Protein AF-A0A9W4X5X5-F1 (afdb_monomer)

pLDDT: mean 72.54, std 15.14, range [30.66, 92.81]

InterPro domains:
  IPR000352 Peptide chain release factor class I [PF00472] (345-429)
  IPR000352 Peptide chain release factor class I [PS00745] (361-377)
  IPR005139 Peptide chain release factor [PF03462] (219-301)
  IPR005139 Peptide chain release factor [PF03462] (302-337)
  IPR005139 Peptide chain release factor [SM00937] (237-312)
  IPR045853 Peptide chain release factor class I superfamily [SSF75620] (219-439)
  IPR050057 Prokaryotic/Mitochondrial Release Factor [PTHR43804] (302-440)

Structure (mmCIF, N/CA/C/O backbone):
data_AF-A0A9W4X5X5-F1
#
_entry.id   AF-A0A9W4X5X5-F1
#
loop_
_atom_site.group_PDB
_atom_site.id
_atom_site.type_symbol
_atom_site.label_atom_id
_atom_site.label_alt_id
_atom_site.label_comp_id
_atom_site.label_asym_id
_atom_site.label_entity_id
_atom_site.label_seq_id
_atom_site.pdbx_PDB_ins_code
_atom_site.Cartn_x
_atom_site.Cartn_y
_atom_site.Cartn_z
_atom_site.occupancy
_atom_site.B_iso_or_equiv
_atom_site.auth_seq_id
_atom_site.auth_comp_id
_atom_site.auth_asym_id
_atom_site.auth_atom_id
_atom_site.pdbx_PDB_model_num
ATOM 1 N N . PRO A 1 1 ? -45.245 -17.087 47.990 1.00 30.66 1 PRO A N 1
ATOM 2 C CA . PRO A 1 1 ? -46.618 -17.632 48.106 1.00 30.66 1 PRO A CA 1
ATOM 3 C C . PRO A 1 1 ? -47.437 -17.291 46.854 1.00 30.66 1 PRO A C 1
ATOM 5 O O . PRO A 1 1 ? -47.550 -16.113 46.524 1.00 30.66 1 PRO A O 1
ATOM 8 N N . GLN A 1 2 ? -47.945 -18.300 46.137 1.00 32.31 2 GLN A N 1
ATOM 9 C CA . GLN A 1 2 ? -48.950 -18.072 45.094 1.00 32.31 2 GLN A CA 1
ATOM 10 C C . GLN A 1 2 ? -50.157 -17.387 45.744 1.00 32.31 2 GLN A C 1
ATOM 12 O O . GLN A 1 2 ? -50.691 -17.875 46.739 1.00 32.31 2 GLN A O 1
ATOM 17 N N . LEU A 1 3 ? -50.511 -16.211 45.235 1.00 40.28 3 LEU A N 1
ATOM 18 C CA . LEU A 1 3 ? -51.686 -15.460 45.663 1.00 40.28 3 LEU A CA 1
ATOM 19 C C . LEU A 1 3 ? -52.895 -16.282 45.207 1.00 40.28 3 LEU A C 1
ATOM 21 O O . LEU A 1 3 ? -53.039 -16.544 44.015 1.00 40.28 3 LEU A O 1
ATOM 25 N N . THR A 1 4 ? -53.696 -16.797 46.136 1.00 45.28 4 THR A N 1
ATOM 26 C CA . THR A 1 4 ? -54.798 -17.696 45.786 1.00 45.28 4 THR A CA 1
ATOM 27 C C . THR A 1 4 ? -55.892 -16.905 45.061 1.00 45.28 4 THR A C 1
ATOM 29 O O . THR A 1 4 ? -56.367 -15.883 45.548 1.00 45.28 4 THR A O 1
ATOM 32 N N . ASN A 1 5 ? -56.300 -17.392 43.883 1.00 48.81 5 ASN A N 1
ATOM 33 C CA . ASN A 1 5 ? -57.240 -16.782 42.921 1.00 48.81 5 ASN A CA 1
ATOM 34 C C . ASN A 1 5 ? -58.641 -16.408 43.459 1.00 48.81 5 ASN A C 1
ATOM 36 O O . ASN A 1 5 ? -59.485 -15.931 42.703 1.00 48.81 5 ASN A O 1
ATOM 40 N N . ASN A 1 6 ? -58.905 -16.610 44.747 1.00 51.00 6 ASN A N 1
ATOM 41 C CA . ASN A 1 6 ? -60.222 -16.446 45.354 1.00 51.00 6 ASN A CA 1
ATOM 42 C C . ASN A 1 6 ? -60.525 -14.997 45.781 1.00 51.00 6 ASN A C 1
ATOM 44 O O . ASN A 1 6 ? -61.651 -14.709 46.178 1.00 51.00 6 ASN A O 1
ATOM 48 N N . GLU A 1 7 ? -59.549 -14.084 45.713 1.00 52.50 7 GLU A N 1
ATOM 49 C CA . GLU A 1 7 ? -59.712 -12.685 46.152 1.00 52.50 7 GLU A CA 1
ATOM 50 C C . GLU A 1 7 ? -59.969 -11.692 44.998 1.00 52.50 7 GLU A C 1
ATOM 52 O O . GLU A 1 7 ? -60.533 -10.616 45.219 1.00 52.50 7 GLU A O 1
ATOM 57 N N . LEU A 1 8 ? -59.629 -12.069 43.761 1.00 54.41 8 LEU A N 1
ATOM 58 C CA . LEU A 1 8 ? -59.825 -11.274 42.540 1.00 54.41 8 LEU A CA 1
ATOM 59 C C . LEU A 1 8 ? -61.142 -11.641 41.836 1.00 54.41 8 LEU A C 1
ATOM 61 O O . LEU A 1 8 ? -61.710 -12.709 42.075 1.00 54.41 8 LEU A O 1
ATOM 65 N N . SER A 1 9 ? -61.668 -10.753 40.987 1.00 57.81 9 SER A N 1
ATOM 66 C CA . SER A 1 9 ? -62.826 -11.094 40.151 1.00 57.81 9 SER A CA 1
ATOM 67 C C . SER A 1 9 ? -62.469 -12.187 39.127 1.00 57.81 9 SER A C 1
ATOM 69 O O . SER A 1 9 ? -61.295 -12.308 38.763 1.00 57.81 9 SER A O 1
ATOM 71 N N . PRO A 1 10 ? -63.447 -12.978 38.637 1.00 58.88 10 PRO A N 1
ATOM 72 C CA . PRO A 1 10 ? -63.212 -13.977 37.591 1.00 58.88 10 PRO A CA 1
ATOM 73 C C . PRO A 1 10 ? -62.501 -13.411 36.352 1.00 58.88 10 PRO A C 1
ATOM 75 O O . PRO A 1 10 ? -61.681 -14.098 35.749 1.00 58.88 10 PRO A O 1
ATOM 78 N N . GLU A 1 11 ? -62.734 -12.136 36.022 1.00 56.06 11 GLU A N 1
ATOM 79 C CA . GLU A 1 11 ? -62.076 -11.440 34.905 1.00 56.06 11 GLU A CA 1
ATOM 80 C C . GLU A 1 11 ? -60.558 -11.278 35.098 1.00 56.06 11 GLU A C 1
ATOM 82 O O . GLU A 1 11 ? -59.813 -11.205 34.119 1.00 56.06 11 GLU A O 1
ATOM 87 N N . TYR A 1 12 ? -60.083 -11.273 36.349 1.00 60.00 12 TYR A N 1
ATOM 88 C CA . TYR A 1 12 ? -58.674 -11.099 36.707 1.00 60.00 12 TYR A CA 1
ATOM 89 C C . TYR A 1 12 ? -58.008 -12.381 37.213 1.00 60.00 12 TYR A C 1
ATOM 91 O O . TYR A 1 12 ? -56.830 -12.344 37.547 1.00 60.00 12 TYR A O 1
ATOM 99 N N . GLN A 1 13 ? -58.681 -13.538 37.211 1.00 59.16 13 GLN A N 1
ATOM 100 C CA . GLN A 1 13 ? -58.078 -14.819 37.630 1.00 59.16 13 GLN A CA 1
ATOM 101 C C . GLN A 1 13 ? -56.908 -15.279 36.735 1.00 59.16 13 GLN A C 1
ATOM 103 O O . GLN A 1 13 ? -56.142 -16.156 37.126 1.00 59.16 13 GLN A O 1
ATOM 108 N N . ASN A 1 14 ? -56.726 -14.654 35.563 1.00 63.78 14 ASN A N 1
ATOM 109 C CA . ASN A 1 14 ? -55.629 -14.915 34.624 1.00 63.78 14 ASN A CA 1
ATOM 110 C C . ASN A 1 14 ? -54.711 -13.691 34.405 1.00 63.78 14 ASN A C 1
ATOM 112 O O . ASN A 1 14 ? -54.120 -13.511 33.334 1.00 63.78 14 ASN A O 1
ATOM 116 N N . TRP A 1 15 ? -54.609 -12.820 35.413 1.00 66.19 15 TRP A N 1
ATOM 117 C CA . TRP A 1 15 ? -53.833 -11.578 35.351 1.00 66.19 15 TRP A CA 1
ATOM 118 C C . TRP A 1 15 ? -52.358 -11.810 34.975 1.00 66.19 15 TRP A C 1
ATOM 120 O O . TRP A 1 15 ? -51.780 -10.994 34.259 1.00 66.19 15 TRP A O 1
ATOM 130 N N . GLU A 1 16 ? -51.748 -12.935 35.374 1.00 56.84 16 GLU A N 1
ATOM 131 C CA . GLU A 1 16 ? -50.369 -13.273 34.990 1.00 56.84 16 GLU A CA 1
ATOM 132 C C . GLU A 1 16 ? -50.208 -13.430 33.472 1.00 56.84 16 GLU A C 1
ATOM 134 O O . GLU A 1 16 ? -49.231 -12.937 32.904 1.00 56.84 16 GLU A O 1
ATOM 139 N N . SER A 1 17 ? -51.172 -14.067 32.801 1.00 64.25 17 SER A N 1
ATOM 140 C CA . SER A 1 17 ? -51.172 -14.222 31.343 1.00 64.25 17 SER A CA 1
ATOM 141 C C . SER A 1 17 ? -51.442 -12.896 30.631 1.00 64.25 17 SER A C 1
ATOM 143 O O . SER A 1 17 ? -50.766 -12.568 29.658 1.00 64.25 17 SER A O 1
ATOM 145 N N . GLN A 1 18 ? -52.355 -12.077 31.161 1.00 66.94 18 GLN A N 1
ATOM 146 C CA . GLN A 1 18 ? -52.641 -10.745 30.615 1.00 66.94 18 GLN A CA 1
ATOM 147 C C . GLN A 1 18 ? -51.428 -9.812 30.734 1.00 66.94 18 GLN A C 1
ATOM 149 O O . GLN A 1 18 ? -51.046 -9.180 29.751 1.00 66.94 18 GLN A O 1
ATOM 154 N N . ILE A 1 19 ? -50.731 -9.804 31.879 1.00 62.88 19 ILE A N 1
ATOM 155 C CA . ILE A 1 19 ? -49.434 -9.117 32.022 1.00 62.88 19 ILE A CA 1
ATOM 156 C C . ILE A 1 19 ? -48.451 -9.634 30.985 1.00 62.88 19 ILE A C 1
ATOM 158 O O . ILE A 1 19 ? -47.706 -8.848 30.399 1.00 62.88 19 ILE A O 1
ATOM 162 N N . ASN A 1 20 ? -48.439 -10.944 30.728 1.00 60.47 20 ASN A N 1
ATOM 163 C CA . ASN A 1 20 ? -47.507 -11.515 29.773 1.00 60.47 20 ASN A CA 1
ATOM 164 C C . ASN A 1 20 ? -47.730 -11.015 28.329 1.00 60.47 20 ASN A C 1
ATOM 166 O O . ASN A 1 20 ? -46.794 -11.112 27.539 1.00 60.47 20 ASN A O 1
ATOM 170 N N . GLN A 1 21 ? -48.871 -10.398 28.012 1.00 65.88 21 GLN A N 1
ATOM 171 C CA . GLN A 1 21 ? -49.195 -9.861 26.683 1.00 65.88 21 GLN A CA 1
ATOM 172 C C . GLN A 1 21 ? -49.002 -8.336 26.550 1.00 65.88 21 GLN A C 1
ATOM 174 O O . GLN A 1 21 ? -48.995 -7.823 25.435 1.00 65.88 21 GLN A O 1
ATOM 179 N N . ILE A 1 22 ? -48.809 -7.602 27.653 1.00 68.12 22 ILE A N 1
ATOM 180 C CA . ILE A 1 22 ? -48.681 -6.133 27.634 1.00 68.12 22 ILE A CA 1
ATOM 181 C C . ILE A 1 22 ? -47.260 -5.690 27.245 1.00 68.12 22 ILE A C 1
ATOM 183 O O . ILE A 1 22 ? -46.274 -6.118 27.858 1.00 68.12 22 ILE A O 1
ATOM 187 N N . THR A 1 23 ? -47.146 -4.793 26.264 1.00 52.12 23 THR A N 1
ATOM 188 C CA . THR A 1 23 ? -45.857 -4.343 25.703 1.00 52.12 23 THR A CA 1
ATOM 189 C C . THR A 1 23 ? -45.458 -2.923 26.108 1.00 52.12 23 THR A C 1
ATOM 191 O O . THR A 1 23 ? -44.264 -2.634 26.158 1.00 52.12 23 THR A O 1
ATOM 194 N N . ASP A 1 24 ? -46.413 -2.058 26.459 1.00 64.81 24 ASP A N 1
ATOM 195 C CA . ASP A 1 24 ? -46.174 -0.633 26.735 1.00 64.81 24 ASP A CA 1
ATOM 196 C C . ASP A 1 24 ? -46.407 -0.239 28.212 1.00 64.81 24 ASP A C 1
ATOM 198 O O . ASP A 1 24 ? -47.275 -0.779 28.897 1.00 64.81 24 ASP A O 1
ATOM 202 N N . ILE A 1 25 ? -45.654 0.754 28.704 1.00 57.09 25 ILE A N 1
ATOM 203 C CA . ILE A 1 25 ? -45.788 1.317 30.056 1.00 57.09 25 ILE A CA 1
ATOM 204 C C . ILE A 1 25 ? -47.172 1.914 30.267 1.00 57.09 25 ILE A C 1
ATOM 206 O O . ILE A 1 25 ? -47.743 1.706 31.333 1.00 57.09 25 ILE A O 1
ATOM 210 N N . GLN A 1 26 ? -47.731 2.619 29.281 1.00 62.28 26 GLN A N 1
ATOM 211 C CA . GLN A 1 26 ? -49.051 3.223 29.453 1.00 62.28 26 GLN A CA 1
ATOM 212 C C . GLN A 1 26 ? -50.119 2.143 29.653 1.00 62.28 26 GLN A C 1
ATOM 214 O O . GLN A 1 26 ? -51.007 2.279 30.493 1.00 62.28 26 GLN A O 1
ATOM 219 N N . GLN A 1 27 ? -49.993 1.022 28.941 1.00 65.00 27 GLN A N 1
ATOM 220 C CA . GLN A 1 27 ? -50.860 -0.140 29.116 1.00 65.00 27 GLN A CA 1
ATOM 221 C C . GLN A 1 27 ? -50.668 -0.800 30.488 1.00 65.00 27 GLN A C 1
ATOM 223 O O . GLN A 1 27 ? -51.651 -1.195 31.109 1.00 65.00 27 GLN A O 1
ATOM 228 N N . ILE A 1 28 ? -49.433 -0.861 30.996 1.00 62.06 28 ILE A N 1
ATOM 229 C CA . ILE A 1 28 ? -49.134 -1.335 32.354 1.00 62.06 28 ILE A CA 1
ATOM 230 C C . ILE A 1 28 ? -49.780 -0.429 33.410 1.00 62.06 28 ILE A C 1
ATOM 232 O O . ILE A 1 28 ? -50.425 -0.926 34.333 1.00 62.06 28 ILE A O 1
ATOM 236 N N . THR A 1 29 ? -49.646 0.890 33.270 1.00 61.22 29 THR A N 1
ATOM 237 C CA . THR A 1 29 ? -50.238 1.876 34.183 1.00 61.22 29 THR A CA 1
ATOM 238 C C . THR A 1 29 ? -51.764 1.809 34.154 1.00 61.22 29 THR A C 1
ATOM 240 O O . THR A 1 29 ? -52.398 1.801 35.208 1.00 61.22 29 THR A O 1
ATOM 243 N N . ASN A 1 30 ? -52.362 1.667 32.970 1.00 68.44 30 ASN A N 1
ATOM 244 C CA . ASN A 1 30 ? -53.806 1.496 32.818 1.00 68.44 30 ASN A CA 1
ATOM 245 C C . ASN A 1 30 ? -54.295 0.175 33.430 1.00 68.44 30 ASN A C 1
ATOM 247 O O . ASN A 1 30 ? -55.335 0.144 34.084 1.00 68.44 30 ASN A O 1
ATOM 251 N N . PHE A 1 31 ? -53.545 -0.915 33.253 1.00 67.69 31 PHE A N 1
ATOM 252 C CA . PHE A 1 31 ? -53.865 -2.214 33.844 1.00 67.69 31 PHE A CA 1
ATOM 253 C C . PHE A 1 31 ? -53.790 -2.169 35.375 1.00 67.69 31 PHE A C 1
ATOM 255 O O . PHE A 1 31 ? -54.707 -2.629 36.053 1.00 67.69 31 PHE A O 1
ATOM 262 N N . GLN A 1 32 ? -52.759 -1.520 35.923 1.00 62.28 32 GLN A N 1
ATOM 263 C CA . GLN A 1 32 ? -52.645 -1.266 37.356 1.00 62.28 32 GLN A CA 1
ATOM 264 C C . GLN A 1 32 ? -53.831 -0.440 37.874 1.00 62.28 32 GLN A C 1
ATOM 266 O O . GLN A 1 32 ? -54.433 -0.814 38.875 1.00 62.28 32 GLN A O 1
ATOM 271 N N . ALA A 1 33 ? -54.196 0.652 37.195 1.00 66.44 33 ALA A N 1
ATOM 272 C CA . ALA A 1 33 ? -55.311 1.504 37.602 1.00 66.44 33 ALA A CA 1
ATOM 273 C C . ALA A 1 33 ? -56.647 0.743 37.622 1.00 66.44 33 ALA A C 1
ATOM 275 O O . ALA A 1 33 ? -57.432 0.915 38.552 1.00 66.44 33 ALA A O 1
ATOM 276 N N . ARG A 1 34 ? -56.883 -0.145 36.647 1.00 67.31 34 ARG A N 1
ATOM 277 C CA . ARG A 1 34 ? -58.089 -0.990 36.590 1.00 67.31 34 ARG A CA 1
ATOM 278 C C . ARG A 1 34 ? -58.148 -2.002 37.733 1.00 67.31 34 ARG A C 1
ATOM 280 O O . ARG A 1 34 ? -59.199 -2.148 38.347 1.00 67.31 34 ARG A O 1
ATOM 287 N N . ILE A 1 35 ? -57.027 -2.646 38.058 1.00 63.94 35 ILE A N 1
ATOM 288 C CA . ILE A 1 35 ? -56.952 -3.583 39.190 1.00 63.94 35 ILE A CA 1
ATOM 289 C C . ILE A 1 35 ? -57.131 -2.849 40.523 1.00 63.94 35 ILE A C 1
ATOM 291 O O . ILE A 1 35 ? -57.879 -3.308 41.382 1.00 63.94 35 ILE A O 1
ATOM 295 N N . LEU A 1 36 ? -56.483 -1.693 40.696 1.00 61.16 36 LEU A N 1
ATOM 296 C CA . LEU A 1 36 ? -56.643 -0.870 41.897 1.00 61.16 36 LEU A CA 1
ATOM 297 C C . LEU A 1 36 ? -58.090 -0.397 42.061 1.00 61.16 36 LEU A C 1
ATOM 299 O O . LEU A 1 36 ? -58.610 -0.436 43.172 1.00 61.16 36 LEU A O 1
ATOM 303 N N . ALA A 1 37 ? -58.753 -0.007 40.970 1.00 63.41 37 ALA A N 1
ATOM 304 C CA . ALA A 1 37 ? -60.162 0.370 40.985 1.00 63.41 37 ALA A CA 1
ATOM 305 C C . ALA A 1 37 ? -61.075 -0.804 41.381 1.00 63.41 37 ALA A C 1
ATOM 307 O O . ALA A 1 37 ? -61.955 -0.609 42.214 1.00 63.41 37 ALA A O 1
ATOM 308 N N . ASP A 1 38 ? -60.841 -2.020 40.871 1.00 62.66 38 ASP A N 1
ATOM 309 C CA . ASP A 1 38 ? -61.609 -3.225 41.246 1.00 62.66 38 ASP A CA 1
ATOM 310 C C . ASP A 1 38 ? -61.408 -3.595 42.729 1.00 62.66 38 ASP A C 1
ATOM 312 O O . ASP A 1 38 ? -62.363 -3.846 43.467 1.00 62.66 38 ASP A O 1
ATOM 316 N N . ILE A 1 39 ? -60.166 -3.533 43.222 1.00 60.84 39 ILE A N 1
ATOM 317 C CA . ILE A 1 39 ? -59.846 -3.755 44.641 1.00 60.84 39 ILE A CA 1
ATOM 318 C C . ILE A 1 39 ? -60.508 -2.691 45.528 1.00 60.84 39 ILE A C 1
ATOM 320 O O . ILE A 1 39 ? -61.053 -3.012 46.589 1.00 60.84 39 ILE A O 1
ATOM 324 N N . GLN A 1 40 ? -60.469 -1.421 45.119 1.00 62.22 40 GLN A N 1
ATOM 325 C CA . GLN A 1 40 ? -61.093 -0.318 45.849 1.00 62.22 40 GLN A CA 1
ATOM 326 C C . GLN A 1 40 ? -62.620 -0.414 45.839 1.00 62.22 40 GLN A C 1
ATOM 328 O O . GLN A 1 40 ? -63.224 -0.206 46.891 1.00 62.22 40 GLN A O 1
ATOM 333 N N . ALA A 1 41 ? -63.230 -0.798 44.715 1.00 61.28 41 ALA A N 1
ATOM 334 C CA . ALA A 1 41 ? -64.659 -1.076 44.609 1.00 61.28 41 ALA A CA 1
ATOM 335 C C . ALA A 1 41 ? -65.063 -2.205 45.567 1.00 61.28 41 ALA A C 1
ATOM 337 O O . ALA A 1 41 ? -65.932 -2.008 46.407 1.00 61.28 41 ALA A O 1
ATOM 338 N N . ARG A 1 42 ? -64.325 -3.322 45.599 1.00 63.22 42 ARG A N 1
ATOM 339 C CA . ARG A 1 42 ? -64.569 -4.415 46.561 1.00 63.22 42 ARG A CA 1
ATOM 340 C C . ARG A 1 42 ? -64.379 -3.994 48.019 1.00 63.22 42 ARG A C 1
ATOM 342 O O . ARG A 1 42 ? -65.134 -4.425 48.890 1.00 63.22 42 ARG A O 1
ATOM 349 N N . ARG A 1 43 ? -63.386 -3.147 48.322 1.00 61.47 43 ARG A N 1
ATOM 350 C CA . ARG A 1 43 ? -63.220 -2.550 49.664 1.00 61.47 43 ARG A CA 1
ATOM 351 C C . ARG A 1 43 ? -64.398 -1.642 50.019 1.00 61.47 43 ARG A C 1
ATOM 353 O O . ARG A 1 43 ? -64.798 -1.621 51.181 1.00 61.47 43 ARG A O 1
ATOM 360 N N . HIS A 1 44 ? -64.931 -0.907 49.047 1.00 54.34 44 HIS A N 1
ATOM 361 C CA . HIS A 1 44 ? -66.070 -0.012 49.204 1.00 54.34 44 HIS A CA 1
ATOM 362 C C . HIS A 1 44 ? -67.383 -0.785 49.402 1.00 54.34 44 HIS A C 1
ATOM 364 O O . HIS A 1 44 ? -68.086 -0.505 50.372 1.00 54.34 44 HIS A O 1
ATOM 370 N N . ASP A 1 45 ? -67.653 -1.809 48.589 1.00 55.34 45 ASP A N 1
ATOM 371 C CA . ASP A 1 45 ? -68.814 -2.710 48.690 1.00 55.34 45 ASP A CA 1
ATOM 372 C C . ASP A 1 45 ? -68.820 -3.464 50.030 1.00 55.34 45 ASP A C 1
ATOM 374 O O . ASP A 1 45 ? -69.838 -3.590 50.714 1.00 55.34 45 ASP A O 1
ATOM 378 N N . LYS A 1 46 ? -67.634 -3.885 50.490 1.00 54.16 46 LYS A N 1
ATOM 379 C CA . LYS A 1 46 ? -67.450 -4.505 51.809 1.00 54.16 46 LYS A CA 1
ATOM 380 C C . LYS A 1 46 ? -67.617 -3.500 52.959 1.00 54.16 46 LYS A C 1
ATOM 382 O O . LYS A 1 46 ? -68.098 -3.895 54.017 1.00 54.16 46 LYS A O 1
ATOM 387 N N . LYS A 1 47 ? -67.267 -2.217 52.764 1.00 49.62 47 LYS A N 1
ATOM 388 C CA . LYS A 1 47 ? -67.480 -1.111 53.726 1.00 49.62 47 LYS A CA 1
ATOM 389 C C . LYS A 1 47 ? -68.946 -0.676 53.823 1.00 49.62 47 LYS A C 1
ATOM 391 O O . LYS A 1 47 ? -69.394 -0.332 54.914 1.00 49.62 47 LYS A O 1
ATOM 396 N N . THR A 1 48 ? -69.701 -0.707 52.726 1.00 48.72 48 THR A N 1
ATOM 397 C CA . THR A 1 48 ? -71.144 -0.400 52.719 1.00 48.72 48 THR A CA 1
ATOM 398 C C . THR A 1 48 ? -71.939 -1.484 53.450 1.00 48.72 48 THR A C 1
ATOM 400 O O . THR A 1 48 ? -72.805 -1.150 54.256 1.00 48.72 48 THR A O 1
ATOM 403 N N . ALA A 1 49 ? -71.543 -2.756 53.326 1.00 44.59 49 ALA A N 1
ATOM 404 C CA . ALA A 1 49 ? -72.033 -3.840 54.190 1.00 44.59 49 ALA A CA 1
ATOM 405 C C . ALA A 1 49 ? -71.622 -3.677 55.675 1.00 44.59 49 ALA A C 1
ATOM 407 O O . ALA A 1 49 ? -72.292 -4.167 56.582 1.00 44.59 49 ALA A O 1
ATOM 408 N N . GLN A 1 50 ? -70.530 -2.957 55.945 1.00 46.94 50 GLN A N 1
ATOM 409 C CA . GLN A 1 50 ? -69.970 -2.735 57.283 1.00 46.94 50 GLN A CA 1
ATOM 410 C C . GLN A 1 50 ? -70.696 -1.640 58.083 1.00 46.94 50 GLN A C 1
ATOM 412 O O . GLN A 1 50 ? -70.657 -1.667 59.310 1.00 46.94 50 GLN A O 1
ATOM 417 N N . LYS A 1 51 ? -71.377 -0.699 57.414 1.00 45.09 51 LYS A N 1
ATOM 418 C CA . LYS A 1 51 ? -72.162 0.363 58.070 1.00 45.09 51 LYS A CA 1
ATOM 419 C C . LYS A 1 51 ? -73.473 -0.182 58.659 1.00 45.09 51 LYS A C 1
ATOM 421 O O . LYS A 1 51 ? -73.759 0.081 59.818 1.00 45.09 51 LYS A O 1
ATOM 426 N N . SER A 1 52 ? -74.153 -1.069 57.925 1.00 44.22 52 SER A N 1
ATOM 427 C CA . SER A 1 52 ? -75.274 -1.890 58.427 1.00 44.22 52 SER A CA 1
ATOM 428 C C . SER A 1 52 ? -74.858 -2.812 59.588 1.00 44.22 52 SER A C 1
ATOM 430 O O . SER A 1 52 ? -75.640 -3.102 60.487 1.00 44.22 52 SER A O 1
ATOM 432 N N . TYR A 1 53 ? -73.596 -3.246 59.603 1.00 43.94 53 TYR A N 1
ATOM 433 C CA . TYR A 1 53 ? -73.040 -4.085 60.662 1.00 43.94 53 TYR A CA 1
ATOM 434 C C . TYR A 1 53 ? -72.722 -3.306 61.950 1.00 43.94 53 TYR A C 1
ATOM 436 O O . TYR A 1 53 ? -72.882 -3.868 63.025 1.00 43.94 53 TYR A O 1
ATOM 444 N N . GLN A 1 54 ? -72.303 -2.034 61.875 1.00 48.47 54 GLN A N 1
ATOM 445 C CA . GLN A 1 54 ? -72.034 -1.203 63.063 1.00 48.47 54 GLN A CA 1
ATOM 446 C C . GLN A 1 54 ? -73.310 -0.834 63.835 1.00 48.47 54 GLN A C 1
ATOM 448 O O . GLN A 1 54 ? -73.274 -0.782 65.062 1.00 48.47 54 GLN A O 1
ATOM 453 N N . GLU A 1 55 ? -74.434 -0.656 63.137 1.00 48.00 55 GLU A N 1
ATOM 454 C CA . GLU A 1 55 ? -75.755 -0.450 63.751 1.00 48.00 55 GLU A CA 1
ATOM 455 C C . GLU A 1 55 ? -76.204 -1.703 64.528 1.00 48.00 55 GLU A C 1
ATOM 457 O O . GLU A 1 55 ? -76.558 -1.605 65.701 1.00 48.00 55 GLU A O 1
ATOM 462 N N . ASN A 1 56 ? -76.012 -2.899 63.958 1.00 44.75 56 ASN A N 1
ATOM 463 C CA . ASN A 1 56 ? -76.253 -4.178 64.646 1.00 44.75 56 ASN A CA 1
ATOM 464 C C . ASN A 1 56 ? -75.227 -4.471 65.769 1.00 44.75 56 ASN A C 1
ATOM 466 O O . ASN A 1 56 ? -75.487 -5.240 66.694 1.00 44.75 56 ASN A O 1
ATOM 470 N N . GLN A 1 57 ? -74.033 -3.870 65.701 1.00 43.66 57 GLN A N 1
ATOM 471 C CA . GLN A 1 57 ? -72.959 -4.043 66.683 1.00 43.66 57 GLN A CA 1
ATOM 472 C C . GLN A 1 57 ? -73.227 -3.262 67.980 1.00 43.66 57 GLN A C 1
ATOM 474 O O . GLN A 1 57 ? -72.864 -3.744 69.051 1.00 43.66 57 GLN A O 1
ATOM 479 N N . ALA A 1 58 ? -73.893 -2.105 67.900 1.00 53.50 58 ALA A N 1
ATOM 480 C CA . ALA A 1 58 ? -74.316 -1.332 69.071 1.00 53.50 58 ALA A CA 1
ATOM 481 C C . ALA A 1 58 ? -75.432 -2.044 69.862 1.00 53.50 58 ALA A C 1
ATOM 483 O O . ALA A 1 58 ? -75.405 -2.074 71.092 1.00 53.50 58 ALA A O 1
ATOM 484 N N . GLU A 1 59 ? -76.365 -2.693 69.161 1.00 45.78 59 GLU A N 1
ATOM 485 C CA . GLU A 1 59 ? -77.434 -3.506 69.755 1.00 45.78 59 GLU A CA 1
ATOM 486 C C . GLU A 1 59 ? -76.876 -4.771 70.440 1.00 45.78 59 GLU A C 1
ATOM 488 O O . GLU A 1 59 ? -77.243 -5.105 71.568 1.00 45.78 59 GLU A O 1
ATOM 493 N N . ALA A 1 60 ? -75.879 -5.413 69.821 1.00 42.53 60 ALA A N 1
ATOM 494 C CA . ALA A 1 60 ? -75.173 -6.558 70.395 1.00 42.53 60 ALA A CA 1
ATOM 495 C C . ALA A 1 60 ? -74.249 -6.194 71.578 1.00 42.53 60 ALA A C 1
ATOM 497 O O . ALA A 1 60 ? -74.040 -7.023 72.465 1.00 42.53 60 ALA A O 1
ATOM 498 N N . GLU A 1 61 ? -73.684 -4.982 71.627 1.00 48.72 61 GLU A N 1
ATOM 499 C CA . GLU A 1 61 ? -72.898 -4.515 72.780 1.00 48.72 61 GLU A CA 1
ATOM 500 C C . GLU A 1 61 ? -73.762 -4.237 74.017 1.00 48.72 61 GLU A C 1
ATOM 502 O O . GLU A 1 61 ? -73.314 -4.513 75.132 1.00 48.72 61 GLU A O 1
ATOM 507 N N . ASN A 1 62 ? -75.006 -3.780 73.843 1.00 53.66 62 ASN A N 1
ATOM 508 C CA . ASN A 1 62 ? -75.957 -3.655 74.952 1.00 53.66 62 ASN A CA 1
ATOM 509 C C . ASN A 1 62 ? -76.324 -5.030 75.542 1.00 53.66 62 ASN A C 1
ATOM 511 O O . ASN A 1 62 ? -76.281 -5.197 76.759 1.00 53.66 62 ASN A O 1
ATOM 515 N N . LEU A 1 63 ? -76.533 -6.045 74.696 1.00 46.28 63 LEU A N 1
ATOM 516 C CA . LEU A 1 63 ? -76.757 -7.440 75.117 1.00 46.28 63 LEU A CA 1
ATOM 517 C C . LEU A 1 63 ? -75.519 -8.092 75.765 1.00 46.28 63 LEU A C 1
ATOM 519 O O . LEU A 1 63 ? -75.642 -8.941 76.649 1.00 46.28 63 LEU A O 1
ATOM 523 N N . LYS A 1 64 ? -74.306 -7.700 75.348 1.00 43.16 64 LYS A N 1
ATOM 524 C CA . LYS A 1 64 ? -73.047 -8.176 75.950 1.00 43.16 64 LYS A CA 1
ATOM 525 C C . LYS A 1 64 ? -72.767 -7.548 77.313 1.00 43.16 64 LYS A C 1
ATOM 527 O O . LYS A 1 64 ? -72.219 -8.236 78.168 1.00 43.16 64 LYS A O 1
ATOM 532 N N . LYS A 1 65 ? -73.161 -6.293 77.549 1.00 52.19 65 LYS A N 1
ATOM 533 C CA . LYS A 1 65 ? -73.051 -5.659 78.876 1.00 52.19 65 LYS A CA 1
ATOM 534 C C . LYS A 1 65 ? -73.979 -6.301 79.910 1.00 52.19 65 LYS A C 1
ATOM 536 O O . LYS A 1 65 ? -73.584 -6.404 81.064 1.00 52.19 65 LYS A O 1
ATOM 541 N N . GLU A 1 66 ? -75.145 -6.795 79.492 1.00 48.12 66 GLU A N 1
ATOM 542 C CA . GLU A 1 66 ? -76.073 -7.538 80.361 1.00 48.12 66 GLU A CA 1
ATOM 543 C C . GLU A 1 66 ? -75.545 -8.919 80.787 1.00 48.12 66 GLU A C 1
ATOM 545 O O . GLU A 1 66 ? -75.855 -9.377 81.882 1.00 48.12 66 GLU A O 1
ATOM 550 N N . LYS A 1 67 ? -74.725 -9.582 79.955 1.00 47.47 67 LYS A N 1
ATOM 551 C CA . LYS A 1 67 ? -74.241 -10.958 80.205 1.00 47.47 67 LYS A CA 1
ATOM 552 C C . LYS A 1 67 ? -72.765 -11.080 80.606 1.00 47.47 67 LYS A C 1
ATOM 554 O O . LYS A 1 67 ? -72.335 -12.158 80.994 1.00 47.47 67 LYS A O 1
ATOM 559 N N . ALA A 1 68 ? -71.986 -9.997 80.562 1.00 44.62 68 ALA A N 1
ATOM 560 C CA . ALA A 1 68 ? -70.576 -9.983 80.979 1.00 44.62 68 ALA A CA 1
ATOM 561 C C . ALA A 1 68 ? -70.358 -9.955 82.510 1.00 44.62 68 ALA A C 1
ATOM 563 O O . ALA A 1 68 ? -69.216 -9.881 82.958 1.00 44.62 68 ALA A O 1
ATOM 564 N N . ALA A 1 69 ? -71.421 -10.018 83.318 1.00 47.69 69 ALA A N 1
ATOM 565 C CA . ALA A 1 69 ? -71.314 -10.148 84.772 1.00 47.69 69 ALA A CA 1
ATOM 566 C C . ALA A 1 69 ? -70.913 -11.568 85.232 1.00 47.69 69 ALA A C 1
ATOM 568 O O . ALA A 1 69 ? -70.506 -11.739 86.379 1.00 47.69 69 ALA A O 1
ATOM 569 N N . GLU A 1 70 ? -70.972 -12.580 84.357 1.00 44.09 70 GLU A N 1
ATOM 570 C CA . GLU A 1 70 ? -70.763 -13.984 84.730 1.00 44.09 70 GLU A CA 1
ATOM 571 C C . GLU A 1 70 ? -69.598 -14.628 83.944 1.00 44.09 70 GLU A C 1
ATOM 573 O O . GLU A 1 70 ? -69.762 -15.179 82.863 1.00 44.09 70 GLU A O 1
ATOM 578 N N . ASN A 1 71 ? -68.413 -14.584 84.567 1.00 43.50 71 ASN A N 1
ATOM 579 C CA . ASN A 1 71 ? -67.182 -15.367 84.343 1.00 43.50 71 ASN A CA 1
ATOM 580 C C . ASN A 1 71 ? -66.221 -15.082 83.146 1.00 43.50 71 ASN A C 1
ATOM 582 O O . ASN A 1 71 ? -66.641 -15.063 81.993 1.00 43.50 71 ASN A O 1
ATOM 586 N N . PRO A 1 72 ? -64.881 -14.974 83.378 1.00 47.56 72 PRO A N 1
ATOM 587 C CA . PRO A 1 72 ? -63.896 -14.521 82.379 1.00 47.56 72 PRO A CA 1
ATOM 588 C C . PRO A 1 72 ? -63.015 -15.624 81.744 1.00 47.56 72 PRO A C 1
ATOM 590 O O . PRO A 1 72 ? -62.023 -15.293 81.094 1.00 47.56 72 PRO A O 1
ATOM 593 N N . SER A 1 73 ? -63.301 -16.923 81.925 1.00 44.44 73 SER A N 1
ATOM 594 C CA . SER A 1 73 ? -62.407 -18.001 81.441 1.00 44.44 73 SER A CA 1
ATOM 595 C C . SER A 1 73 ? -62.737 -18.578 80.061 1.00 44.44 73 SER A C 1
ATOM 597 O O . SER A 1 73 ? -62.008 -19.445 79.585 1.00 44.44 73 SER A O 1
ATOM 599 N N . GLU A 1 74 ? -63.772 -18.101 79.376 1.00 44.31 74 GLU A N 1
ATOM 600 C CA . GLU A 1 74 ? -64.030 -18.472 77.983 1.00 44.31 74 GLU A CA 1
ATOM 601 C C . GLU A 1 74 ? -63.714 -17.294 77.068 1.00 44.31 74 GLU A C 1
ATOM 603 O O . GLU A 1 74 ? -64.537 -16.417 76.805 1.00 44.31 74 GLU A O 1
ATOM 608 N N . TYR A 1 75 ? -62.496 -17.280 76.528 1.00 47.69 75 TYR A N 1
ATOM 609 C CA . TYR A 1 75 ? -62.238 -16.517 75.312 1.00 47.69 75 TYR A CA 1
ATOM 610 C C . TYR A 1 75 ? -63.050 -17.185 74.193 1.00 47.69 75 TYR A C 1
ATOM 612 O O . TYR A 1 75 ? -62.599 -18.172 73.608 1.00 47.69 75 TYR A O 1
ATOM 620 N N . SER A 1 76 ? -64.284 -16.717 73.974 1.00 54.62 76 SER A N 1
ATOM 621 C CA . SER A 1 76 ? -65.234 -17.401 73.094 1.00 54.62 76 SER A CA 1
ATOM 622 C C . SER A 1 76 ? -64.669 -17.544 71.678 1.00 54.62 76 SER A C 1
ATOM 624 O O . SER A 1 76 ? -63.934 -16.680 71.186 1.00 54.62 76 SER A O 1
ATOM 626 N N . GLU A 1 77 ? -65.023 -18.640 71.005 1.00 49.94 77 GLU A N 1
ATOM 627 C CA . GLU A 1 77 ? -64.714 -18.909 69.591 1.00 49.94 77 GLU A CA 1
ATOM 628 C C . GLU A 1 77 ? -64.967 -17.685 68.677 1.00 49.94 77 GLU A C 1
ATOM 630 O O . GLU A 1 77 ? -64.241 -17.462 67.706 1.00 49.94 77 GLU A O 1
ATOM 635 N N . GLU A 1 78 ? -65.902 -16.794 69.037 1.00 47.97 78 GLU A N 1
ATOM 636 C CA . GLU A 1 78 ? -66.152 -15.530 68.328 1.00 47.97 78 GLU A CA 1
ATOM 637 C C . GLU A 1 78 ? -64.957 -14.561 68.331 1.00 47.97 78 GLU A C 1
ATOM 639 O O . GLU A 1 78 ? -64.741 -13.832 67.357 1.00 47.97 78 GLU A O 1
ATOM 644 N N . ALA A 1 79 ? -64.184 -14.498 69.418 1.00 44.31 79 ALA A N 1
ATOM 645 C CA . ALA A 1 79 ? -63.028 -13.612 69.530 1.00 44.31 79 ALA A CA 1
ATOM 646 C C . ALA A 1 79 ? -61.851 -14.116 68.677 1.00 44.31 79 ALA A C 1
ATOM 648 O O . ALA A 1 79 ? -61.182 -13.316 68.015 1.00 44.31 79 ALA A O 1
ATOM 649 N N . LYS A 1 80 ? -61.664 -15.441 68.599 1.00 49.06 80 LYS A N 1
ATOM 650 C CA . LYS A 1 80 ? -60.688 -16.082 67.701 1.00 49.06 80 LYS A CA 1
ATOM 651 C C . LYS A 1 80 ? -61.064 -15.886 66.229 1.00 49.06 80 LYS A C 1
ATOM 653 O O . LYS A 1 80 ? -60.235 -15.411 65.451 1.00 49.06 80 LYS A O 1
ATOM 658 N N . GLN A 1 81 ? -62.331 -16.094 65.863 1.00 52.50 81 GLN A N 1
ATOM 659 C CA . GLN A 1 81 ? -62.822 -15.850 64.497 1.00 52.50 81 GLN A CA 1
ATOM 660 C C . GLN A 1 81 ? -62.716 -14.372 64.074 1.00 52.50 81 GLN A C 1
ATOM 662 O O . GLN A 1 81 ? -62.464 -14.067 62.905 1.00 52.50 81 GLN A O 1
ATOM 667 N N . LYS A 1 82 ? -62.854 -13.420 65.009 1.00 47.47 82 LYS A N 1
ATOM 668 C CA . LYS A 1 82 ? -62.658 -11.979 64.745 1.00 47.47 82 LYS A CA 1
ATOM 669 C C . LYS A 1 82 ? -61.201 -11.606 64.452 1.00 47.47 82 LYS A C 1
ATOM 671 O O . LYS A 1 82 ? -60.968 -10.727 63.618 1.00 47.47 82 LYS A O 1
ATOM 676 N N . ILE A 1 83 ? -60.229 -12.258 65.094 1.00 44.97 83 ILE A N 1
ATOM 677 C CA . ILE A 1 83 ? -58.793 -12.067 64.821 1.00 44.97 83 ILE A CA 1
ATOM 678 C C . ILE A 1 83 ? -58.426 -12.668 63.455 1.00 44.97 83 ILE A C 1
ATOM 680 O O . ILE A 1 83 ? -57.758 -12.018 62.650 1.00 44.97 83 ILE A O 1
ATOM 684 N N . GLU A 1 84 ? -58.961 -13.845 63.132 1.00 47.56 84 GLU A N 1
ATOM 685 C CA . GLU A 1 84 ? -58.767 -14.513 61.839 1.00 47.56 84 GLU A CA 1
ATOM 686 C C . GLU A 1 84 ? -59.373 -13.709 60.664 1.00 47.56 84 GLU A C 1
ATOM 688 O O . GLU A 1 84 ? -58.769 -13.570 59.596 1.00 47.56 84 GLU A O 1
ATOM 693 N N . LYS A 1 85 ? -60.527 -13.056 60.881 1.00 50.12 85 LYS A N 1
ATOM 694 C CA . LYS A 1 85 ? -61.129 -12.100 59.927 1.00 50.12 85 LYS A CA 1
ATOM 695 C C . LYS A 1 85 ? -60.287 -10.832 59.727 1.00 50.12 85 LYS A C 1
ATOM 697 O O . LYS A 1 85 ? -60.270 -10.297 58.617 1.00 50.12 85 LYS A O 1
ATOM 702 N N . LYS A 1 86 ? -59.594 -10.341 60.764 1.00 44.19 86 LYS A N 1
ATOM 703 C CA . LYS A 1 86 ? -58.668 -9.195 60.657 1.00 44.19 86 LYS A CA 1
ATOM 704 C C . LYS A 1 86 ? -57.397 -9.559 59.876 1.00 44.19 86 LYS A C 1
ATOM 706 O O . LYS A 1 86 ? -56.962 -8.754 59.057 1.00 44.19 86 LYS A O 1
ATOM 711 N N . LEU A 1 87 ? -56.866 -10.774 60.044 1.00 44.22 87 LEU A N 1
ATOM 712 C CA . LEU A 1 87 ? -55.733 -11.298 59.264 1.00 44.22 87 LEU A CA 1
ATOM 713 C C . LEU A 1 87 ? -56.053 -11.416 57.761 1.00 44.22 87 LEU A C 1
ATOM 715 O O . LEU A 1 87 ? -55.237 -11.013 56.933 1.00 44.22 87 LEU A O 1
ATOM 719 N N . LYS A 1 88 ? -57.273 -11.838 57.394 1.00 47.94 88 LYS A N 1
ATOM 720 C CA . LYS A 1 88 ? -57.740 -11.864 55.989 1.00 47.94 88 LYS A CA 1
ATOM 721 C C . LYS A 1 88 ? -57.770 -10.483 55.308 1.00 47.94 88 LYS A C 1
ATOM 723 O O . LYS A 1 88 ? -57.617 -10.404 54.096 1.00 47.94 88 LYS A O 1
ATOM 728 N N . ASN A 1 89 ? -57.934 -9.384 56.051 1.00 48.53 89 ASN A N 1
ATOM 729 C CA . ASN A 1 89 ? -57.893 -8.029 55.474 1.00 48.53 89 ASN A CA 1
ATOM 730 C C . ASN A 1 89 ? -56.458 -7.525 55.209 1.00 48.53 89 ASN A C 1
ATOM 732 O O . ASN A 1 89 ? -56.271 -6.726 54.292 1.00 48.53 89 ASN A O 1
ATOM 736 N N . ASN A 1 90 ? -55.456 -7.998 55.963 1.00 49.81 90 ASN A N 1
ATOM 737 C CA . ASN A 1 90 ? -54.040 -7.694 55.702 1.00 49.81 90 ASN A CA 1
ATOM 738 C C . ASN A 1 90 ? -53.491 -8.465 54.495 1.00 49.81 90 ASN A C 1
ATOM 740 O O . ASN A 1 90 ? -52.644 -7.932 53.781 1.00 49.81 90 ASN A O 1
ATOM 744 N N . GLY A 1 91 ? -54.020 -9.666 54.226 1.00 55.19 91 GLY A N 1
ATOM 745 C CA . GLY A 1 91 ? -53.673 -10.449 53.039 1.00 55.19 91 GLY A CA 1
ATOM 746 C C . GLY A 1 91 ? -53.847 -9.641 51.754 1.00 55.19 91 GLY A C 1
ATOM 747 O O . GLY A 1 91 ? -52.895 -9.494 51.000 1.00 55.19 91 GLY A O 1
ATOM 748 N N . LEU A 1 92 ? -55.007 -9.001 51.570 1.00 52.31 92 LEU A N 1
ATOM 749 C CA . LEU A 1 92 ? -55.349 -8.257 50.349 1.00 52.31 92 LEU A CA 1
ATOM 750 C C . LEU A 1 92 ? -54.410 -7.067 50.059 1.00 52.31 92 LEU A C 1
ATOM 752 O O . LEU A 1 92 ? -54.101 -6.785 48.905 1.00 52.31 92 LEU A O 1
ATOM 756 N N . VAL A 1 93 ? -53.941 -6.365 51.098 1.00 52.44 93 VAL A N 1
ATOM 757 C CA . VAL A 1 93 ? -52.957 -5.266 50.971 1.00 52.44 93 VAL A CA 1
ATOM 758 C C . VAL A 1 93 ? -51.581 -5.819 50.586 1.00 52.44 93 VAL A C 1
ATOM 760 O O . VAL A 1 93 ? -50.866 -5.237 49.767 1.00 52.44 93 VAL A O 1
ATOM 763 N N . GLU A 1 94 ? -51.211 -6.969 51.147 1.00 55.75 94 GLU A N 1
ATOM 764 C CA . GLU A 1 94 ? -49.961 -7.654 50.827 1.00 55.75 94 GLU A CA 1
ATOM 765 C C . GLU A 1 94 ? -49.975 -8.207 49.390 1.00 55.75 94 GLU A C 1
ATOM 767 O O . GLU A 1 94 ? -48.976 -8.091 48.675 1.00 55.75 94 GLU A O 1
ATOM 772 N N . ILE A 1 95 ? -51.122 -8.732 48.941 1.00 58.78 95 ILE A N 1
ATOM 773 C CA . ILE A 1 95 ? -51.385 -9.149 47.556 1.00 58.78 95 ILE A CA 1
ATOM 774 C C . ILE A 1 95 ? -51.207 -7.951 46.618 1.00 58.78 95 ILE A C 1
ATOM 776 O O . ILE A 1 95 ? -50.410 -8.026 45.687 1.00 58.78 95 ILE A O 1
ATOM 780 N N . GLU A 1 96 ? -51.884 -6.832 46.887 1.00 56.19 96 GLU A N 1
ATOM 781 C CA . GLU A 1 96 ? -51.843 -5.599 46.084 1.00 56.19 96 GLU A CA 1
ATOM 782 C C . GLU A 1 96 ? -50.415 -5.047 45.942 1.00 56.19 96 GLU A C 1
ATOM 784 O O . GLU A 1 96 ? -49.970 -4.693 44.844 1.00 56.19 96 GLU A O 1
ATOM 789 N N . THR A 1 97 ? -49.659 -5.048 47.040 1.00 58.34 97 THR A N 1
ATOM 790 C CA . THR A 1 97 ? -48.271 -4.572 47.065 1.00 58.34 97 THR A CA 1
ATOM 791 C C . THR A 1 97 ? -47.354 -5.484 46.244 1.00 58.34 97 THR A C 1
ATOM 793 O O . THR A 1 97 ? -46.579 -4.997 45.415 1.00 58.34 97 THR A O 1
ATOM 796 N N . LYS A 1 98 ? -47.470 -6.810 46.410 1.00 63.91 98 LYS A N 1
ATOM 797 C CA . LYS A 1 98 ? -46.687 -7.799 45.647 1.00 63.91 98 LYS A CA 1
ATOM 798 C C . LYS A 1 98 ? -47.037 -7.796 44.161 1.00 63.91 98 LYS A C 1
ATOM 800 O O . LYS A 1 98 ? -46.140 -7.887 43.319 1.00 63.91 98 LYS A O 1
ATOM 805 N N . LEU A 1 99 ? -48.319 -7.662 43.829 1.00 62.81 99 LEU A N 1
ATOM 806 C CA . LEU A 1 99 ? -48.808 -7.583 42.455 1.00 62.81 99 LEU A CA 1
ATOM 807 C C . LEU A 1 99 ? -48.236 -6.352 41.752 1.00 62.81 99 LEU A C 1
ATOM 809 O O . LEU A 1 99 ? -47.638 -6.464 40.683 1.00 62.81 99 LEU A O 1
ATOM 813 N N . THR A 1 100 ? -48.337 -5.192 42.405 1.00 61.09 100 THR A N 1
ATOM 814 C CA . THR A 1 100 ? -47.810 -3.923 41.898 1.00 61.09 100 THR A CA 1
ATOM 815 C C . THR A 1 100 ? -46.300 -4.014 41.678 1.00 61.09 100 THR A C 1
ATOM 817 O O . THR A 1 100 ? -45.821 -3.722 40.584 1.00 61.09 100 THR A O 1
ATOM 820 N N . GLN A 1 101 ? -45.540 -4.510 42.659 1.00 65.81 101 GLN A N 1
ATOM 821 C CA . GLN A 1 101 ? -44.094 -4.722 42.513 1.00 65.81 101 GLN A CA 1
ATOM 822 C C . GLN A 1 101 ? -43.754 -5.638 41.329 1.00 65.81 101 GLN A C 1
ATOM 824 O O . GLN A 1 101 ? -42.861 -5.322 40.542 1.00 65.81 101 GLN A O 1
ATOM 829 N N . THR A 1 102 ? -44.486 -6.742 41.163 1.00 66.25 102 THR A N 1
ATOM 830 C CA . THR A 1 102 ? -44.257 -7.717 40.084 1.00 66.25 102 THR A CA 1
ATOM 831 C C . THR A 1 102 ? -44.549 -7.119 38.708 1.00 66.25 102 THR A C 1
ATOM 833 O O . THR A 1 102 ? -43.767 -7.311 37.774 1.00 66.25 102 THR A O 1
ATOM 836 N N . ILE A 1 103 ? -45.643 -6.363 38.585 1.00 64.81 103 ILE A N 1
ATOM 837 C CA . ILE A 1 103 ? -46.036 -5.655 37.361 1.00 64.81 103 ILE A CA 1
ATOM 838 C C . ILE A 1 103 ? -44.937 -4.675 36.942 1.00 64.81 103 ILE A C 1
ATOM 840 O O . ILE A 1 103 ? -44.460 -4.731 35.805 1.00 64.81 103 ILE A O 1
ATOM 844 N N . TYR A 1 104 ? -44.477 -3.829 37.868 1.00 65.06 104 TYR A N 1
ATOM 845 C CA . TYR A 1 104 ? -43.420 -2.866 37.574 1.00 65.06 104 TYR A CA 1
ATOM 846 C C . TYR A 1 104 ? -42.111 -3.565 37.206 1.00 65.06 104 TYR A C 1
ATOM 848 O O . TYR A 1 104 ? -41.544 -3.260 36.160 1.00 65.06 104 TYR A O 1
ATOM 856 N N . GLN A 1 105 ? -41.654 -4.545 37.991 1.00 69.62 105 GLN A N 1
ATOM 857 C CA . GLN A 1 105 ? -40.402 -5.262 37.721 1.00 69.62 105 GLN A CA 1
ATOM 858 C C . GLN A 1 105 ? -40.408 -5.984 36.365 1.00 69.62 105 GLN A C 1
ATOM 860 O O . GLN A 1 105 ? -39.424 -5.906 35.625 1.00 69.62 105 GLN A O 1
ATOM 865 N N . LYS A 1 106 ? -41.507 -6.664 36.005 1.00 69.62 106 LYS A N 1
ATOM 866 C CA . LYS A 1 106 ? -41.646 -7.306 34.686 1.00 69.62 106 LYS A CA 1
ATOM 867 C C . LYS A 1 106 ? -41.685 -6.271 33.556 1.00 69.62 106 LYS A C 1
ATOM 869 O O . LYS A 1 106 ? -41.031 -6.475 32.533 1.00 69.62 106 LYS A O 1
ATOM 874 N N . GLY A 1 107 ? -42.383 -5.152 33.756 1.00 66.50 107 GLY A N 1
ATOM 875 C CA . GLY A 1 107 ? -42.438 -4.043 32.802 1.00 66.50 107 GLY A CA 1
ATOM 876 C C . GLY A 1 107 ? -41.072 -3.417 32.524 1.00 66.50 107 GLY A C 1
ATOM 877 O O . GLY A 1 107 ? -40.701 -3.229 31.366 1.00 66.50 107 GLY A O 1
ATOM 878 N N . VAL A 1 108 ? -40.280 -3.162 33.574 1.00 72.69 108 VAL A N 1
ATOM 879 C CA . VAL A 1 108 ? -38.916 -2.625 33.431 1.00 72.69 108 VAL A CA 1
ATOM 880 C C . VAL A 1 108 ? -38.042 -3.573 32.614 1.00 72.69 108 VAL A C 1
ATOM 882 O O . VAL A 1 108 ? -37.409 -3.133 31.656 1.00 72.69 108 VAL A O 1
ATOM 885 N N . LYS A 1 109 ? -38.049 -4.875 32.931 1.00 75.25 109 LYS A N 1
ATOM 886 C CA . LYS A 1 109 ? -37.253 -5.877 32.201 1.00 75.25 109 LYS A CA 1
ATOM 887 C C . LYS A 1 109 ? -37.576 -5.906 30.707 1.00 75.25 109 LYS A C 1
ATOM 889 O O . LYS A 1 109 ? -36.664 -5.975 29.889 1.00 75.25 109 LYS A O 1
ATOM 894 N N . ARG A 1 110 ? -38.856 -5.811 30.337 1.00 73.19 110 ARG A N 1
ATOM 895 C CA . ARG A 1 110 ? -39.277 -5.770 28.927 1.00 73.19 110 ARG A CA 1
ATOM 896 C C . ARG A 1 110 ? -38.807 -4.520 28.210 1.00 73.19 110 ARG A C 1
ATOM 898 O O . ARG A 1 110 ? -38.273 -4.631 27.114 1.00 73.19 110 ARG A O 1
ATOM 905 N N . LYS A 1 111 ? -38.950 -3.352 28.836 1.00 76.88 111 LYS A N 1
ATOM 906 C CA . LYS A 1 111 ? -38.474 -2.097 28.248 1.00 76.88 111 LYS A CA 1
ATOM 907 C C . LYS A 1 111 ? -36.962 -2.114 28.021 1.00 76.88 111 LYS A C 1
ATOM 909 O O . LYS A 1 111 ? -36.494 -1.639 26.996 1.00 76.88 111 LYS A O 1
ATOM 914 N N . VAL A 1 112 ? -36.198 -2.692 28.947 1.00 81.44 112 VAL A N 1
ATOM 915 C CA . VAL A 1 112 ? -34.746 -2.857 28.780 1.00 81.44 112 VAL A CA 1
ATOM 916 C C . VAL A 1 112 ? -34.424 -3.823 27.636 1.00 81.44 112 VAL A C 1
ATOM 918 O O . VAL A 1 112 ? -33.532 -3.537 26.838 1.00 81.44 112 VAL A O 1
ATOM 921 N N . ALA A 1 113 ? -35.171 -4.921 27.497 1.00 80.38 113 ALA A N 1
ATOM 922 C CA . ALA A 1 113 ? -35.014 -5.855 26.382 1.00 80.38 113 ALA A CA 1
ATOM 923 C C . ALA A 1 113 ? -35.353 -5.214 25.020 1.00 80.38 113 ALA A C 1
ATOM 925 O O . ALA A 1 113 ? -34.599 -5.393 24.064 1.00 80.38 113 ALA A O 1
ATOM 926 N N . ASP A 1 114 ? -36.426 -4.419 24.940 1.00 82.56 114 ASP A N 1
ATOM 927 C CA . ASP A 1 114 ? -36.794 -3.650 23.740 1.00 82.56 114 ASP A CA 1
ATOM 928 C C . ASP A 1 114 ? -35.697 -2.648 23.358 1.00 82.56 114 ASP A C 1
ATOM 930 O O . ASP A 1 114 ? -35.190 -2.673 22.235 1.00 82.56 114 ASP A O 1
ATOM 934 N N . LEU A 1 115 ? -35.250 -1.834 24.322 1.00 84.81 115 LEU A N 1
ATOM 935 C CA . LEU A 1 115 ? -34.151 -0.887 24.125 1.00 84.81 115 LEU A CA 1
ATOM 936 C C . LEU A 1 115 ? -32.881 -1.603 23.651 1.00 84.81 115 LEU A C 1
ATOM 938 O O . LEU A 1 115 ? -32.224 -1.139 22.725 1.00 84.81 115 LEU A O 1
ATOM 942 N N . THR A 1 116 ? -32.559 -2.759 24.232 1.00 87.25 116 THR A N 1
ATOM 943 C CA . THR A 1 116 ? -31.408 -3.576 23.820 1.00 87.25 116 THR A CA 1
ATOM 944 C C . THR A 1 116 ? -31.541 -4.056 22.376 1.00 87.25 116 THR A C 1
ATOM 946 O O . THR A 1 116 ? -30.591 -3.946 21.601 1.00 87.25 116 THR A O 1
ATOM 949 N N . SER A 1 117 ? -32.714 -4.563 21.994 1.00 86.75 117 SER A N 1
ATOM 950 C CA . SER A 1 117 ? -32.973 -5.063 20.642 1.00 86.75 117 SER A CA 1
ATOM 951 C C . SER A 1 117 ? -32.877 -3.943 19.605 1.00 86.75 117 SER A C 1
ATOM 953 O O . SER A 1 117 ? -32.148 -4.072 18.622 1.00 86.75 117 SER A O 1
ATOM 955 N N . ARG A 1 118 ? -33.504 -2.791 19.877 1.00 86.38 118 ARG A N 1
ATOM 956 C CA . ARG A 1 118 ? -33.458 -1.602 19.012 1.00 86.38 118 ARG A CA 1
ATOM 957 C C . ARG A 1 118 ? -32.044 -1.034 18.882 1.00 86.38 118 ARG A C 1
ATOM 959 O O . ARG A 1 118 ? -31.629 -0.694 17.778 1.00 86.38 118 ARG A O 1
ATOM 966 N N . VAL A 1 119 ? -31.274 -0.987 19.973 1.00 84.75 119 VAL A N 1
ATOM 967 C CA . VAL A 1 119 ? -29.850 -0.604 19.938 1.00 84.75 119 VAL A CA 1
ATOM 968 C C . VAL A 1 119 ? -29.064 -1.560 19.042 1.00 84.75 119 VAL A C 1
ATOM 970 O O . VAL A 1 119 ? -28.375 -1.110 18.132 1.00 84.75 119 VAL A O 1
ATOM 973 N N . ASN A 1 120 ? -29.193 -2.874 19.234 1.00 84.06 120 ASN A N 1
ATOM 974 C CA . ASN A 1 120 ? -28.467 -3.862 18.431 1.00 84.06 120 ASN A CA 1
ATOM 975 C C . ASN A 1 120 ? -28.874 -3.832 16.949 1.00 84.06 120 ASN A C 1
ATOM 977 O O . ASN A 1 120 ? -28.024 -3.984 16.073 1.00 84.06 120 ASN A O 1
ATOM 981 N N . GLN A 1 121 ? -30.152 -3.592 16.652 1.00 84.12 121 GLN A N 1
ATOM 982 C CA . GLN A 1 121 ? -30.640 -3.422 15.285 1.00 84.12 121 GLN A CA 1
ATOM 983 C C . GLN A 1 121 ? -29.991 -2.208 14.611 1.00 84.12 121 GLN A C 1
ATOM 985 O O . GLN A 1 121 ? -29.542 -2.313 13.468 1.00 84.12 121 GLN A O 1
ATOM 990 N N . VAL A 1 122 ? -29.878 -1.088 15.332 1.00 81.38 122 VAL A N 1
ATOM 991 C CA . VAL A 1 122 ? -29.208 0.122 14.838 1.00 81.38 122 VAL A CA 1
ATOM 992 C C . VAL A 1 122 ? -27.712 -0.094 14.625 1.00 81.38 122 VAL A C 1
ATOM 994 O O . VAL A 1 122 ? -27.166 0.384 13.637 1.00 81.38 122 VAL A O 1
ATOM 997 N N . LEU A 1 123 ? -27.050 -0.853 15.500 1.00 75.81 123 LEU A N 1
ATOM 998 C CA . LEU A 1 123 ? -25.631 -1.187 15.344 1.00 75.81 123 LEU A CA 1
ATOM 999 C C . LEU A 1 123 ? -25.364 -2.069 14.110 1.00 75.81 123 LEU A C 1
ATOM 1001 O O . LEU A 1 123 ? -24.330 -1.917 13.460 1.00 75.81 123 LEU A O 1
ATOM 1005 N N . ASN A 1 124 ? -26.294 -2.969 13.774 1.00 74.12 124 ASN A N 1
ATOM 1006 C CA . ASN A 1 124 ? -26.132 -3.956 12.699 1.00 74.12 124 ASN A CA 1
ATOM 1007 C C . ASN A 1 124 ? -26.612 -3.483 11.318 1.00 74.12 124 ASN A C 1
ATOM 1009 O O . ASN A 1 124 ? -26.282 -4.102 10.308 1.00 74.12 124 ASN A O 1
ATOM 1013 N N . SER A 1 125 ? -27.393 -2.407 11.244 1.00 65.81 125 SER A N 1
ATOM 1014 C CA . SER A 1 125 ? -27.911 -1.854 9.988 1.00 65.81 125 SER A CA 1
ATOM 1015 C C . SER A 1 125 ? -27.327 -0.462 9.730 1.00 65.81 125 SER A C 1
ATOM 1017 O O . SER A 1 125 ? -26.963 0.239 10.668 1.00 65.81 125 SER A O 1
ATOM 1019 N N . LYS A 1 126 ? -27.211 -0.034 8.462 1.00 59.41 126 LYS A N 1
ATOM 1020 C CA . LYS A 1 126 ? -26.832 1.351 8.100 1.00 59.41 126 LYS A CA 1
ATOM 1021 C C . LYS A 1 126 ? -27.971 2.314 8.475 1.00 59.41 126 LYS A C 1
ATOM 1023 O O . LYS A 1 126 ? -28.698 2.783 7.607 1.00 59.41 126 LYS A O 1
ATOM 1028 N N . SER A 1 127 ? -28.171 2.517 9.770 1.00 59.66 127 SER A N 1
ATOM 1029 C CA . SER A 1 127 ? -29.323 3.226 10.323 1.00 59.66 127 SER A CA 1
ATOM 1030 C C . SER A 1 127 ? -29.206 4.738 10.199 1.00 59.66 127 SER A C 1
ATOM 1032 O O . SER A 1 127 ? -28.112 5.304 10.172 1.00 59.66 127 SER A O 1
ATOM 1034 N N . ASP A 1 128 ? -30.369 5.380 10.157 1.00 65.81 128 ASP A N 1
ATOM 1035 C CA . ASP A 1 128 ? -30.539 6.807 9.914 1.00 65.81 128 ASP A CA 1
ATOM 1036 C C . ASP A 1 128 ? -30.155 7.653 11.147 1.00 65.81 128 ASP A C 1
ATOM 1038 O O . ASP A 1 128 ? -30.438 7.272 12.290 1.00 65.81 128 ASP A O 1
ATOM 1042 N N . LYS A 1 129 ? -29.539 8.830 10.948 1.00 68.94 129 LYS A N 1
ATOM 1043 C CA . LYS A 1 129 ? -29.048 9.700 12.050 1.00 68.94 129 LYS A CA 1
ATOM 1044 C C . LYS A 1 129 ? -30.153 10.059 13.049 1.00 68.94 129 LYS A C 1
ATOM 1046 O O . LYS A 1 129 ? -29.901 10.155 14.251 1.00 68.94 129 LYS A O 1
ATOM 1051 N N . ASN A 1 130 ? -31.377 10.216 12.552 1.00 72.75 130 ASN A N 1
ATOM 1052 C CA . ASN A 1 130 ? -32.539 10.555 13.366 1.00 72.75 130 ASN A CA 1
ATOM 1053 C C . ASN A 1 130 ? -32.904 9.432 14.344 1.00 72.75 130 ASN A C 1
ATOM 1055 O O . ASN A 1 130 ? -33.163 9.713 15.510 1.00 72.75 130 ASN A O 1
ATOM 1059 N N . GLN A 1 131 ? -32.832 8.166 13.919 1.00 77.69 131 GLN A N 1
ATOM 1060 C CA . GLN A 1 131 ? -33.152 7.015 14.772 1.00 77.69 131 GLN A CA 1
ATOM 1061 C C . GLN A 1 131 ? -32.167 6.888 15.941 1.00 77.69 131 GLN A C 1
ATOM 1063 O O . GLN A 1 131 ? -32.582 6.652 17.077 1.00 77.69 131 GLN A O 1
ATOM 1068 N N . ILE A 1 132 ? -30.873 7.118 15.685 1.00 80.00 132 ILE A N 1
ATOM 1069 C CA . ILE A 1 132 ? -29.822 7.134 16.716 1.00 80.00 132 ILE A CA 1
ATOM 1070 C C . ILE A 1 132 ? -30.112 8.228 17.754 1.00 80.00 132 ILE A C 1
ATOM 1072 O O . ILE A 1 132 ? -30.022 7.974 18.956 1.00 80.00 132 ILE A O 1
ATOM 1076 N N . ALA A 1 133 ? -30.491 9.431 17.314 1.00 77.12 133 ALA A N 1
ATOM 1077 C CA . ALA A 1 133 ? -30.800 10.545 18.209 1.00 77.12 133 ALA A CA 1
ATOM 1078 C C . ALA A 1 133 ? -32.032 10.269 19.090 1.00 77.12 133 ALA A C 1
ATOM 1080 O O . ALA A 1 133 ? -31.997 10.528 20.296 1.00 77.12 133 ALA A O 1
ATOM 1081 N N . THR A 1 134 ? -33.098 9.692 18.522 1.00 82.69 134 THR A N 1
ATOM 1082 C CA . THR A 1 134 ? -34.302 9.315 19.280 1.00 82.69 134 THR A CA 1
ATOM 1083 C C . THR A 1 134 ? -33.980 8.266 20.347 1.00 82.69 134 THR A C 1
ATOM 1085 O O . THR A 1 134 ? -34.340 8.439 21.511 1.00 82.69 134 THR A O 1
ATOM 1088 N N . LEU A 1 135 ? -33.215 7.230 19.984 1.00 86.12 135 LEU A N 1
ATOM 1089 C CA . LEU A 1 135 ? -32.778 6.178 20.908 1.00 86.12 135 LEU A CA 1
ATOM 1090 C C . LEU A 1 135 ? -31.891 6.714 22.039 1.00 86.12 135 LEU A C 1
ATOM 1092 O O . LEU A 1 135 ? -32.098 6.344 23.194 1.00 86.12 135 LEU A O 1
ATOM 1096 N N . LYS A 1 136 ? -30.953 7.631 21.756 1.00 84.31 136 LYS A N 1
ATOM 1097 C CA . LYS A 1 136 ? -30.155 8.291 22.810 1.00 84.31 136 LYS A CA 1
ATOM 1098 C C . LYS A 1 136 ? -31.041 9.020 23.816 1.00 84.31 136 LYS A C 1
ATOM 1100 O O . LYS A 1 136 ? -30.835 8.885 25.021 1.00 84.31 136 LYS A O 1
ATOM 1105 N N . LYS A 1 137 ? -32.041 9.764 23.333 1.00 83.44 137 LYS A N 1
ATOM 1106 C CA . LYS A 1 137 ? -32.971 10.509 24.190 1.00 83.44 137 LYS A CA 1
ATOM 1107 C C . LYS A 1 137 ? -33.764 9.572 25.106 1.00 83.44 137 LYS A C 1
ATOM 1109 O O . LYS A 1 137 ? -33.862 9.838 26.302 1.00 83.44 137 LYS A O 1
ATOM 1114 N N . GLU A 1 138 ? -34.264 8.457 24.574 1.00 83.75 138 GLU A N 1
ATOM 1115 C CA . GLU A 1 138 ? -34.982 7.445 25.361 1.00 83.75 138 GLU A CA 1
ATOM 1116 C C . GLU A 1 138 ? -34.091 6.776 26.425 1.00 83.75 138 GLU A C 1
ATOM 1118 O O . GLU A 1 138 ? -34.512 6.621 27.575 1.00 83.75 138 GLU A O 1
ATOM 1123 N N . LEU A 1 139 ? -32.846 6.422 26.079 1.00 86.81 139 LEU A N 1
ATOM 1124 C CA . LEU A 1 139 ? -31.878 5.837 27.017 1.00 86.81 139 LEU A CA 1
ATOM 1125 C C . LEU A 1 139 ? -31.526 6.818 28.148 1.00 86.81 139 LEU A C 1
ATOM 1127 O O . LEU A 1 139 ? -31.509 6.436 29.320 1.00 86.81 139 LEU A O 1
ATOM 1131 N N . LEU A 1 140 ? -31.301 8.095 27.822 1.00 83.31 140 LEU A N 1
ATOM 1132 C CA . LEU A 1 140 ? -31.030 9.145 28.809 1.00 83.31 140 LEU A CA 1
ATOM 1133 C C . LEU A 1 140 ? -32.222 9.376 29.741 1.00 83.31 140 LEU A C 1
ATOM 1135 O O . LEU A 1 140 ? -32.033 9.463 30.954 1.00 83.31 140 LEU A O 1
ATOM 1139 N N . GLN A 1 141 ? -33.443 9.402 29.200 1.00 81.31 141 GLN A N 1
ATOM 1140 C CA . GLN A 1 141 ? -34.670 9.533 29.988 1.00 81.31 141 GLN A CA 1
ATOM 1141 C C . GLN A 1 141 ? -34.873 8.345 30.941 1.00 81.31 141 GLN A C 1
ATOM 1143 O O . GLN A 1 141 ? -35.317 8.514 32.078 1.00 81.31 141 GLN A O 1
ATOM 1148 N N . PHE A 1 142 ? -34.510 7.131 30.516 1.00 83.69 142 PHE A N 1
ATOM 1149 C CA . PHE A 1 142 ? -34.524 5.960 31.392 1.00 83.69 142 PHE A CA 1
ATOM 1150 C C . PHE A 1 142 ? -33.528 6.123 32.552 1.00 83.69 142 PHE A C 1
ATOM 1152 O O . PHE A 1 142 ? -33.875 5.894 33.715 1.00 83.69 142 PHE A O 1
ATOM 1159 N N . ILE A 1 143 ? -32.298 6.555 32.258 1.00 81.44 143 ILE A N 1
ATOM 1160 C CA . ILE A 1 143 ? -31.229 6.724 33.253 1.00 81.44 143 ILE A CA 1
ATOM 1161 C C . ILE A 1 143 ? -31.571 7.825 34.271 1.00 81.44 143 ILE A C 1
ATOM 1163 O O . ILE A 1 143 ? -31.309 7.649 35.468 1.00 81.44 143 ILE A O 1
ATOM 1167 N N . SER A 1 144 ? -32.169 8.931 33.819 1.00 76.00 144 SER A N 1
ATOM 1168 C CA . SER A 1 144 ? -32.527 10.079 34.662 1.00 76.00 144 SER A CA 1
ATOM 1169 C C . SER A 1 144 ? -33.790 9.868 35.500 1.00 76.00 144 SER A C 1
ATOM 1171 O O . SER A 1 144 ? -34.005 10.603 36.460 1.00 76.00 144 SER A O 1
ATOM 1173 N N . SER A 1 145 ? -34.603 8.851 35.198 1.00 77.94 145 SER A N 1
ATOM 1174 C CA . SER A 1 145 ? -35.838 8.589 35.942 1.00 77.94 145 SER A CA 1
ATOM 1175 C C . SER A 1 145 ? -35.597 8.354 37.444 1.00 77.94 145 SER A C 1
ATOM 1177 O O . SER A 1 145 ? -34.663 7.655 37.855 1.00 77.94 145 SER A O 1
ATOM 1179 N N . SER A 1 146 ? -36.482 8.900 38.279 1.00 68.62 146 SER A N 1
ATOM 1180 C CA . SER A 1 146 ? -36.529 8.680 39.734 1.00 68.62 146 SER A CA 1
ATOM 1181 C C . SER A 1 146 ? -37.243 7.377 40.127 1.00 68.62 146 SER A C 1
ATOM 1183 O O . SER A 1 146 ? -37.431 7.098 41.308 1.00 68.62 146 SER A O 1
ATOM 1185 N N . ASN A 1 147 ? -37.636 6.555 39.148 1.00 70.31 147 ASN A N 1
ATOM 1186 C CA . ASN A 1 147 ? -38.352 5.309 39.389 1.00 70.31 147 ASN A CA 1
ATOM 1187 C C . ASN A 1 147 ? -37.441 4.281 40.088 1.00 70.31 147 ASN A C 1
ATOM 1189 O O . ASN A 1 147 ? -36.411 3.866 39.549 1.00 70.31 147 ASN A O 1
ATOM 1193 N N . ILE A 1 148 ? -37.855 3.833 41.276 1.00 65.44 148 ILE A N 1
ATOM 1194 C CA . ILE A 1 148 ? -37.098 2.902 42.126 1.00 65.44 148 ILE A CA 1
ATOM 1195 C C . ILE A 1 148 ? -36.811 1.586 41.390 1.00 65.44 148 ILE A C 1
ATOM 1197 O O . ILE A 1 148 ? -35.708 1.058 41.501 1.00 65.44 148 ILE A O 1
ATOM 1201 N N . TYR A 1 149 ? -37.732 1.094 40.558 1.00 71.12 149 TYR A N 1
ATOM 1202 C CA . TYR A 1 149 ? -37.565 -0.171 39.832 1.00 71.12 149 TYR A CA 1
ATOM 1203 C C . TYR A 1 149 ? -36.557 -0.094 38.677 1.00 71.12 149 TYR A C 1
ATOM 1205 O O . TYR A 1 149 ? -36.137 -1.126 38.162 1.00 71.12 149 TYR A O 1
ATOM 1213 N N . TYR A 1 150 ? -36.150 1.109 38.259 1.00 73.44 150 TYR A N 1
ATOM 1214 C CA . TYR A 1 150 ? -35.173 1.286 37.180 1.00 73.44 150 TYR A CA 1
ATOM 1215 C C . TYR A 1 150 ? -33.738 1.175 37.703 1.00 73.44 150 TYR A C 1
ATOM 1217 O O . TYR A 1 150 ? -32.829 0.883 36.928 1.00 73.44 150 TYR A O 1
ATOM 1225 N N . THR A 1 151 ? -33.523 1.386 39.008 1.00 74.50 151 THR A N 1
ATOM 1226 C CA . THR A 1 151 ? -32.191 1.457 39.636 1.00 74.50 151 THR A CA 1
ATOM 1227 C C . THR A 1 151 ? -31.309 0.246 39.330 1.00 74.50 151 THR A C 1
ATOM 1229 O O . THR A 1 151 ? -30.156 0.436 38.941 1.00 74.50 151 THR A O 1
ATOM 1232 N N . SER A 1 152 ? -31.853 -0.973 39.398 1.00 77.62 152 SER A N 1
ATOM 1233 C CA . SER A 1 152 ? -31.123 -2.215 39.100 1.00 77.62 152 SER A CA 1
ATOM 1234 C C . SER A 1 152 ? -30.674 -2.334 37.637 1.00 77.62 152 SER A C 1
ATOM 1236 O O . SER A 1 152 ? -29.656 -2.965 37.364 1.00 77.62 152 SER A O 1
ATOM 1238 N N . HIS A 1 153 ? -31.377 -1.687 36.702 1.00 81.31 153 HIS A N 1
ATOM 1239 C CA . HIS A 1 153 ? -31.103 -1.752 35.262 1.00 81.31 153 HIS A CA 1
ATOM 1240 C C . HIS A 1 153 ? -30.382 -0.513 34.711 1.00 81.31 153 HIS A C 1
ATOM 1242 O O . HIS A 1 153 ? -29.932 -0.517 33.565 1.00 81.31 153 HIS A O 1
ATOM 1248 N N . LYS A 1 154 ? -30.185 0.548 35.510 1.00 83.06 154 LYS A N 1
ATOM 1249 C CA . LYS A 1 154 ? -29.478 1.764 35.058 1.00 83.06 154 LYS A CA 1
ATOM 1250 C C . LYS A 1 154 ? -28.064 1.472 34.552 1.00 83.06 154 LYS A C 1
ATOM 1252 O O . LYS A 1 154 ? -27.616 2.129 33.618 1.00 83.06 154 LYS A O 1
ATOM 1257 N N . LYS A 1 155 ? -27.353 0.505 35.144 1.00 83.62 155 LYS A N 1
ATOM 1258 C CA . LYS A 1 155 ? -25.996 0.119 34.711 1.00 83.62 155 LYS A CA 1
ATOM 1259 C C . LYS A 1 155 ? -26.003 -0.531 33.322 1.00 83.62 155 LYS A C 1
ATOM 1261 O O . LYS A 1 155 ? -25.174 -0.191 32.484 1.00 83.62 155 LYS A O 1
ATOM 1266 N N . GLU A 1 156 ? -26.963 -1.415 33.076 1.00 85.19 156 GLU A N 1
ATOM 1267 C CA . GLU A 1 156 ? -27.164 -2.089 31.790 1.00 85.19 156 GLU A CA 1
ATOM 1268 C C . GLU A 1 156 ? -27.508 -1.077 30.690 1.00 85.19 156 GLU A C 1
ATOM 1270 O O . GLU A 1 156 ? -26.830 -1.020 29.664 1.00 85.19 156 GLU A O 1
ATOM 1275 N N . VAL A 1 157 ? -28.468 -0.188 30.956 1.00 85.00 157 VAL A N 1
ATOM 1276 C CA . VAL A 1 157 ? -28.893 0.862 30.017 1.00 85.00 157 VAL A CA 1
ATOM 1277 C C . VAL A 1 157 ? -27.780 1.881 29.747 1.00 85.00 157 VAL A C 1
ATOM 1279 O O . VAL A 1 157 ? -27.591 2.286 28.602 1.00 85.00 157 VAL A O 1
ATOM 1282 N N . LYS A 1 158 ? -26.973 2.240 30.757 1.00 85.25 158 LYS A N 1
ATOM 1283 C CA . LYS A 1 158 ? -25.755 3.045 30.553 1.00 85.25 158 LYS A CA 1
ATOM 1284 C C . LYS A 1 158 ? -24.780 2.363 29.594 1.00 85.25 158 LYS A C 1
ATOM 1286 O O . LYS A 1 158 ? -24.255 3.027 28.713 1.00 85.25 158 LYS A O 1
ATOM 1291 N N . SER A 1 159 ? -24.582 1.048 29.715 1.00 83.38 159 SER A N 1
ATOM 1292 C CA . SER A 1 159 ? -23.696 0.315 28.801 1.00 83.38 159 SER A CA 1
ATOM 1293 C C . SER A 1 159 ? -24.191 0.343 27.349 1.00 83.38 159 SER A C 1
ATOM 1295 O O . SER A 1 159 ? -23.384 0.452 26.428 1.00 83.38 159 SER A O 1
ATOM 1297 N N . LEU A 1 160 ? -25.512 0.294 27.136 1.00 85.75 160 LEU A N 1
ATOM 1298 C CA . LEU A 1 160 ? -26.120 0.414 25.808 1.00 85.75 160 LEU A CA 1
ATOM 1299 C C . LEU A 1 160 ? -25.922 1.814 25.228 1.00 85.75 160 LEU A C 1
ATOM 1301 O O . LEU A 1 160 ? -25.580 1.937 24.053 1.00 85.75 160 LEU A O 1
ATOM 1305 N N . LEU A 1 161 ? -26.076 2.852 26.056 1.00 83.94 161 LEU A N 1
ATOM 1306 C CA . LEU A 1 161 ? -25.808 4.232 25.658 1.00 83.94 161 LEU A CA 1
ATOM 1307 C C . LEU A 1 161 ? -24.347 4.403 25.227 1.00 83.94 161 LEU A C 1
ATOM 1309 O O . LEU A 1 161 ? -24.104 4.887 24.127 1.00 83.94 161 LEU A O 1
ATOM 1313 N N . THR A 1 162 ? -23.392 3.899 26.013 1.00 78.12 162 THR A N 1
ATOM 1314 C CA . THR A 1 162 ? -21.963 3.941 25.665 1.00 78.12 162 THR A CA 1
ATOM 1315 C C . THR A 1 162 ? -21.665 3.192 24.362 1.00 78.12 162 THR A C 1
ATOM 1317 O O . THR A 1 162 ? -20.916 3.685 23.523 1.00 78.12 162 THR A O 1
ATOM 1320 N N . LYS A 1 163 ? -22.272 2.016 24.136 1.00 82.06 163 LYS A N 1
ATOM 1321 C CA . LYS A 1 163 ? -22.134 1.276 22.865 1.00 82.06 163 LYS A CA 1
ATOM 1322 C C . LYS A 1 163 ? -22.646 2.085 21.671 1.00 82.06 163 LYS A C 1
ATOM 1324 O O . LYS A 1 163 ? -22.002 2.107 20.625 1.00 82.06 163 LYS A O 1
ATOM 1329 N N . LEU A 1 164 ? -23.783 2.757 21.830 1.00 80.31 164 LEU A N 1
ATOM 1330 C CA . LEU A 1 164 ? -24.414 3.554 20.780 1.00 80.31 164 LEU A CA 1
ATOM 1331 C C . LEU A 1 164 ? -23.673 4.886 20.529 1.00 80.31 164 LEU A C 1
ATOM 1333 O O . LEU A 1 164 ? -23.581 5.346 19.391 1.00 80.31 164 LEU A O 1
ATOM 1337 N N . GLU A 1 165 ? -23.088 5.488 21.565 1.00 74.81 165 GLU A N 1
ATOM 1338 C CA . GLU A 1 165 ? -22.196 6.650 21.459 1.00 74.81 165 GLU A CA 1
ATOM 1339 C C . GLU A 1 165 ? -20.896 6.300 20.735 1.00 74.81 165 GLU A C 1
ATOM 1341 O O . GLU A 1 165 ? -20.552 6.985 19.772 1.00 74.81 165 GLU A O 1
ATOM 1346 N N . ASN A 1 166 ? -20.258 5.185 21.107 1.00 69.25 166 ASN A N 1
ATOM 1347 C CA . ASN A 1 166 ? -19.059 4.665 20.445 1.00 69.25 166 ASN A CA 1
ATOM 1348 C C . ASN A 1 166 ? -19.303 4.319 18.970 1.00 69.25 166 ASN A C 1
ATOM 1350 O O . ASN A 1 166 ? -18.413 4.472 18.138 1.00 69.25 166 ASN A O 1
ATOM 1354 N N . TYR A 1 167 ? -20.507 3.860 18.620 1.00 67.56 167 TYR A N 1
ATOM 1355 C CA . TYR A 1 167 ? -20.885 3.641 17.226 1.00 67.56 167 TYR A CA 1
ATOM 1356 C C . TYR A 1 167 ? -20.978 4.956 16.446 1.00 67.56 167 TYR A C 1
ATOM 1358 O O . TYR A 1 167 ? -20.455 5.041 15.341 1.00 67.56 167 TYR A O 1
ATOM 1366 N N . SER A 1 168 ? -21.583 6.000 17.024 1.00 57.56 168 SER A N 1
ATOM 1367 C CA . SER A 1 168 ? -21.686 7.326 16.396 1.00 57.56 168 SER A CA 1
ATOM 1368 C C . SER A 1 168 ? -20.311 7.964 16.166 1.00 57.56 168 SER A C 1
ATOM 1370 O O . SER A 1 168 ? -20.050 8.462 15.071 1.00 57.56 168 SER A O 1
ATOM 1372 N N . THR A 1 169 ? -19.417 7.905 17.158 1.00 53.38 169 THR A N 1
ATOM 1373 C CA . THR A 1 169 ? -18.053 8.449 17.060 1.00 53.38 169 THR A CA 1
ATOM 1374 C C . THR A 1 169 ? -17.183 7.641 16.102 1.00 53.38 169 THR A C 1
ATOM 1376 O O . THR A 1 169 ? -16.514 8.236 15.259 1.00 53.38 169 THR A O 1
ATOM 1379 N N . ASN A 1 170 ? -17.262 6.303 16.120 1.00 50.09 170 ASN A N 1
ATOM 1380 C CA . ASN A 1 170 ? -16.564 5.464 15.141 1.00 50.09 170 ASN A CA 1
ATOM 1381 C C . ASN A 1 170 ? -17.095 5.659 13.715 1.00 50.09 170 ASN A C 1
ATOM 1383 O O . ASN A 1 170 ? -16.304 5.616 12.780 1.00 50.09 170 ASN A O 1
ATOM 1387 N N . ASN A 1 171 ? -18.394 5.909 13.503 1.00 51.25 171 ASN A N 1
ATOM 1388 C CA . ASN A 1 171 ? -18.922 6.173 12.159 1.00 51.25 171 ASN A CA 1
ATOM 1389 C C . ASN A 1 171 ? -18.555 7.576 11.650 1.00 51.25 171 ASN A C 1
ATOM 1391 O O . ASN A 1 171 ? -18.295 7.725 10.460 1.00 51.25 171 ASN A O 1
ATOM 1395 N N . GLN A 1 172 ? -18.484 8.596 12.515 1.00 45.53 172 GLN A N 1
ATOM 1396 C CA . GLN A 1 172 ? -18.012 9.934 12.126 1.00 45.53 172 GLN A CA 1
ATOM 1397 C C . GLN A 1 172 ? -16.496 9.969 11.887 1.00 45.53 172 GLN A C 1
ATOM 1399 O O . GLN A 1 172 ? -16.067 10.499 10.861 1.00 45.53 172 GLN A O 1
ATOM 1404 N N . GLN A 1 173 ? -15.697 9.311 12.738 1.00 40.44 173 GLN A N 1
ATOM 1405 C CA . GLN A 1 173 ? -14.273 9.086 12.467 1.00 40.44 173 GLN A CA 1
ATOM 1406 C C . GLN A 1 173 ? -14.075 8.245 11.204 1.00 40.44 173 GLN A C 1
ATOM 1408 O O . GLN A 1 173 ? -13.277 8.627 10.355 1.00 40.44 173 GLN A O 1
ATOM 1413 N N . SER A 1 174 ? -14.817 7.148 11.012 1.00 46.88 174 SER A N 1
ATOM 1414 C CA . SER A 1 174 ? -14.642 6.315 9.818 1.00 46.88 174 SER A CA 1
ATOM 1415 C C . SER A 1 174 ? -15.089 7.024 8.547 1.00 46.88 174 SER A C 1
ATOM 1417 O O . SER A 1 174 ? -14.420 6.868 7.539 1.00 46.88 174 SER A O 1
ATOM 1419 N N . ASN A 1 175 ? -16.142 7.849 8.569 1.00 46.06 175 ASN A N 1
ATOM 1420 C CA . ASN A 1 175 ? -16.592 8.554 7.370 1.00 46.06 175 ASN A CA 1
ATOM 1421 C C . ASN A 1 175 ? -15.611 9.645 6.936 1.00 46.06 175 ASN A C 1
ATOM 1423 O O . ASN A 1 175 ? -15.338 9.728 5.748 1.00 46.06 175 ASN A O 1
ATOM 1427 N N . LEU A 1 176 ? -15.022 10.431 7.843 1.00 43.28 176 LEU A N 1
ATOM 1428 C CA . LEU A 1 176 ? -14.057 11.467 7.451 1.00 43.28 176 LEU A CA 1
ATOM 1429 C C . LEU A 1 176 ? -12.740 10.862 6.931 1.00 43.28 176 LEU A C 1
ATOM 1431 O O . LEU A 1 176 ? -12.269 11.239 5.860 1.00 43.28 176 LEU A O 1
ATOM 1435 N N . TYR A 1 177 ? -12.201 9.859 7.633 1.00 48.06 177 TYR A N 1
ATOM 1436 C CA . TYR A 1 177 ? -11.003 9.112 7.225 1.00 48.06 177 TYR A CA 1
ATOM 1437 C C . TYR A 1 177 ? -11.241 8.337 5.907 1.00 48.06 177 TYR A C 1
ATOM 1439 O O . TYR A 1 177 ? -10.395 8.320 5.013 1.00 48.06 177 TYR A O 1
ATOM 1447 N N . ARG A 1 178 ? -12.440 7.775 5.709 1.00 45.72 178 ARG A N 1
ATOM 1448 C CA . ARG A 1 178 ? -12.828 7.071 4.474 1.00 45.72 178 ARG A CA 1
ATOM 1449 C C . ARG A 1 178 ? -13.115 8.007 3.295 1.00 45.72 178 ARG A C 1
ATOM 1451 O O . ARG A 1 178 ? -12.751 7.648 2.182 1.00 45.72 178 ARG A O 1
ATOM 1458 N N . ILE A 1 179 ? -13.731 9.173 3.512 1.00 49.00 179 ILE A N 1
ATOM 1459 C CA . ILE A 1 179 ? -13.984 10.191 2.470 1.00 49.00 179 ILE A CA 1
ATOM 1460 C C . ILE A 1 179 ? -12.668 10.820 2.001 1.00 49.00 179 ILE A C 1
ATOM 1462 O O . ILE A 1 179 ? -12.491 11.051 0.810 1.00 49.00 179 ILE A O 1
ATOM 1466 N N . LEU A 1 180 ? -11.728 11.046 2.921 1.00 46.47 180 LEU A N 1
ATOM 1467 C CA . LEU A 1 180 ? -10.401 11.577 2.611 1.00 46.47 180 LEU A CA 1
ATOM 1468 C C . LEU A 1 180 ? -9.415 10.489 2.143 1.00 46.47 180 LEU A C 1
ATOM 1470 O O . LEU A 1 180 ? -8.351 10.815 1.639 1.00 46.47 180 LEU A O 1
ATOM 1474 N N . GLY A 1 181 ? -9.730 9.197 2.266 1.00 52.28 181 GLY A N 1
ATOM 1475 C CA . GLY A 1 181 ? -8.821 8.114 1.864 1.00 52.28 181 GLY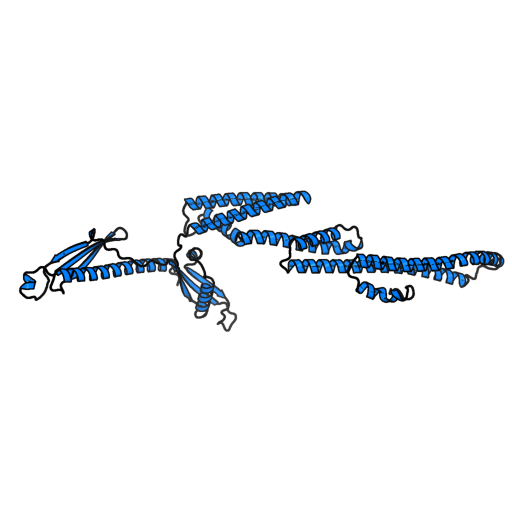 A CA 1
ATOM 1476 C C . GLY A 1 181 ? -7.570 7.975 2.749 1.00 52.28 181 GLY A C 1
ATOM 1477 O O . GLY A 1 181 ? -6.599 7.331 2.341 1.00 52.28 181 GLY A O 1
ATOM 1478 N N . VAL A 1 182 ? -7.593 8.555 3.952 1.00 55.28 182 VAL A N 1
ATOM 1479 C CA . VAL A 1 182 ? -6.577 8.383 4.997 1.00 55.28 182 VAL A CA 1
ATOM 1480 C C . VAL A 1 182 ? -7.147 7.403 6.002 1.00 55.28 182 VAL A C 1
ATOM 1482 O O . VAL A 1 182 ? -8.148 7.704 6.626 1.00 55.28 182 VAL A O 1
ATOM 1485 N N . ASN A 1 183 ? -6.541 6.234 6.186 1.00 65.88 183 ASN A N 1
ATOM 1486 C CA . ASN A 1 183 ? -6.845 5.384 7.341 1.00 65.88 183 ASN A CA 1
ATOM 1487 C C . ASN A 1 183 ? -5.770 5.603 8.415 1.00 65.88 183 ASN A C 1
ATOM 1489 O O . ASN A 1 183 ? -4.647 5.987 8.091 1.00 65.88 183 ASN A O 1
ATOM 1493 N N . LYS A 1 184 ? -6.078 5.306 9.679 1.00 68.62 184 LYS A N 1
ATOM 1494 C CA . LYS A 1 184 ? -5.139 5.394 10.809 1.00 68.62 184 LYS A CA 1
ATOM 1495 C C . LYS A 1 184 ? -3.832 4.637 10.543 1.00 68.62 184 LYS A C 1
ATOM 1497 O O . LYS A 1 184 ? -2.762 5.059 10.957 1.00 68.62 184 LYS A O 1
ATOM 1502 N N . GLU A 1 185 ? -3.907 3.539 9.795 1.00 71.00 185 GLU A N 1
ATOM 1503 C CA . GLU A 1 185 ? -2.732 2.782 9.356 1.00 71.00 185 GLU A CA 1
ATOM 1504 C C . GLU A 1 185 ? -1.845 3.565 8.369 1.00 71.00 185 GLU A C 1
ATOM 1506 O O . GLU A 1 185 ? -0.621 3.518 8.463 1.00 71.00 185 GLU A O 1
ATOM 1511 N N . LEU A 1 186 ? -2.449 4.313 7.440 1.00 73.12 186 LEU A N 1
ATOM 1512 C CA . LEU A 1 186 ? -1.721 5.153 6.487 1.00 73.12 186 LEU A CA 1
ATOM 1513 C C . LEU A 1 186 ? -1.046 6.330 7.198 1.00 73.12 186 LEU A C 1
ATOM 1515 O O . LEU A 1 186 ? 0.109 6.631 6.916 1.00 73.12 186 LEU A O 1
ATOM 1519 N N . GLU A 1 187 ? -1.751 6.954 8.142 1.00 79.56 187 GLU A N 1
ATOM 1520 C CA . GLU A 1 187 ? -1.217 8.013 9.004 1.00 79.56 187 GLU A CA 1
ATOM 1521 C C . GLU A 1 187 ? 0.034 7.528 9.757 1.00 79.56 187 GLU A C 1
ATOM 1523 O O . GLU A 1 187 ? 1.081 8.167 9.679 1.00 79.56 187 GLU A O 1
ATOM 1528 N N . ILE A 1 188 ? -0.022 6.343 10.380 1.00 79.94 188 ILE A N 1
ATOM 1529 C CA . ILE A 1 188 ? 1.136 5.726 11.052 1.00 79.94 188 ILE A CA 1
ATOM 1530 C C . ILE A 1 188 ? 2.307 5.523 10.080 1.00 79.94 188 ILE A C 1
ATOM 1532 O O . ILE A 1 188 ? 3.437 5.887 10.407 1.00 79.94 188 ILE A O 1
ATOM 1536 N N . LYS A 1 189 ? 2.050 4.978 8.883 1.00 80.81 189 LYS A N 1
ATOM 1537 C CA . LYS A 1 189 ? 3.092 4.726 7.870 1.00 80.81 189 LYS A CA 1
ATOM 1538 C C . LYS A 1 189 ? 3.747 6.017 7.375 1.00 80.81 189 LYS A C 1
ATOM 1540 O O . LYS A 1 189 ? 4.964 6.061 7.226 1.00 80.81 189 LYS A O 1
ATOM 1545 N N . ILE A 1 190 ? 2.964 7.072 7.148 1.00 84.81 190 ILE A N 1
ATOM 1546 C CA . ILE A 1 190 ? 3.482 8.378 6.718 1.00 84.81 190 ILE A CA 1
ATOM 1547 C C . ILE A 1 190 ? 4.337 9.007 7.820 1.00 84.81 190 ILE A C 1
ATOM 1549 O O . ILE A 1 190 ? 5.416 9.523 7.541 1.00 84.81 190 ILE A O 1
ATO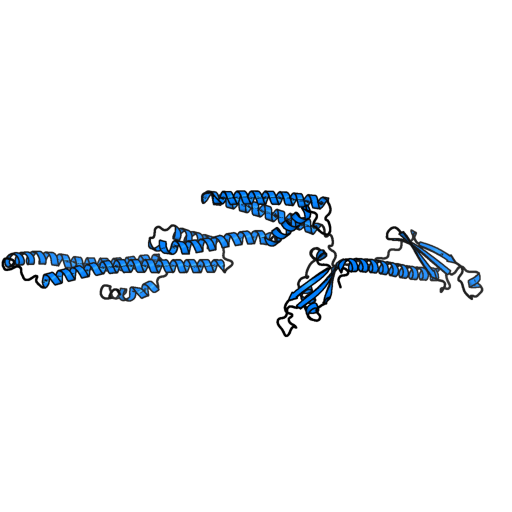M 1553 N N . ILE A 1 191 ? 3.907 8.929 9.079 1.00 85.31 191 ILE A N 1
ATOM 1554 C CA . ILE A 1 191 ? 4.685 9.458 10.208 1.00 85.31 191 ILE A CA 1
ATOM 1555 C C . ILE A 1 191 ? 6.002 8.693 10.376 1.00 85.31 191 ILE A C 1
ATOM 1557 O O . ILE A 1 191 ? 7.043 9.314 10.586 1.00 85.31 191 ILE A O 1
ATOM 1561 N N . ASP A 1 192 ? 5.977 7.362 10.275 1.00 84.38 192 ASP A N 1
ATOM 1562 C CA . ASP A 1 192 ? 7.190 6.537 10.322 1.00 84.38 192 ASP A CA 1
ATOM 1563 C C . ASP A 1 192 ? 8.168 6.914 9.201 1.00 84.38 192 ASP A C 1
ATOM 1565 O O . ASP A 1 192 ? 9.349 7.170 9.449 1.00 84.38 192 ASP A O 1
ATOM 1569 N N . TYR A 1 193 ? 7.651 7.072 7.982 1.00 84.50 193 TYR A N 1
ATOM 1570 C CA . TYR A 1 193 ? 8.424 7.555 6.845 1.00 84.50 193 TYR A CA 1
ATOM 1571 C C . TYR A 1 193 ? 9.070 8.919 7.124 1.00 84.50 193 TYR A C 1
ATOM 1573 O O . TYR A 1 193 ? 10.274 9.078 6.939 1.00 84.50 193 TYR A O 1
ATOM 1581 N N . LEU A 1 194 ? 8.317 9.897 7.636 1.00 86.75 194 LEU A N 1
ATOM 1582 C CA . LEU A 1 194 ? 8.848 11.228 7.952 1.00 86.75 194 LEU A CA 1
ATOM 1583 C C . LEU A 1 194 ? 9.933 11.194 9.043 1.00 86.75 194 LEU A C 1
ATOM 1585 O O . LEU A 1 194 ? 10.899 11.954 8.968 1.00 86.75 194 LEU A O 1
ATOM 1589 N N . LYS A 1 195 ? 9.823 10.295 10.030 1.00 86.81 195 LYS A N 1
ATOM 1590 C CA . LYS A 1 195 ? 10.863 10.089 11.056 1.00 86.81 195 LYS A CA 1
ATOM 1591 C C . LYS A 1 195 ? 12.145 9.514 10.459 1.00 86.81 195 LYS A C 1
ATOM 1593 O O . LYS A 1 195 ? 13.237 9.983 10.770 1.00 86.81 195 LYS A O 1
ATOM 1598 N N . ARG A 1 196 ? 12.024 8.524 9.575 1.00 83.31 196 ARG A N 1
ATOM 1599 C CA . ARG A 1 196 ? 13.172 7.952 8.855 1.00 83.31 196 ARG A CA 1
ATOM 1600 C C . ARG A 1 196 ? 13.811 8.975 7.915 1.00 83.31 196 ARG A C 1
ATOM 1602 O O . ARG A 1 196 ? 15.033 9.018 7.802 1.00 83.31 196 ARG A O 1
ATOM 1609 N N . LEU A 1 197 ? 13.006 9.841 7.292 1.00 84.12 197 LEU A N 1
ATOM 1610 C CA . LEU A 1 197 ? 13.480 10.924 6.424 1.00 84.12 197 LEU A CA 1
ATOM 1611 C C . LEU A 1 197 ? 14.366 11.918 7.180 1.00 84.12 197 LEU A C 1
ATOM 1613 O O . LEU A 1 197 ? 15.414 12.328 6.681 1.00 84.12 197 LEU A O 1
ATOM 1617 N N . GLU A 1 198 ? 13.948 12.303 8.383 1.00 85.44 198 GLU A N 1
ATOM 1618 C CA . GLU A 1 198 ? 14.708 13.186 9.268 1.00 85.44 198 GLU A CA 1
ATOM 1619 C C . GLU A 1 198 ? 16.063 12.576 9.648 1.00 85.44 198 GLU A C 1
ATOM 1621 O O . GLU A 1 198 ? 17.086 13.258 9.576 1.00 85.44 198 GLU A O 1
ATOM 1626 N N . LYS A 1 199 ? 16.081 11.270 9.942 1.00 85.25 199 LYS A N 1
ATOM 1627 C CA . LYS A 1 199 ? 17.289 10.501 10.276 1.00 85.25 199 LYS A CA 1
ATOM 1628 C C . LYS A 1 199 ? 18.177 10.130 9.081 1.00 85.25 199 LYS A C 1
ATOM 1630 O O . LYS A 1 199 ? 19.234 9.548 9.286 1.00 85.25 199 LYS A O 1
ATOM 1635 N N . ASN A 1 200 ? 17.788 10.475 7.850 1.00 80.56 200 ASN A N 1
ATOM 1636 C CA . ASN A 1 200 ? 18.454 10.047 6.607 1.00 80.56 200 ASN A CA 1
ATOM 1637 C C . ASN A 1 200 ? 18.456 8.522 6.369 1.00 80.56 200 ASN A C 1
ATOM 1639 O O . ASN A 1 200 ? 19.332 8.002 5.686 1.00 80.56 200 ASN A O 1
ATOM 1643 N N . GLU A 1 201 ? 17.462 7.799 6.883 1.00 78.38 201 GLU A N 1
ATOM 1644 C CA . GLU A 1 201 ? 17.341 6.332 6.791 1.00 78.38 201 GLU A CA 1
ATOM 1645 C C . GLU A 1 201 ? 16.439 5.874 5.620 1.00 78.38 201 GLU A C 1
ATOM 1647 O O . GLU A 1 201 ? 15.826 4.798 5.656 1.00 78.38 201 GLU A O 1
ATOM 1652 N N . ILE A 1 202 ? 16.292 6.713 4.588 1.00 72.06 202 ILE A N 1
ATOM 1653 C CA . ILE A 1 202 ? 15.461 6.427 3.410 1.00 72.06 202 ILE A CA 1
ATOM 1654 C C . ILE A 1 202 ? 16.349 6.123 2.211 1.00 72.06 202 ILE A C 1
ATOM 1656 O O . ILE A 1 202 ? 17.246 6.895 1.876 1.00 72.06 202 ILE A O 1
ATOM 1660 N N . SER A 1 203 ? 16.047 5.004 1.555 1.00 57.56 203 SER A N 1
ATOM 1661 C CA . SER A 1 203 ? 16.658 4.588 0.299 1.00 57.56 203 SER A CA 1
ATOM 1662 C C . SER A 1 203 ? 15.562 4.375 -0.752 1.00 57.56 203 SER A C 1
ATOM 1664 O O . SER A 1 203 ? 14.599 3.665 -0.448 1.00 57.56 203 SER A O 1
ATOM 1666 N N . PRO A 1 204 ? 15.680 4.962 -1.957 1.00 57.56 204 PRO A N 1
ATOM 1667 C CA . PRO A 1 204 ? 16.715 5.916 -2.375 1.00 57.56 204 PRO A CA 1
ATOM 1668 C C . PRO A 1 204 ? 16.564 7.298 -1.693 1.00 57.56 204 PRO A C 1
ATOM 1670 O O . PRO A 1 204 ? 15.465 7.655 -1.263 1.00 57.56 204 PRO A O 1
ATOM 1673 N N . PRO A 1 205 ? 17.647 8.092 -1.573 1.00 64.31 205 PRO A N 1
ATOM 1674 C CA . PRO A 1 205 ? 17.593 9.417 -0.957 1.00 64.31 205 PRO A CA 1
ATOM 1675 C C . PRO A 1 205 ? 16.716 10.391 -1.764 1.00 64.31 205 PRO A C 1
ATOM 1677 O O . PRO A 1 205 ? 16.784 10.441 -2.990 1.00 64.31 205 PRO A O 1
ATOM 1680 N N . ILE A 1 206 ? 15.911 11.192 -1.058 1.00 68.81 206 ILE A N 1
ATOM 1681 C CA . ILE A 1 206 ? 15.004 12.194 -1.647 1.00 68.81 206 ILE A CA 1
ATOM 1682 C C . ILE A 1 206 ? 15.756 13.496 -1.945 1.00 68.81 206 ILE A C 1
ATOM 1684 O O . ILE A 1 206 ? 16.683 13.872 -1.222 1.00 68.81 206 ILE A O 1
ATOM 1688 N N . ASN A 1 207 ? 15.307 14.236 -2.962 1.00 77.25 207 ASN A N 1
ATOM 1689 C CA . ASN A 1 207 ? 15.775 15.589 -3.259 1.00 77.25 207 ASN A CA 1
ATOM 1690 C C . ASN A 1 207 ? 15.696 16.517 -2.022 1.00 77.25 207 ASN A C 1
ATOM 1692 O O . ASN A 1 207 ? 14.682 16.575 -1.321 1.00 77.25 207 ASN A O 1
ATOM 1696 N N . SER A 1 208 ? 16.752 17.305 -1.789 1.00 76.19 208 SER A N 1
ATOM 1697 C CA . SER A 1 208 ? 16.883 18.235 -0.658 1.00 76.19 208 SER A CA 1
ATOM 1698 C C . SER A 1 208 ? 15.728 19.239 -0.536 1.00 76.19 208 SER A C 1
ATOM 1700 O O . SER A 1 208 ? 15.272 19.509 0.577 1.00 76.19 208 SER A O 1
ATOM 1702 N N . LYS A 1 209 ? 15.196 19.749 -1.656 1.00 77.38 209 LYS A N 1
ATOM 1703 C CA . LYS A 1 209 ? 14.074 20.705 -1.661 1.00 77.38 209 LYS A CA 1
ATOM 1704 C C . LYS A 1 209 ? 12.785 20.069 -1.134 1.00 77.38 209 LYS A C 1
ATOM 1706 O O . LYS A 1 209 ? 12.087 20.668 -0.317 1.00 77.38 209 LYS A O 1
ATOM 1711 N N . LYS A 1 210 ? 12.483 18.842 -1.565 1.00 75.62 210 LYS A N 1
ATOM 1712 C CA . LYS A 1 210 ? 11.297 18.102 -1.118 1.00 75.62 210 LYS A CA 1
ATOM 1713 C C . LYS A 1 210 ? 11.457 17.584 0.302 1.00 75.62 210 LYS A C 1
ATOM 1715 O O . LYS A 1 210 ? 10.508 17.655 1.076 1.00 75.62 210 LYS A O 1
ATOM 1720 N N . LYS A 1 211 ? 12.661 17.140 0.672 1.00 83.06 211 LYS A N 1
ATOM 1721 C CA . LYS A 1 211 ? 12.977 16.801 2.060 1.00 83.06 211 LYS A CA 1
ATOM 1722 C C . LYS A 1 211 ? 12.625 17.962 2.994 1.00 83.06 211 LYS A C 1
ATOM 1724 O O . LYS A 1 211 ? 11.946 17.741 3.989 1.00 83.06 211 LYS A O 1
ATOM 1729 N N . GLY A 1 212 ? 13.010 19.192 2.644 1.00 83.56 212 GLY A N 1
ATOM 1730 C CA . GLY A 1 212 ? 12.625 20.387 3.401 1.00 83.56 212 GLY A CA 1
ATOM 1731 C C . GLY A 1 212 ? 11.107 20.560 3.517 1.00 83.56 212 GLY A C 1
ATOM 1732 O O . GLY A 1 212 ? 10.596 20.743 4.617 1.00 83.56 212 GLY A O 1
ATOM 1733 N N . LEU A 1 213 ? 10.378 20.433 2.405 1.00 86.12 213 LEU A N 1
ATOM 1734 C CA . LEU A 1 213 ? 8.915 20.549 2.370 1.00 86.12 213 LEU A CA 1
ATOM 1735 C C . LEU A 1 213 ? 8.217 19.511 3.270 1.00 86.12 213 LEU A C 1
ATOM 1737 O O . LEU A 1 213 ? 7.353 19.863 4.069 1.00 86.12 213 LEU A O 1
ATOM 1741 N N . LEU A 1 214 ? 8.633 18.245 3.176 1.00 86.75 214 LEU A N 1
ATOM 1742 C CA . LEU A 1 214 ? 8.086 17.146 3.972 1.00 86.75 214 LEU A CA 1
ATOM 1743 C C . LEU A 1 214 ? 8.386 17.318 5.465 1.00 86.75 214 LEU A C 1
ATOM 1745 O O . LEU A 1 214 ? 7.525 17.037 6.295 1.00 86.75 214 LEU A O 1
ATOM 1749 N N . LEU A 1 215 ? 9.573 17.818 5.820 1.00 88.31 215 LEU A N 1
ATOM 1750 C CA . LEU A 1 215 ? 9.924 18.116 7.212 1.00 88.31 215 LEU A CA 1
ATOM 1751 C C . LEU A 1 215 ? 9.131 19.306 7.776 1.00 88.31 215 LEU A C 1
ATOM 1753 O O . LEU A 1 215 ? 8.766 19.287 8.949 1.00 88.31 215 LEU A O 1
ATOM 1757 N N . ILE A 1 216 ? 8.799 20.306 6.952 1.00 89.69 216 ILE A N 1
ATOM 1758 C CA . ILE A 1 216 ? 7.896 21.395 7.357 1.00 89.69 216 ILE A CA 1
ATOM 1759 C C . ILE A 1 216 ? 6.504 20.832 7.661 1.00 89.69 216 ILE A C 1
ATOM 1761 O O . ILE A 1 216 ? 5.958 21.092 8.732 1.00 89.69 216 ILE A O 1
ATOM 1765 N N . SER A 1 217 ? 5.954 20.008 6.765 1.00 89.19 217 SER A N 1
ATOM 1766 C CA . SER A 1 217 ? 4.654 19.364 6.988 1.00 89.19 217 SER A CA 1
ATOM 1767 C C . SER A 1 217 ? 4.669 18.386 8.168 1.00 89.19 217 SER A C 1
ATOM 1769 O O . SER A 1 217 ? 3.671 18.281 8.877 1.00 89.19 217 SER A O 1
ATOM 1771 N N . LYS A 1 218 ? 5.802 17.723 8.444 1.00 90.12 218 LYS A N 1
ATOM 1772 C CA . 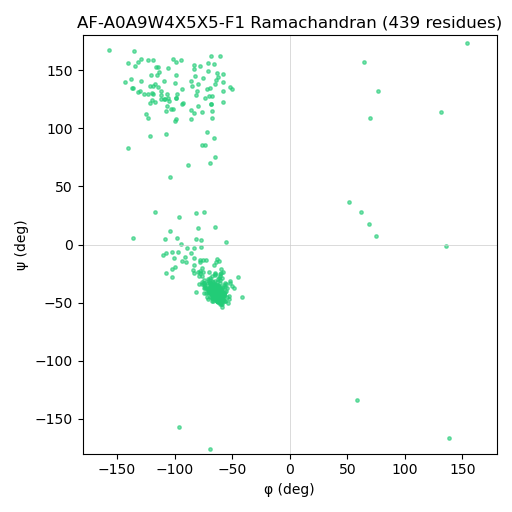LYS A 1 218 ? 6.010 16.931 9.667 1.00 90.12 218 LYS A CA 1
ATOM 1773 C C . LYS A 1 218 ? 5.873 17.805 10.917 1.00 90.12 218 LYS A C 1
ATOM 1775 O O . LYS A 1 218 ? 5.107 17.459 11.809 1.00 90.12 218 LYS A O 1
ATOM 1780 N N . SER A 1 219 ? 6.578 18.936 10.967 1.00 89.50 219 SER A N 1
ATOM 1781 C CA . SER A 1 219 ? 6.523 19.858 12.111 1.00 89.50 219 SER A CA 1
ATOM 1782 C C . SER A 1 219 ? 5.116 20.423 12.325 1.00 89.50 219 SER A C 1
ATOM 1784 O O . SER A 1 219 ? 4.654 20.531 13.458 1.00 89.50 219 SER A O 1
ATOM 1786 N N . GLU A 1 220 ? 4.406 20.752 11.245 1.00 91.44 220 GLU A N 1
ATOM 1787 C CA . GLU A 1 220 ? 3.010 21.196 11.304 1.00 91.44 220 GLU A CA 1
ATOM 1788 C C . GLU A 1 220 ? 2.088 20.104 11.869 1.00 91.44 220 GLU A C 1
ATOM 1790 O O . GLU A 1 220 ? 1.258 20.381 12.735 1.00 91.44 220 GLU A O 1
ATOM 1795 N N . TYR A 1 221 ? 2.279 18.850 11.450 1.00 91.12 221 TYR A N 1
ATOM 1796 C CA . TYR A 1 221 ? 1.534 17.713 11.987 1.00 91.12 221 TYR A CA 1
ATOM 1797 C C . TYR A 1 221 ? 1.822 17.488 13.479 1.00 91.12 221 TYR A C 1
ATOM 1799 O O . TYR A 1 221 ? 0.890 17.260 14.247 1.00 91.12 221 TYR A O 1
ATOM 1807 N N . GLU A 1 222 ? 3.087 17.567 13.906 1.00 90.50 222 GLU A N 1
ATOM 1808 C CA . GLU A 1 222 ? 3.478 17.398 15.314 1.00 90.50 222 GLU A CA 1
ATOM 1809 C C . GLU A 1 222 ? 2.844 18.463 16.217 1.00 90.50 222 GLU A C 1
ATOM 1811 O O . GLU A 1 222 ? 2.360 18.125 17.295 1.00 90.50 222 GLU A O 1
ATOM 1816 N N . LYS A 1 223 ? 2.754 19.717 15.751 1.00 92.25 223 LYS A N 1
ATOM 1817 C CA . LYS A 1 223 ? 2.048 20.789 16.471 1.00 92.25 223 LYS A CA 1
ATOM 1818 C C . LYS A 1 223 ? 0.565 20.474 16.648 1.00 92.25 223 LYS A C 1
ATOM 1820 O O . LYS A 1 223 ? 0.060 20.550 17.761 1.00 92.25 223 LYS A O 1
ATOM 1825 N N . LEU A 1 224 ? -0.115 20.071 15.572 1.00 90.50 224 LEU A N 1
ATOM 1826 C CA . LEU A 1 224 ? -1.534 19.703 15.627 1.00 90.50 224 LEU A CA 1
ATOM 1827 C C . LEU A 1 224 ? -1.780 18.463 16.501 1.00 90.50 224 LEU A C 1
ATOM 1829 O O . LEU A 1 224 ? -2.813 18.364 17.157 1.00 90.50 224 LEU A O 1
ATOM 1833 N N . ASP A 1 225 ? -0.857 17.496 16.503 1.00 88.38 225 ASP A N 1
ATOM 1834 C CA . ASP A 1 225 ? -0.945 16.301 17.348 1.00 88.38 225 ASP A CA 1
ATOM 1835 C C . ASP A 1 225 ? -0.765 16.630 18.832 1.00 88.38 225 ASP A C 1
ATOM 1837 O O . ASP A 1 225 ? -1.466 16.069 19.673 1.00 88.38 225 ASP A O 1
ATOM 1841 N N . GLN A 1 226 ? 0.152 17.544 19.147 1.00 90.12 226 GLN A N 1
ATOM 1842 C CA . GLN A 1 226 ? 0.369 18.016 20.506 1.00 90.12 226 GLN A CA 1
ATOM 1843 C C . GLN A 1 226 ? -0.833 18.818 21.016 1.00 90.12 226 GLN A C 1
ATOM 1845 O O . GLN A 1 226 ? -1.368 18.488 22.069 1.00 90.12 226 GLN A O 1
ATOM 1850 N N . GLU A 1 227 ? -1.326 19.771 20.227 1.00 89.00 227 GLU A N 1
ATOM 1851 C CA . GLU A 1 227 ? -2.525 20.550 20.550 1.00 89.00 227 GLU A CA 1
ATOM 1852 C C . GLU A 1 227 ? -3.738 19.630 20.786 1.00 89.00 227 GLU A C 1
ATOM 1854 O O . GLU A 1 227 ? -4.471 19.767 21.764 1.00 89.00 227 GLU A O 1
ATOM 1859 N N . GLN A 1 228 ? -3.910 18.600 19.948 1.00 85.56 228 GLN A N 1
ATOM 1860 C CA . GLN A 1 228 ? -4.967 17.607 20.136 1.00 85.56 228 GLN A CA 1
ATOM 1861 C C . GLN A 1 228 ? -4.823 16.837 21.463 1.00 85.56 228 GLN A C 1
ATOM 1863 O O . GLN A 1 228 ? -5.839 16.550 22.100 1.00 85.56 228 GLN A O 1
ATOM 1868 N N . LYS A 1 229 ? -3.601 16.467 21.870 1.00 86.25 229 LYS A N 1
ATOM 1869 C CA . LYS A 1 229 ? -3.354 15.777 23.149 1.00 86.25 229 LYS A CA 1
ATOM 1870 C C . LYS A 1 229 ? -3.662 16.676 24.337 1.00 86.25 229 LYS A C 1
ATOM 1872 O O . LYS A 1 229 ? -4.364 16.231 25.235 1.00 86.25 229 LYS A O 1
ATOM 1877 N N . GLU A 1 230 ? -3.230 17.932 24.293 1.00 86.69 230 GLU A N 1
ATOM 1878 C CA . GLU A 1 230 ? -3.495 18.921 25.343 1.00 86.69 230 GLU A CA 1
ATOM 1879 C C . GLU A 1 230 ? -5.007 19.113 25.549 1.00 86.69 230 GLU A C 1
ATOM 1881 O O . GLU A 1 230 ? -5.503 18.997 26.669 1.00 86.69 230 GLU A O 1
ATOM 1886 N N . TYR A 1 231 ? -5.780 19.278 24.468 1.00 82.75 231 TYR A N 1
ATOM 1887 C CA . TYR A 1 231 ? -7.244 19.343 24.560 1.00 82.75 231 TYR A CA 1
ATOM 1888 C C . TYR A 1 231 ? -7.875 18.045 25.085 1.00 82.75 231 TYR A C 1
ATOM 1890 O O . TYR A 1 231 ? -8.858 18.082 25.827 1.00 82.75 231 TYR A O 1
ATOM 1898 N N . GLN A 1 232 ? -7.331 16.880 24.724 1.00 79.19 232 GLN A N 1
ATOM 1899 C CA . GLN A 1 232 ? -7.819 15.596 25.234 1.00 79.19 232 GLN A CA 1
ATOM 1900 C C . GLN A 1 232 ? -7.534 15.412 26.726 1.00 79.19 232 GLN A C 1
ATOM 1902 O O . GLN A 1 232 ? -8.392 14.879 27.428 1.00 79.19 232 GLN A O 1
ATOM 1907 N N . GLU A 1 233 ? -6.379 15.853 27.213 1.00 82.56 233 GLU A N 1
ATOM 1908 C CA . GLU A 1 233 ? -6.022 15.838 28.634 1.00 82.56 233 GLU A CA 1
ATOM 1909 C C . GLU A 1 233 ? -6.917 16.798 29.425 1.00 82.56 233 GLU A C 1
ATOM 1911 O O . GLU A 1 233 ? -7.575 16.368 30.371 1.00 82.56 233 GLU A O 1
ATOM 1916 N N . LEU A 1 234 ? -7.077 18.040 28.952 1.00 79.69 234 LEU A N 1
ATOM 1917 C CA . LEU A 1 234 ? -7.988 19.030 29.543 1.00 79.69 234 LEU A CA 1
ATOM 1918 C C . LEU A 1 234 ? -9.426 18.504 29.646 1.00 79.69 234 LEU A C 1
ATOM 1920 O O . LEU A 1 234 ? -10.094 18.700 30.660 1.00 79.69 234 LEU A O 1
ATOM 1924 N N . SER A 1 235 ? -9.907 17.774 28.633 1.00 76.31 235 SER A N 1
ATOM 1925 C CA . SER A 1 235 ? -11.267 17.213 28.640 1.00 76.31 235 SER A CA 1
ATOM 1926 C C . SER A 1 235 ? -11.542 16.243 29.800 1.00 76.31 235 SER A C 1
ATOM 1928 O O . SER A 1 235 ? -12.701 16.076 30.192 1.00 76.31 235 SER A O 1
ATOM 1930 N N . GLN A 1 236 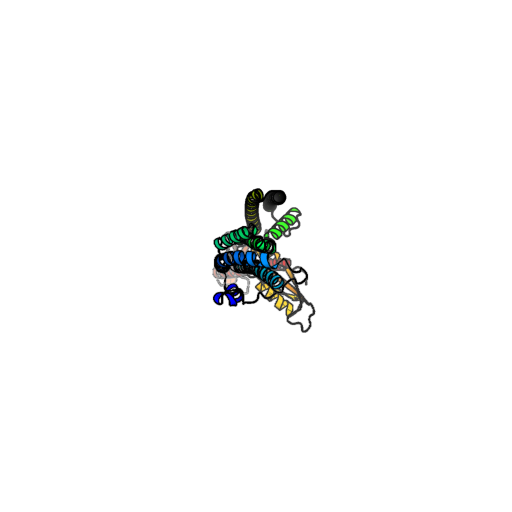? -10.503 15.606 30.356 1.00 73.88 236 GLN A N 1
ATOM 1931 C CA . GLN A 1 236 ? -10.639 14.642 31.454 1.00 73.88 236 GLN A CA 1
ATOM 1932 C C . GLN A 1 236 ? -10.915 15.320 32.800 1.00 73.88 236 GLN A C 1
ATOM 1934 O O . GLN A 1 236 ? -11.509 14.694 33.679 1.00 73.88 236 GLN A O 1
ATOM 1939 N N . GLU A 1 237 ? -10.535 16.589 32.949 1.00 73.25 237 GLU A N 1
ATOM 1940 C CA . GLU A 1 237 ? -10.663 17.358 34.193 1.00 73.25 237 GLU A CA 1
ATOM 1941 C C . GLU A 1 237 ? -11.924 18.240 34.232 1.00 73.25 237 GLU A C 1
ATOM 1943 O O . GLU A 1 237 ? -12.251 18.821 35.267 1.00 73.25 237 GLU A O 1
ATOM 1948 N N . LEU A 1 238 ? -12.662 18.319 33.120 1.00 70.75 238 LEU A N 1
ATOM 1949 C CA . LEU A 1 238 ? -13.752 19.276 32.918 1.00 70.75 238 LEU A CA 1
ATOM 1950 C C . LEU A 1 238 ? -15.153 18.679 33.096 1.00 70.75 238 LEU A C 1
ATOM 1952 O O . LEU A 1 238 ? -15.377 17.467 33.009 1.00 70.75 238 LEU A O 1
ATOM 1956 N N . SER A 1 239 ? -16.130 19.558 33.332 1.00 72.44 239 SER A N 1
ATOM 1957 C CA . SER A 1 239 ? -17.538 19.181 33.459 1.00 72.44 239 SER A CA 1
ATOM 1958 C C . SER A 1 239 ? -18.131 18.704 32.121 1.00 72.44 239 SER A C 1
ATOM 1960 O O . SER A 1 239 ? -17.613 18.979 31.040 1.00 72.44 239 SER A O 1
ATOM 1962 N N . LYS A 1 240 ? -19.270 17.996 32.161 1.00 67.06 240 LYS A N 1
ATOM 1963 C CA . LYS A 1 240 ? -19.912 17.421 30.957 1.00 67.06 240 LYS A CA 1
ATOM 1964 C C . LYS A 1 240 ? -20.314 18.449 29.892 1.00 67.06 240 LYS A C 1
ATOM 1966 O O . LYS A 1 240 ? -20.477 18.082 28.733 1.00 67.06 240 LYS A O 1
ATOM 1971 N N . GLU A 1 241 ? -20.530 19.702 30.278 1.00 64.31 241 GLU A N 1
ATOM 1972 C CA . GLU A 1 241 ? -20.907 20.780 29.357 1.00 64.31 241 GLU A CA 1
ATOM 1973 C C . GLU A 1 241 ? -19.673 21.345 28.638 1.00 64.31 241 GLU A C 1
ATOM 1975 O O . GLU A 1 241 ? -19.697 21.519 27.421 1.00 64.31 241 GLU A O 1
ATOM 1980 N N . GLU A 1 242 ? -18.562 21.507 29.357 1.00 67.19 242 GLU A N 1
ATOM 1981 C CA . GLU A 1 242 ? -17.259 21.932 28.821 1.00 67.19 242 GLU A CA 1
ATOM 1982 C C . GLU A 1 242 ? -16.623 20.857 27.925 1.00 67.19 242 GLU A C 1
ATOM 1984 O O . GLU A 1 242 ? -16.014 21.170 26.900 1.00 67.19 242 GLU A O 1
ATOM 1989 N N . GLN A 1 243 ? -16.853 19.577 28.239 1.00 69.69 243 GLN A N 1
ATOM 1990 C CA . GLN A 1 243 ? -16.438 18.451 27.399 1.00 69.69 243 GLN A CA 1
ATOM 1991 C C . GLN A 1 243 ? -16.999 18.544 25.974 1.00 69.69 243 GLN A C 1
ATOM 1993 O O . GLN A 1 243 ? -16.297 18.206 25.026 1.00 69.69 243 GLN A O 1
ATOM 1998 N N . ASN A 1 244 ? -18.228 19.036 25.784 1.00 68.75 244 ASN A N 1
ATOM 1999 C CA . ASN A 1 244 ? -18.831 19.127 24.448 1.00 68.75 244 ASN A CA 1
ATOM 2000 C C . ASN A 1 244 ? -18.154 20.180 23.558 1.00 68.75 244 ASN A C 1
ATOM 2002 O O . ASN A 1 244 ? -18.013 19.956 22.356 1.00 68.75 244 ASN A O 1
ATOM 2006 N N . LEU A 1 245 ? -17.718 21.304 24.135 1.00 71.81 245 LEU A N 1
ATOM 2007 C CA . LEU A 1 245 ? -16.982 22.349 23.411 1.00 71.81 245 LEU A CA 1
ATOM 2008 C C . LEU A 1 245 ? -15.602 21.844 22.981 1.00 71.81 245 LEU A C 1
ATOM 2010 O O . LEU A 1 245 ? -15.206 22.009 21.830 1.00 71.81 245 LEU A O 1
ATOM 2014 N N . ILE A 1 246 ? -14.908 21.146 23.879 1.00 74.62 246 ILE A N 1
ATOM 2015 C CA . ILE A 1 246 ? -13.590 20.573 23.594 1.00 74.62 246 ILE A CA 1
ATOM 2016 C C . ILE A 1 246 ? -13.675 19.439 22.576 1.00 74.62 246 ILE A C 1
ATOM 2018 O O . ILE A 1 246 ? -12.809 19.318 21.713 1.00 74.62 246 ILE A O 1
ATOM 2022 N N . LEU A 1 247 ? -14.730 18.623 22.625 1.00 72.31 247 LEU A N 1
ATOM 2023 C CA . LEU A 1 247 ? -14.950 17.578 21.628 1.00 72.31 247 LEU A CA 1
ATOM 2024 C C . LEU A 1 247 ? -15.075 18.157 20.212 1.00 72.31 247 LEU A C 1
ATOM 2026 O O . LEU A 1 247 ? -14.508 17.577 19.287 1.00 72.31 247 LEU A O 1
ATOM 2030 N N . ALA A 1 248 ? -15.748 19.301 20.046 1.00 73.62 248 ALA A N 1
ATOM 2031 C CA . ALA A 1 248 ? -15.851 19.978 18.754 1.00 73.62 248 ALA A CA 1
ATOM 2032 C C . ALA A 1 248 ? -14.486 20.490 18.254 1.00 73.62 248 ALA A C 1
ATOM 2034 O O . ALA A 1 248 ? -14.148 20.294 17.085 1.00 73.62 248 ALA A O 1
ATOM 2035 N N . GLU A 1 249 ? -13.668 21.066 19.139 1.00 79.19 249 GLU A N 1
ATOM 2036 C CA . GLU A 1 249 ? -12.321 21.538 18.784 1.00 79.19 249 GLU A CA 1
ATOM 2037 C C . GLU A 1 249 ? -11.394 20.369 18.403 1.00 79.19 249 GLU A C 1
ATOM 2039 O O . GLU A 1 249 ? -10.717 20.392 17.372 1.00 79.19 249 GLU A O 1
ATOM 2044 N N . VAL A 1 250 ? -11.442 19.275 19.172 1.00 77.38 250 VAL A N 1
ATOM 2045 C CA . VAL A 1 250 ? -10.703 18.035 18.887 1.00 77.38 250 VAL A CA 1
ATOM 2046 C C . VAL A 1 250 ? -11.126 17.424 17.548 1.00 77.38 250 VAL A C 1
ATOM 2048 O O . VAL A 1 250 ? -10.284 16.878 16.831 1.00 77.38 250 VAL A O 1
ATOM 2051 N N . GLU A 1 251 ? -12.408 17.490 17.181 1.00 77.06 251 GLU A N 1
ATOM 2052 C CA . GLU A 1 251 ? -12.868 17.065 15.854 1.00 77.06 251 GLU A CA 1
ATOM 2053 C C . GLU A 1 251 ? -12.309 17.955 14.735 1.00 77.06 251 GLU A C 1
ATOM 2055 O O . GLU A 1 251 ? -11.819 17.424 13.734 1.00 77.06 251 GLU A O 1
ATOM 2060 N N . GLY A 1 252 ? -12.280 19.278 14.924 1.00 79.12 252 GLY A N 1
ATOM 2061 C CA . GLY A 1 252 ? -11.668 20.213 13.976 1.00 79.12 252 GLY A CA 1
ATOM 2062 C C . GLY A 1 252 ? -10.168 19.965 13.768 1.00 79.12 252 GLY A C 1
ATOM 2063 O O . GLY A 1 252 ? -9.680 19.965 12.632 1.00 79.12 252 GLY A O 1
ATOM 2064 N N . LEU A 1 253 ? -9.429 19.677 14.843 1.00 82.25 253 LEU A N 1
ATOM 2065 C CA . LEU A 1 253 ? -8.006 19.321 14.775 1.00 82.25 253 LEU A CA 1
ATOM 2066 C C . LEU A 1 253 ? -7.774 18.002 14.032 1.00 82.25 253 LEU A C 1
ATOM 2068 O O . LEU A 1 253 ? -6.875 17.916 13.191 1.00 82.25 253 LEU A O 1
ATOM 2072 N N . LYS A 1 254 ? -8.614 16.988 14.269 1.00 80.38 254 LYS A N 1
ATOM 2073 C CA . LYS A 1 254 ? -8.561 15.723 13.516 1.00 80.38 254 LYS A CA 1
ATOM 2074 C C . LYS A 1 254 ? -8.775 15.946 12.020 1.00 80.38 254 LYS A C 1
ATOM 2076 O O . LYS A 1 254 ? -8.071 15.340 11.213 1.00 80.38 254 LYS A O 1
ATOM 2081 N N . GLU A 1 255 ? -9.700 16.824 11.633 1.00 80.56 255 GLU A N 1
ATOM 2082 C CA . GLU A 1 255 ? -9.930 17.155 10.224 1.00 80.56 255 GLU A CA 1
ATOM 2083 C C . GLU A 1 255 ? -8.715 17.849 9.590 1.00 80.56 255 GLU A C 1
ATOM 2085 O O . GLU A 1 255 ? -8.287 17.467 8.496 1.00 80.56 255 GLU A O 1
ATOM 2090 N N . LYS A 1 256 ? -8.116 18.825 10.285 1.00 84.81 256 LYS A N 1
ATOM 2091 C CA . LYS A 1 256 ? -6.884 19.498 9.836 1.00 84.81 256 LYS A CA 1
ATOM 2092 C C . LYS A 1 256 ? -5.741 18.497 9.642 1.00 84.81 256 LYS A C 1
ATOM 2094 O O . LYS A 1 256 ? -5.102 18.504 8.588 1.00 84.81 256 LYS A O 1
ATOM 2099 N N . LYS A 1 257 ? -5.533 17.587 10.602 1.00 86.31 257 LYS A N 1
ATOM 2100 C CA . LYS A 1 257 ? -4.527 16.516 10.507 1.00 86.31 257 LYS A CA 1
ATOM 2101 C C . LYS A 1 257 ? -4.782 15.598 9.315 1.00 86.31 257 LYS A C 1
ATOM 2103 O O . LYS A 1 257 ? -3.859 15.327 8.553 1.00 86.31 257 LYS A O 1
ATOM 2108 N N . ALA A 1 258 ? -6.025 15.168 9.099 1.00 81.44 258 ALA A N 1
ATOM 2109 C CA . ALA A 1 258 ? -6.373 14.307 7.970 1.00 81.44 258 ALA A CA 1
ATOM 2110 C C . ALA A 1 258 ? -6.106 14.986 6.612 1.00 81.44 258 ALA A C 1
ATOM 2112 O O . ALA A 1 258 ? -5.537 14.364 5.713 1.00 81.44 258 ALA A O 1
ATOM 2113 N N . LYS A 1 259 ? -6.443 16.277 6.470 1.00 84.12 259 LYS A N 1
ATOM 2114 C CA . LYS A 1 259 ? -6.123 17.069 5.267 1.00 84.12 259 LYS A CA 1
ATOM 2115 C C . LYS A 1 259 ? -4.615 17.188 5.045 1.00 84.12 259 LYS A C 1
ATOM 2117 O O . LYS A 1 259 ? -4.147 17.013 3.922 1.00 84.12 259 LYS A O 1
ATOM 2122 N N . LEU A 1 260 ? -3.853 17.441 6.109 1.00 87.25 260 LEU A N 1
ATOM 2123 C CA . LEU A 1 260 ? -2.397 17.539 6.043 1.00 87.25 260 LEU A CA 1
ATOM 2124 C C . LEU A 1 260 ? -1.753 16.204 5.642 1.00 87.25 260 LEU A C 1
ATOM 2126 O O . LEU A 1 260 ? -0.881 16.186 4.780 1.00 87.25 260 LEU A O 1
ATOM 2130 N N . ILE A 1 261 ? -2.225 15.081 6.191 1.00 85.50 261 ILE A N 1
ATOM 2131 C CA . ILE A 1 261 ? -1.751 13.741 5.817 1.00 85.50 261 ILE A CA 1
ATOM 2132 C C . ILE A 1 261 ? -2.023 13.441 4.340 1.00 85.50 261 ILE A C 1
ATOM 2134 O O . ILE A 1 261 ? -1.155 12.893 3.662 1.00 85.50 261 ILE A O 1
ATOM 2138 N N . ASN A 1 262 ? -3.181 13.838 3.811 1.00 81.44 262 ASN A N 1
ATOM 2139 C CA . ASN A 1 262 ? -3.458 13.715 2.380 1.00 81.44 262 ASN A CA 1
ATOM 2140 C C . ASN A 1 262 ? -2.522 14.553 1.518 1.00 81.44 262 ASN A C 1
ATOM 2142 O O . ASN A 1 262 ? -1.981 14.048 0.541 1.00 81.44 262 ASN A O 1
ATOM 2146 N N . LYS A 1 263 ? -2.277 15.802 1.909 1.00 84.56 263 LYS A N 1
ATOM 2147 C CA . LYS A 1 263 ? -1.319 16.663 1.216 1.00 84.56 263 LYS A CA 1
ATOM 2148 C C . LYS A 1 263 ? 0.088 16.056 1.224 1.00 84.56 263 LYS A C 1
ATOM 2150 O O . LYS A 1 263 ? 0.757 16.044 0.198 1.00 84.56 263 LYS A O 1
ATOM 2155 N N . ILE A 1 264 ? 0.528 15.510 2.361 1.00 84.69 264 ILE A N 1
ATOM 2156 C CA . ILE A 1 264 ? 1.821 14.818 2.476 1.00 84.69 264 ILE A CA 1
ATOM 2157 C C . ILE A 1 264 ? 1.850 13.586 1.564 1.00 84.69 264 ILE A C 1
ATOM 2159 O O . ILE A 1 264 ? 2.835 13.358 0.869 1.00 84.69 264 ILE A O 1
ATOM 2163 N N . LYS A 1 265 ? 0.771 12.800 1.535 1.00 81.25 265 LYS A N 1
ATOM 2164 C CA . LYS A 1 265 ? 0.632 11.639 0.650 1.00 81.25 265 LYS A CA 1
ATOM 2165 C C . LYS A 1 265 ? 0.773 12.041 -0.819 1.00 81.25 265 LYS A C 1
ATOM 2167 O O . LYS A 1 265 ? 1.540 11.407 -1.537 1.00 81.25 265 LYS A O 1
ATOM 2172 N N . GLU A 1 266 ? 0.066 13.079 -1.254 1.00 76.62 266 GLU A N 1
ATOM 2173 C CA . GLU A 1 266 ? 0.161 13.609 -2.618 1.00 76.62 266 GLU A CA 1
ATOM 2174 C C . GLU A 1 266 ? 1.586 14.062 -2.929 1.00 76.62 266 GLU A C 1
ATOM 2176 O O . GLU A 1 266 ? 2.159 13.604 -3.909 1.00 76.62 266 GLU A O 1
ATOM 2181 N N . GLN A 1 267 ? 2.217 14.830 -2.039 1.00 78.25 267 GLN A N 1
ATOM 2182 C CA . GLN A 1 267 ? 3.610 15.253 -2.201 1.00 78.25 267 GLN A CA 1
ATOM 2183 C C . GLN A 1 267 ? 4.576 14.071 -2.307 1.00 78.25 267 GLN A C 1
ATOM 2185 O O . GLN A 1 267 ? 5.514 14.118 -3.099 1.00 78.25 267 GLN A O 1
ATOM 2190 N N . ILE A 1 268 ? 4.377 13.005 -1.521 1.00 74.38 268 ILE A N 1
ATOM 2191 C CA . ILE A 1 268 ? 5.179 11.779 -1.617 1.00 74.38 268 ILE A CA 1
ATOM 2192 C C . ILE A 1 268 ? 5.014 11.160 -3.011 1.00 74.38 268 ILE A C 1
ATOM 2194 O O . ILE A 1 268 ? 6.029 10.860 -3.639 1.00 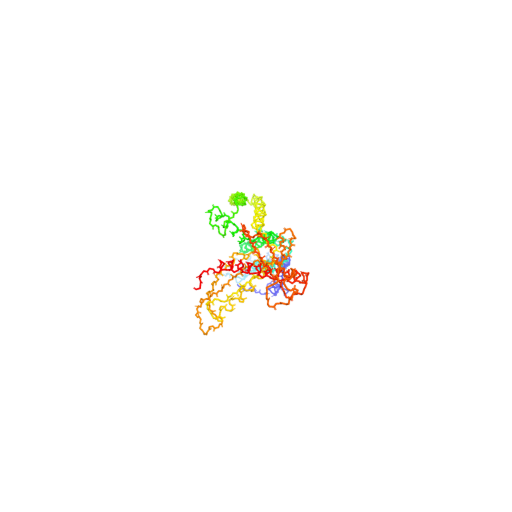74.38 268 ILE A O 1
ATOM 2198 N N . ILE A 1 269 ? 3.777 11.051 -3.507 1.00 69.00 269 ILE A N 1
ATOM 2199 C CA . ILE A 1 269 ? 3.431 10.450 -4.807 1.00 69.00 269 ILE A CA 1
ATOM 2200 C C . ILE A 1 269 ? 3.903 11.306 -5.998 1.00 69.00 269 ILE A C 1
ATOM 2202 O O . ILE A 1 269 ? 4.352 10.751 -6.997 1.00 69.00 269 ILE A O 1
ATOM 2206 N N . GLU A 1 270 ? 3.847 12.637 -5.897 1.00 57.72 270 GLU A N 1
ATOM 2207 C CA . GLU A 1 270 ? 4.134 13.589 -6.984 1.00 57.72 270 GLU A CA 1
ATOM 2208 C C . GLU A 1 270 ? 5.571 13.519 -7.550 1.00 57.72 270 GLU A C 1
ATOM 2210 O O . GLU A 1 270 ? 5.807 14.046 -8.633 1.00 57.72 270 GLU A O 1
ATOM 2215 N N . GLU A 1 271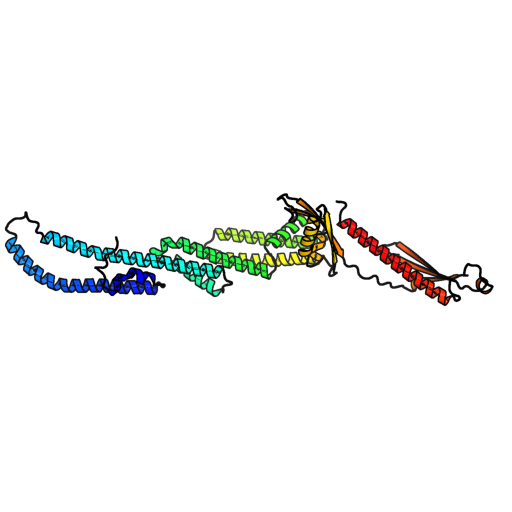 ? 6.540 12.861 -6.892 1.00 53.75 271 GLU A N 1
ATOM 2216 C CA . GLU A 1 271 ? 7.894 12.692 -7.475 1.00 53.75 271 GLU A CA 1
ATOM 2217 C C . GLU A 1 271 ? 8.039 11.527 -8.449 1.00 53.75 271 GLU A C 1
ATOM 2219 O O . GLU A 1 271 ? 8.996 11.513 -9.221 1.00 53.75 271 GLU A O 1
ATOM 2224 N N . GLU A 1 272 ? 7.136 10.553 -8.463 1.00 48.28 272 GLU A N 1
ATOM 2225 C CA . GLU A 1 272 ? 7.257 9.441 -9.405 1.00 48.28 272 GLU A CA 1
ATOM 2226 C C . GLU A 1 272 ? 6.551 9.846 -10.701 1.00 48.28 272 GLU A C 1
ATOM 2228 O O . GLU A 1 272 ? 5.478 9.365 -11.060 1.00 48.28 272 GLU A O 1
ATOM 2233 N N . GLY A 1 273 ? 7.140 10.816 -11.396 1.00 45.25 273 GLY A N 1
ATOM 2234 C CA . GLY A 1 273 ? 6.785 11.155 -12.762 1.00 45.25 273 GLY A CA 1
ATOM 2235 C C . GLY A 1 273 ? 7.109 9.995 -13.691 1.00 45.25 273 GLY A C 1
ATOM 2236 O O . GLY A 1 273 ? 8.075 10.063 -14.436 1.00 45.25 273 GLY A O 1
ATOM 2237 N N . ILE A 1 274 ? 6.291 8.949 -13.660 1.00 47.19 274 ILE A N 1
ATOM 2238 C CA . ILE A 1 274 ? 6.154 7.955 -14.711 1.00 47.19 274 ILE A CA 1
ATOM 2239 C C . ILE A 1 274 ? 4.656 7.637 -14.789 1.00 47.19 274 ILE A C 1
ATOM 2241 O O . ILE A 1 274 ? 4.144 6.646 -14.288 1.00 47.19 274 ILE A O 1
ATOM 2245 N N . SER A 1 275 ? 3.943 8.488 -15.524 1.00 50.22 275 SER A N 1
ATOM 2246 C CA . SER A 1 275 ? 2.701 8.107 -16.213 1.00 50.22 275 SER A CA 1
ATOM 2247 C C . SER A 1 275 ? 2.963 7.056 -17.317 1.00 50.22 275 SER A C 1
ATOM 2249 O O . SER A 1 275 ? 2.144 6.889 -18.219 1.00 50.22 275 SER A O 1
ATOM 2251 N N . GLN A 1 276 ? 4.123 6.398 -17.327 1.00 55.53 276 GLN A N 1
ATOM 2252 C CA . GLN A 1 276 ? 4.432 5.355 -18.294 1.00 55.53 276 GLN A CA 1
ATOM 2253 C C . GLN A 1 276 ? 3.884 4.041 -17.749 1.00 55.53 276 GLN A C 1
ATOM 2255 O O . GLN A 1 276 ? 3.937 3.768 -16.544 1.00 55.53 276 GLN A O 1
ATOM 2260 N N . SER A 1 277 ? 3.327 3.229 -18.640 1.00 63.88 277 SER A N 1
ATOM 2261 C CA . SER A 1 277 ? 3.025 1.844 -18.309 1.00 63.88 277 SER A CA 1
ATOM 2262 C C . SER A 1 277 ? 4.321 1.134 -17.935 1.00 63.88 277 SER A C 1
ATOM 2264 O O . SER A 1 277 ? 5.420 1.607 -18.227 1.00 63.88 277 SER A O 1
ATOM 2266 N N . VAL A 1 278 ? 4.199 -0.006 -17.267 1.00 72.06 278 VAL A N 1
ATOM 2267 C CA . VAL A 1 278 ? 5.365 -0.771 -16.837 1.00 72.06 278 VAL A CA 1
ATOM 2268 C C . VAL A 1 278 ? 5.242 -2.233 -17.107 1.00 72.06 278 VAL A C 1
ATOM 2270 O O . VAL A 1 278 ? 4.154 -2.809 -17.138 1.00 72.06 278 VAL A O 1
ATOM 2273 N N . ILE A 1 279 ? 6.417 -2.821 -17.249 1.00 78.69 279 ILE A N 1
ATOM 2274 C CA . ILE A 1 279 ? 6.591 -4.242 -17.403 1.00 78.69 279 ILE A CA 1
ATOM 2275 C C . ILE A 1 279 ? 6.960 -4.774 -16.024 1.00 78.69 279 ILE A C 1
ATOM 2277 O O . ILE A 1 279 ? 8.052 -4.532 -15.511 1.00 78.69 279 ILE A O 1
ATOM 2281 N N . MET A 1 280 ? 6.009 -5.473 -15.409 1.00 81.19 280 MET A N 1
ATOM 2282 C CA . MET A 1 280 ? 6.246 -6.238 -14.192 1.00 81.19 280 MET A CA 1
ATOM 2283 C C . MET A 1 280 ? 6.602 -7.670 -14.573 1.00 81.19 280 MET A C 1
ATOM 2285 O O . MET A 1 280 ? 5.810 -8.375 -15.200 1.00 81.19 280 MET A O 1
ATOM 2289 N N . GLU A 1 281 ? 7.772 -8.111 -14.140 1.00 86.19 281 GLU A N 1
ATOM 2290 C CA . GLU A 1 281 ? 8.219 -9.487 -14.259 1.00 86.19 281 GLU A CA 1
ATOM 2291 C C . GLU A 1 281 ? 8.286 -10.117 -12.865 1.00 86.19 281 GLU A C 1
ATOM 2293 O O . GLU A 1 281 ? 8.945 -9.598 -11.968 1.00 86.19 281 GLU A O 1
ATOM 2298 N N . ILE A 1 282 ? 7.604 -11.248 -12.678 1.00 88.62 282 ILE A N 1
ATOM 2299 C CA . ILE A 1 282 ? 7.647 -12.016 -11.431 1.00 88.62 282 ILE A CA 1
ATOM 2300 C C . ILE A 1 282 ? 8.150 -13.419 -11.757 1.00 88.62 282 ILE A C 1
ATOM 2302 O O . ILE A 1 282 ? 7.548 -14.125 -12.569 1.00 88.62 282 ILE A O 1
ATOM 2306 N N . ARG A 1 283 ? 9.251 -13.829 -11.126 1.00 89.69 283 ARG A N 1
ATOM 2307 C CA . ARG A 1 283 ? 9.897 -15.129 -11.336 1.00 89.69 283 ARG A CA 1
ATOM 2308 C C . ARG A 1 283 ? 9.875 -15.967 -10.059 1.00 89.69 283 ARG A C 1
ATOM 2310 O O . ARG A 1 283 ? 10.131 -15.424 -8.985 1.00 89.69 283 ARG A O 1
ATOM 2317 N N . PRO A 1 284 ? 9.595 -17.278 -10.143 1.00 91.69 284 PRO A N 1
ATOM 2318 C CA . PRO A 1 284 ? 9.736 -18.158 -8.990 1.00 91.69 284 PRO A CA 1
ATOM 2319 C C . PRO A 1 284 ? 11.221 -18.327 -8.652 1.00 91.69 284 PRO A C 1
ATOM 2321 O O . PRO A 1 284 ? 12.031 -18.544 -9.550 1.00 91.69 284 PRO A O 1
ATOM 2324 N N . GLY A 1 285 ? 11.561 -18.236 -7.367 1.00 89.00 285 GLY A N 1
ATOM 2325 C CA . GLY A 1 285 ? 12.872 -18.619 -6.846 1.00 89.00 285 GLY A CA 1
ATOM 2326 C C . GLY A 1 285 ? 12.863 -20.053 -6.293 1.00 89.00 285 GLY A C 1
ATOM 2327 O O . GLY A 1 285 ? 12.003 -20.864 -6.661 1.00 89.00 285 GLY A O 1
ATOM 2328 N N . PRO A 1 286 ? 13.791 -20.388 -5.378 1.00 88.25 286 PRO A N 1
ATOM 2329 C CA . PRO A 1 286 ? 13.760 -21.638 -4.622 1.00 88.25 286 PRO A CA 1
ATOM 2330 C C . PRO A 1 286 ? 12.399 -21.916 -3.955 1.00 88.25 286 PRO A C 1
ATOM 2332 O O . PRO A 1 286 ? 11.803 -21.045 -3.318 1.00 88.25 286 PRO A O 1
ATOM 2335 N N . GLY A 1 287 ? 11.907 -23.155 -4.081 1.00 83.44 287 GLY A N 1
ATOM 2336 C CA . GLY A 1 287 ? 10.615 -23.586 -3.517 1.00 83.44 287 GLY A CA 1
ATOM 2337 C C . GLY A 1 287 ? 9.734 -24.437 -4.444 1.00 83.44 287 GLY A C 1
ATOM 2338 O O . GLY A 1 287 ? 8.649 -24.860 -4.043 1.00 83.44 287 GLY A O 1
ATOM 2339 N N . GLY A 1 288 ? 10.172 -24.711 -5.678 1.00 86.31 288 GLY A N 1
ATOM 2340 C CA . GLY A 1 288 ? 9.469 -25.599 -6.614 1.00 86.31 288 GLY A CA 1
ATOM 2341 C C . GLY A 1 288 ? 8.040 -25.133 -6.922 1.00 86.31 288 GLY A C 1
ATOM 2342 O O . GLY A 1 288 ? 7.797 -23.951 -7.160 1.00 86.31 288 GLY A O 1
ATOM 2343 N N . ASN A 1 289 ? 7.069 -26.053 -6.884 1.00 88.62 289 ASN A N 1
ATOM 2344 C CA . ASN A 1 289 ? 5.660 -25.736 -7.164 1.00 88.62 289 ASN A CA 1
ATOM 2345 C C . ASN A 1 289 ? 5.077 -24.669 -6.218 1.00 88.62 289 ASN A C 1
ATOM 2347 O O . ASN A 1 289 ? 4.185 -23.921 -6.617 1.00 88.62 289 ASN A O 1
ATOM 2351 N N . GLU A 1 290 ? 5.575 -24.573 -4.980 1.00 89.75 290 GLU A N 1
ATOM 2352 C CA . GLU A 1 290 ? 5.112 -23.569 -4.017 1.00 89.75 290 GLU A CA 1
ATOM 2353 C C . GLU A 1 290 ? 5.594 -22.160 -4.386 1.00 89.75 290 GLU A C 1
ATOM 2355 O O . GLU A 1 290 ? 4.813 -21.213 -4.299 1.00 89.75 290 GLU A O 1
ATOM 2360 N N . ALA A 1 291 ? 6.822 -22.018 -4.898 1.00 89.69 291 ALA A N 1
ATOM 2361 C CA . ALA A 1 291 ? 7.307 -20.746 -5.436 1.00 89.69 291 ALA A CA 1
ATOM 2362 C C . ALA A 1 291 ? 6.432 -20.274 -6.611 1.00 89.69 291 ALA A C 1
ATOM 2364 O O . ALA A 1 291 ? 6.059 -19.106 -6.674 1.00 89.69 291 ALA A O 1
ATOM 2365 N N . GLY A 1 292 ? 5.999 -21.186 -7.490 1.00 90.12 292 GLY A N 1
ATOM 2366 C CA . GLY A 1 292 ? 5.042 -20.869 -8.559 1.00 90.12 292 GLY A CA 1
ATOM 2367 C C . GLY A 1 292 ? 3.670 -20.405 -8.044 1.00 90.12 292 GLY A C 1
ATOM 2368 O O . GLY A 1 292 ? 3.086 -19.457 -8.576 1.00 90.12 292 GLY A O 1
ATOM 2369 N N . LEU A 1 293 ? 3.155 -21.019 -6.971 1.00 89.19 293 LEU A N 1
ATOM 2370 C CA . LEU A 1 293 ? 1.928 -20.556 -6.310 1.00 89.19 293 LEU A CA 1
ATOM 2371 C C . LEU A 1 293 ? 2.115 -19.178 -5.668 1.00 89.19 293 LEU A C 1
ATOM 2373 O O . LEU A 1 293 ? 1.211 -18.346 -5.747 1.00 89.19 293 LEU A O 1
ATOM 2377 N N . PHE A 1 294 ? 3.281 -18.925 -5.076 1.00 90.12 294 PHE A N 1
ATOM 2378 C CA . PHE A 1 294 ? 3.618 -17.637 -4.485 1.00 90.12 294 PHE A CA 1
ATOM 2379 C C . PHE A 1 294 ? 3.717 -16.525 -5.538 1.00 90.12 294 PHE A C 1
ATOM 2381 O O . PHE A 1 294 ? 3.126 -15.466 -5.351 1.00 90.12 294 PHE A O 1
ATOM 2388 N N . VAL A 1 295 ? 4.333 -16.790 -6.696 1.00 89.56 295 VAL A N 1
ATOM 2389 C CA . VAL A 1 295 ? 4.346 -15.876 -7.856 1.00 89.56 295 VAL A CA 1
ATOM 2390 C C . VAL A 1 295 ? 2.931 -15.486 -8.280 1.00 89.56 295 VAL A C 1
ATOM 2392 O O . VAL A 1 295 ? 2.643 -14.309 -8.495 1.00 89.56 295 VAL A O 1
ATOM 2395 N N . ARG A 1 296 ? 2.012 -16.456 -8.366 1.00 88.00 296 ARG A N 1
ATOM 2396 C CA . ARG A 1 296 ? 0.602 -16.184 -8.688 1.00 88.00 296 ARG A CA 1
ATOM 2397 C C . ARG A 1 296 ? -0.059 -15.296 -7.632 1.00 88.00 296 ARG A C 1
ATOM 2399 O O . ARG A 1 296 ? -0.861 -14.428 -7.979 1.00 88.00 296 ARG A O 1
ATOM 2406 N N . ASP A 1 297 ? 0.227 -15.544 -6.358 1.00 86.69 297 ASP A N 1
ATOM 2407 C CA . ASP A 1 297 ? -0.325 -14.760 -5.255 1.00 86.69 297 ASP A CA 1
ATOM 2408 C C . ASP A 1 297 ? 0.198 -13.304 -5.315 1.00 86.69 297 ASP A C 1
ATOM 2410 O O . ASP A 1 297 ? -0.604 -12.372 -5.227 1.00 86.69 297 ASP A O 1
ATOM 2414 N N . LEU A 1 298 ? 1.493 -13.101 -5.601 1.00 84.19 298 LEU A N 1
ATOM 2415 C CA . LEU A 1 298 ? 2.097 -11.780 -5.836 1.00 84.19 298 LEU A CA 1
ATOM 2416 C C . LEU A 1 298 ? 1.494 -11.065 -7.054 1.00 84.19 298 LEU A C 1
ATOM 2418 O O . LEU A 1 298 ? 1.119 -9.899 -6.960 1.00 84.19 298 LEU A O 1
ATOM 2422 N N . TYR A 1 299 ? 1.310 -11.767 -8.176 1.00 83.44 299 TYR A N 1
ATOM 2423 C CA . TYR A 1 299 ? 0.679 -11.202 -9.375 1.00 83.44 299 TYR A CA 1
ATOM 2424 C C . TYR A 1 299 ? -0.747 -10.697 -9.105 1.00 83.44 299 TYR A C 1
ATOM 2426 O O . TYR A 1 299 ? -1.163 -9.657 -9.614 1.00 83.44 299 TYR A O 1
ATOM 2434 N N . ARG A 1 300 ? -1.519 -11.420 -8.282 1.00 80.06 300 ARG A N 1
ATOM 2435 C CA . ARG A 1 300 ? -2.872 -10.994 -7.889 1.00 80.06 300 ARG A CA 1
ATOM 2436 C C . ARG A 1 300 ? -2.858 -9.756 -6.998 1.00 80.06 300 ARG A C 1
ATOM 2438 O O . ARG A 1 300 ? -3.780 -8.951 -7.100 1.00 80.06 300 ARG A O 1
ATOM 2445 N N . MET A 1 301 ? -1.843 -9.618 -6.149 1.00 72.88 301 MET A N 1
ATOM 2446 C CA . MET A 1 301 ? -1.656 -8.462 -5.274 1.00 72.88 301 MET A CA 1
ATOM 2447 C C . MET A 1 301 ? -1.238 -7.210 -6.062 1.00 72.88 301 MET A C 1
ATOM 2449 O O . MET A 1 301 ? -1.736 -6.125 -5.785 1.00 72.88 301 MET A O 1
ATOM 2453 N N . GLY A 1 302 ? -0.385 -7.369 -7.079 1.00 63.41 302 GLY A N 1
ATOM 2454 C CA . GLY A 1 302 ? 0.221 -6.279 -7.855 1.00 63.41 302 GLY A CA 1
ATOM 2455 C C . GLY A 1 302 ? -0.647 -5.645 -8.950 1.00 63.41 302 GLY A C 1
ATOM 2456 O O . GLY A 1 302 ? -0.117 -4.939 -9.809 1.00 63.41 302 GLY A O 1
ATOM 2457 N N . LYS A 1 303 ? -1.967 -5.878 -8.979 1.00 57.91 303 LYS A N 1
ATOM 2458 C CA . LYS A 1 303 ? -2.845 -5.215 -9.958 1.00 57.91 303 LYS A CA 1
ATOM 2459 C C . LYS A 1 303 ? -3.021 -3.733 -9.616 1.00 57.91 303 LYS A C 1
ATOM 2461 O O . LYS A 1 303 ? -3.910 -3.376 -8.850 1.00 57.91 303 LYS A O 1
ATOM 2466 N N . GLY A 1 304 ? -2.226 -2.883 -10.262 1.00 54.91 304 GLY A N 1
ATOM 2467 C CA . GLY A 1 304 ? -2.412 -1.434 -10.277 1.00 54.91 304 GLY A CA 1
ATOM 2468 C C . GLY A 1 304 ? -1.144 -0.642 -9.965 1.00 54.91 304 GLY A C 1
ATOM 2469 O O . GLY A 1 304 ? -0.691 -0.618 -8.831 1.00 54.91 304 GLY A O 1
ATOM 2470 N N . VAL A 1 305 ? -0.687 0.090 -10.986 1.00 51.59 305 VAL A N 1
ATOM 2471 C CA . VAL A 1 305 ? 0.089 1.343 -10.929 1.00 51.59 305 VAL A CA 1
ATOM 2472 C C . VAL A 1 305 ? 1.543 1.250 -10.429 1.00 51.59 305 VAL A C 1
ATOM 2474 O O . VAL A 1 305 ? 1.836 1.136 -9.243 1.00 51.59 305 VAL A O 1
ATOM 2477 N N . PHE A 1 306 ? 2.451 1.436 -11.391 1.00 49.88 306 PHE A N 1
ATOM 2478 C CA . PHE A 1 306 ? 3.908 1.553 -11.271 1.00 49.88 306 PHE A CA 1
ATOM 2479 C C . PHE A 1 306 ? 4.422 2.397 -10.100 1.00 49.88 306 PHE A C 1
ATOM 2481 O O . PHE A 1 306 ? 5.331 1.961 -9.397 1.00 49.88 306 PHE A O 1
ATOM 2488 N N . ASN A 1 307 ? 3.828 3.574 -9.870 1.00 52.91 307 ASN A N 1
ATOM 2489 C CA . ASN A 1 307 ? 4.323 4.540 -8.882 1.00 52.91 307 ASN A CA 1
ATOM 2490 C C . ASN A 1 307 ? 4.369 3.991 -7.450 1.00 52.91 307 ASN A C 1
ATOM 2492 O O . ASN A 1 307 ? 5.105 4.516 -6.621 1.00 52.91 307 ASN A O 1
ATOM 2496 N N . TYR A 1 308 ? 3.603 2.939 -7.147 1.00 58.19 308 TYR A N 1
ATOM 2497 C CA . TYR A 1 308 ? 3.606 2.310 -5.825 1.00 58.19 308 TYR A CA 1
ATOM 2498 C C . TYR A 1 308 ? 4.573 1.132 -5.714 1.00 58.19 308 TYR A C 1
ATOM 2500 O O . TYR A 1 308 ? 4.845 0.677 -4.609 1.00 58.19 308 TYR A O 1
ATOM 2508 N N . LEU A 1 309 ? 5.075 0.627 -6.842 1.00 64.38 309 LEU A N 1
ATOM 2509 C CA . LEU A 1 309 ? 5.735 -0.670 -6.909 1.00 64.38 309 LEU A CA 1
ATOM 2510 C C . LEU A 1 309 ? 7.244 -0.565 -7.156 1.00 64.38 309 LEU A C 1
ATOM 2512 O O . LEU A 1 309 ? 7.937 -1.560 -7.019 1.00 64.38 309 LEU A O 1
ATOM 2516 N N . LYS A 1 310 ? 7.805 0.611 -7.462 1.00 64.69 310 LYS A N 1
ATOM 2517 C CA . LYS A 1 310 ? 9.257 0.771 -7.696 1.00 64.69 310 LYS A CA 1
ATOM 2518 C C . LYS A 1 310 ? 10.132 0.168 -6.587 1.00 64.69 310 LYS A C 1
ATOM 2520 O O . LYS A 1 310 ? 11.172 -0.419 -6.878 1.00 64.69 310 LYS A O 1
ATOM 2525 N N . ASN A 1 311 ? 9.671 0.251 -5.339 1.00 69.81 311 ASN A N 1
ATOM 2526 C CA . ASN A 1 311 ? 10.356 -0.300 -4.166 1.00 69.81 311 ASN A CA 1
ATOM 2527 C C . ASN A 1 311 ? 10.093 -1.800 -3.930 1.00 69.81 311 ASN A C 1
ATOM 2529 O O . ASN A 1 311 ? 10.659 -2.374 -3.009 1.00 69.81 311 ASN A O 1
ATOM 2533 N N . GLU A 1 312 ? 9.251 -2.432 -4.744 1.00 78.06 312 GLU A N 1
ATOM 2534 C CA . GLU A 1 312 ? 8.933 -3.863 -4.678 1.00 78.06 312 GLU A CA 1
ATOM 2535 C C . GLU A 1 312 ? 9.895 -4.709 -5.520 1.00 78.06 312 GLU A C 1
ATOM 2537 O O . GLU A 1 312 ? 9.787 -5.935 -5.526 1.00 78.06 312 GLU A O 1
ATOM 2542 N N . SER A 1 313 ? 10.832 -4.081 -6.240 1.00 81.75 313 SER A N 1
ATOM 2543 C CA . SER A 1 313 ? 11.867 -4.809 -6.975 1.00 81.75 313 SER A CA 1
ATOM 2544 C C . SER A 1 313 ? 12.820 -5.504 -6.001 1.00 81.75 313 SER A C 1
ATOM 2546 O O . SER A 1 313 ? 13.364 -4.867 -5.100 1.00 81.75 313 SER A O 1
ATOM 2548 N N . GLY A 1 314 ? 13.028 -6.805 -6.186 1.00 85.19 314 GLY A N 1
ATOM 2549 C CA . GLY A 1 314 ? 13.892 -7.623 -5.340 1.00 85.19 314 GLY A CA 1
ATOM 2550 C C . GLY A 1 314 ? 13.302 -8.997 -5.026 1.00 85.19 314 GLY A C 1
ATOM 2551 O O . GLY A 1 314 ? 12.350 -9.458 -5.661 1.00 85.19 314 GLY A O 1
ATOM 2552 N N . VAL A 1 315 ? 13.899 -9.668 -4.039 1.00 87.75 315 VAL A N 1
ATOM 2553 C CA . VAL A 1 315 ? 13.510 -11.019 -3.614 1.00 87.75 315 VAL A CA 1
ATOM 2554 C C . VAL A 1 315 ? 12.506 -10.952 -2.466 1.00 87.75 315 VAL A C 1
ATOM 2556 O O . VAL A 1 315 ? 12.797 -10.456 -1.379 1.00 87.75 315 VAL A O 1
ATOM 2559 N N . HIS A 1 316 ? 11.332 -11.531 -2.691 1.00 87.75 316 HIS A N 1
ATOM 2560 C CA . HIS A 1 316 ? 10.266 -11.692 -1.709 1.00 87.75 316 HIS A CA 1
ATOM 2561 C C . HIS A 1 316 ? 10.300 -13.103 -1.138 1.00 87.75 316 HIS A C 1
ATOM 2563 O O . HIS A 1 316 ? 10.481 -14.073 -1.875 1.00 87.75 316 HIS A O 1
ATOM 2569 N N . ARG A 1 317 ? 10.096 -13.241 0.174 1.00 90.81 317 ARG A N 1
ATOM 2570 C CA . ARG A 1 317 ? 10.129 -14.530 0.877 1.00 90.81 317 ARG A CA 1
ATOM 2571 C C . ARG A 1 317 ? 8.782 -14.832 1.519 1.00 90.81 317 ARG A C 1
ATOM 2573 O O . ARG A 1 317 ? 8.214 -13.981 2.195 1.00 90.81 317 ARG A O 1
ATOM 2580 N N . VAL A 1 318 ? 8.323 -16.073 1.387 1.00 90.94 318 VAL A N 1
ATOM 2581 C CA . VAL A 1 318 ? 7.136 -16.595 2.068 1.00 90.94 318 VAL A CA 1
ATOM 2582 C C . VAL A 1 318 ? 7.508 -17.797 2.930 1.00 90.94 318 VAL A C 1
ATOM 2584 O O . VAL A 1 318 ? 8.275 -18.662 2.512 1.00 90.94 318 VAL A O 1
ATOM 2587 N N . GLN A 1 319 ? 6.968 -17.841 4.148 1.00 92.00 319 GLN A N 1
ATOM 2588 C CA . GLN A 1 319 ? 7.080 -18.977 5.060 1.00 92.00 319 GLN A CA 1
ATOM 2589 C C . GLN A 1 319 ? 5.678 -19.437 5.433 1.00 92.00 319 GLN A C 1
ATOM 2591 O O . GLN A 1 319 ? 4.953 -18.723 6.125 1.00 92.00 319 GLN A O 1
ATOM 2596 N N . ARG A 1 320 ? 5.264 -20.597 4.920 1.00 89.44 320 ARG A N 1
ATOM 2597 C CA . ARG A 1 320 ? 3.9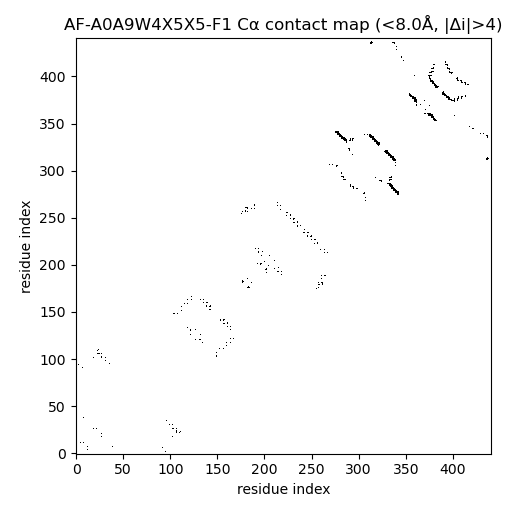35 -21.165 5.186 1.00 89.44 320 ARG A CA 1
ATOM 2598 C C . ARG A 1 320 ? 3.926 -22.671 4.973 1.00 89.44 320 ARG A C 1
ATOM 2600 O O . ARG A 1 320 ? 4.849 -23.217 4.379 1.00 89.44 320 ARG A O 1
ATOM 2607 N N . ILE A 1 321 ? 2.861 -23.322 5.427 1.00 89.19 321 ILE A N 1
ATOM 2608 C CA . ILE A 1 321 ? 2.575 -24.714 5.074 1.00 89.19 321 ILE A CA 1
ATOM 2609 C C . ILE A 1 321 ? 2.033 -24.719 3.632 1.00 89.19 321 ILE A C 1
ATOM 2611 O O . ILE A 1 321 ? 0.970 -24.132 3.393 1.00 89.19 321 ILE A O 1
ATOM 2615 N N . PRO A 1 322 ? 2.750 -25.305 2.654 1.00 85.56 322 PRO A N 1
ATOM 2616 C CA . PRO A 1 322 ? 2.320 -25.328 1.259 1.00 85.56 322 PRO A CA 1
ATOM 2617 C C . PRO A 1 322 ? 1.016 -26.093 1.092 1.00 85.56 322 PRO A C 1
ATOM 2619 O O . PRO A 1 322 ? 0.808 -27.133 1.714 1.00 85.56 322 PRO A O 1
ATOM 2622 N N . LYS A 1 323 ? 0.185 -25.676 0.133 1.00 82.38 323 LYS A N 1
ATOM 2623 C CA . LYS A 1 323 ? -0.985 -26.486 -0.262 1.00 82.38 323 LYS A CA 1
ATOM 2624 C C . LYS A 1 323 ? -0.587 -27.820 -0.903 1.00 82.38 323 LYS A C 1
ATOM 2626 O O . LYS A 1 323 ? -1.412 -28.717 -1.022 1.00 82.38 323 LYS A O 1
ATOM 2631 N N . THR A 1 324 ? 0.659 -27.922 -1.354 1.00 80.19 324 THR A N 1
ATOM 2632 C CA . THR A 1 324 ? 1.247 -29.100 -1.995 1.00 80.19 324 THR A CA 1
ATOM 2633 C C . THR A 1 324 ? 1.920 -30.051 -1.003 1.00 80.19 324 THR A C 1
ATOM 2635 O O . THR A 1 324 ? 2.273 -31.165 -1.390 1.00 80.19 324 THR A O 1
ATOM 2638 N N . ALA A 1 325 ? 2.102 -29.647 0.260 1.00 79.50 325 ALA A N 1
ATOM 2639 C CA . ALA A 1 325 ? 2.742 -30.476 1.270 1.00 79.50 325 ALA A CA 1
ATOM 2640 C C . ALA A 1 325 ? 1.748 -31.501 1.833 1.00 79.50 325 ALA A C 1
ATOM 2642 O O . ALA A 1 325 ? 0.620 -31.171 2.192 1.00 79.50 325 ALA A O 1
ATOM 2643 N N . LYS A 1 326 ? 2.179 -32.766 1.916 1.00 77.81 326 LYS A N 1
ATOM 2644 C CA . LYS A 1 326 ? 1.400 -33.846 2.548 1.00 77.81 326 LYS A CA 1
ATOM 2645 C C . LYS A 1 326 ? 1.466 -33.805 4.084 1.00 77.81 326 LYS A C 1
ATOM 2647 O O . LYS A 1 326 ? 0.676 -34.480 4.733 1.00 77.81 326 LYS A O 1
ATOM 2652 N N . GLY A 1 327 ? 2.394 -33.027 4.648 1.00 70.12 327 GLY A N 1
ATOM 2653 C CA . GLY A 1 327 ? 2.570 -32.798 6.083 1.00 70.12 327 GLY A CA 1
ATOM 2654 C C . GLY A 1 327 ? 2.488 -31.308 6.428 1.00 70.12 327 GLY A C 1
ATOM 2655 O O . GLY A 1 327 ? 2.681 -30.457 5.563 1.00 70.12 327 GLY A O 1
ATOM 2656 N N . GLY A 1 328 ? 2.198 -30.990 7.692 1.00 82.94 328 GLY A N 1
ATOM 2657 C CA . GLY A 1 328 ? 2.046 -29.619 8.205 1.00 82.94 328 GLY A CA 1
ATOM 2658 C C . GLY A 1 328 ? 3.357 -28.844 8.385 1.00 82.94 328 GLY A C 1
ATOM 2659 O O . GLY A 1 328 ? 3.445 -27.997 9.271 1.00 82.94 328 GLY A O 1
ATOM 2660 N N . GLU A 1 329 ? 4.386 -29.159 7.603 1.00 84.94 329 GLU A N 1
ATOM 2661 C CA . GLU A 1 329 ? 5.704 -28.538 7.711 1.00 84.94 329 GLU A CA 1
ATOM 2662 C C . GLU A 1 329 ? 5.721 -27.163 7.038 1.00 84.94 329 GLU A C 1
ATOM 2664 O O . GLU A 1 329 ? 5.165 -26.956 5.956 1.00 84.94 329 GLU A O 1
ATOM 2669 N N . ILE A 1 330 ? 6.370 -26.199 7.691 1.00 89.12 330 ILE A N 1
ATOM 2670 C CA . ILE A 1 330 ? 6.536 -24.848 7.155 1.00 89.12 330 ILE A CA 1
ATOM 2671 C C . ILE A 1 330 ? 7.677 -24.874 6.144 1.00 89.12 330 ILE A C 1
ATOM 2673 O O . ILE A 1 330 ? 8.821 -25.155 6.494 1.00 89.12 330 ILE A O 1
ATOM 2677 N N . HIS A 1 331 ? 7.380 -24.530 4.895 1.00 87.12 331 HIS A N 1
ATOM 2678 C CA . HIS A 1 331 ? 8.391 -24.359 3.861 1.00 87.12 331 HIS A CA 1
ATOM 2679 C C . HIS A 1 331 ? 8.719 -22.878 3.702 1.00 87.12 331 HIS A C 1
ATOM 2681 O O . HIS A 1 331 ? 7.849 -22.011 3.820 1.00 87.12 331 HIS A O 1
ATOM 2687 N N . THR A 1 332 ? 9.982 -22.598 3.394 1.00 90.81 332 THR A N 1
ATOM 2688 C CA . THR A 1 332 ? 10.418 -21.275 2.945 1.00 90.81 332 THR A CA 1
ATOM 2689 C C . THR A 1 332 ? 10.523 -21.299 1.425 1.00 90.81 332 THR A C 1
ATOM 2691 O O . THR A 1 332 ? 11.183 -22.171 0.864 1.00 90.81 332 THR A O 1
ATOM 2694 N N . SER A 1 333 ? 9.859 -20.369 0.748 1.00 91.94 333 SER A N 1
ATOM 2695 C CA . SER A 1 333 ? 9.960 -20.188 -0.704 1.00 91.94 333 SER A CA 1
ATOM 2696 C C . SER A 1 333 ? 10.191 -18.721 -1.031 1.00 91.94 333 SER A C 1
ATOM 2698 O O . SER A 1 333 ? 9.867 -17.844 -0.225 1.00 91.94 333 SER A O 1
ATOM 2700 N N . THR A 1 334 ? 10.753 -18.445 -2.202 1.00 91.06 334 THR A N 1
ATOM 2701 C CA . THR A 1 334 ? 11.020 -17.076 -2.648 1.00 91.06 334 THR A CA 1
ATOM 2702 C C . THR A 1 334 ? 10.477 -16.811 -4.048 1.00 91.06 334 THR A C 1
ATOM 2704 O O . THR A 1 334 ? 10.199 -17.727 -4.825 1.00 91.06 334 THR A O 1
ATOM 2707 N N . ALA A 1 335 ? 10.287 -15.534 -4.362 1.00 90.31 335 ALA A N 1
ATOM 2708 C CA . ALA A 1 335 ? 9.963 -15.056 -5.696 1.00 90.31 335 ALA A CA 1
ATOM 2709 C C . ALA A 1 335 ? 10.667 -13.722 -5.939 1.00 90.31 335 ALA A C 1
ATOM 2711 O O . ALA A 1 335 ? 10.718 -12.875 -5.049 1.00 90.31 335 ALA A O 1
ATOM 2712 N N . THR A 1 336 ? 11.183 -13.534 -7.144 1.00 89.31 336 THR A N 1
ATOM 2713 C CA . THR A 1 336 ? 11.853 -12.300 -7.553 1.00 89.31 336 THR A CA 1
ATOM 2714 C C . THR A 1 336 ? 10.870 -11.441 -8.329 1.00 89.31 336 THR A C 1
ATOM 2716 O O . THR A 1 336 ? 10.232 -11.921 -9.266 1.00 89.31 336 THR A O 1
ATOM 2719 N N . VAL A 1 337 ? 10.753 -10.174 -7.949 1.00 87.06 337 VAL A N 1
ATOM 2720 C CA . VAL A 1 337 ? 9.933 -9.171 -8.632 1.00 87.06 337 VAL A CA 1
ATOM 2721 C C . VAL A 1 337 ? 10.867 -8.152 -9.273 1.00 87.06 337 VAL A C 1
ATOM 2723 O O . VAL A 1 337 ? 11.794 -7.664 -8.633 1.00 87.06 337 VAL A O 1
ATOM 2726 N N . VAL A 1 338 ? 10.632 -7.837 -10.543 1.00 86.19 338 VAL A N 1
ATOM 2727 C CA . VAL A 1 338 ? 11.369 -6.820 -11.298 1.00 86.19 338 VAL A CA 1
ATOM 2728 C C . VAL A 1 338 ? 10.366 -5.907 -11.970 1.00 86.19 338 VAL A C 1
ATOM 2730 O O . VAL A 1 338 ? 9.413 -6.372 -12.598 1.00 86.19 338 VAL A O 1
ATOM 2733 N N . ILE A 1 339 ? 10.575 -4.603 -11.837 1.00 81.06 339 ILE A N 1
ATOM 2734 C CA . ILE A 1 339 ? 9.665 -3.602 -12.380 1.00 81.06 339 ILE A CA 1
ATOM 2735 C C . ILE A 1 339 ? 10.464 -2.667 -13.273 1.00 81.06 339 ILE A C 1
ATOM 2737 O O . ILE A 1 339 ? 11.309 -1.906 -12.807 1.00 81.06 339 ILE A O 1
ATOM 2741 N N . LEU A 1 340 ? 10.183 -2.743 -14.571 1.00 79.44 340 LEU A N 1
ATOM 2742 C CA . LEU A 1 340 ? 10.864 -1.972 -15.601 1.00 79.44 340 LEU A CA 1
ATOM 2743 C C . LEU A 1 340 ? 9.924 -0.903 -16.173 1.00 79.44 340 LEU A C 1
ATOM 2745 O O . LEU A 1 340 ? 8.741 -1.195 -16.389 1.00 79.44 340 LEU A O 1
ATOM 2749 N N . PRO A 1 341 ? 10.429 0.310 -16.458 1.00 76.56 341 PRO A N 1
ATOM 2750 C CA . PRO A 1 341 ? 9.669 1.290 -17.222 1.00 76.56 341 PRO A CA 1
ATOM 2751 C C . PRO A 1 341 ? 9.385 0.753 -18.634 1.00 76.56 341 PRO A C 1
ATOM 2753 O O . PRO A 1 341 ? 10.214 0.052 -19.216 1.00 76.56 341 PRO A O 1
ATOM 2756 N N . GLU A 1 342 ? 8.217 1.067 -19.195 1.00 74.44 342 GLU A N 1
ATOM 2757 C CA . GLU A 1 342 ? 7.964 0.834 -20.618 1.00 74.44 342 GLU A CA 1
ATOM 2758 C C . GLU A 1 342 ? 8.830 1.789 -21.445 1.00 74.44 342 GLU A C 1
ATOM 2760 O O . GLU A 1 342 ? 8.755 3.013 -21.310 1.00 74.44 342 GLU A O 1
ATOM 2765 N N . PHE A 1 343 ? 9.675 1.224 -22.304 1.00 67.88 343 PHE A N 1
ATOM 2766 C CA . PHE A 1 343 ? 10.500 2.007 -23.211 1.00 67.88 343 PHE A CA 1
ATOM 2767 C C . PHE A 1 343 ? 9.704 2.348 -24.471 1.00 67.88 343 PHE A C 1
ATOM 2769 O O . PHE A 1 343 ? 9.028 1.492 -25.035 1.00 67.88 343 PHE A O 1
ATOM 2776 N N . GLN A 1 344 ? 9.805 3.595 -24.929 1.00 68.12 344 GLN A N 1
ATOM 2777 C CA . GLN A 1 344 ? 9.217 3.994 -26.206 1.00 68.12 344 GLN A CA 1
ATOM 2778 C C . GLN A 1 344 ? 9.994 3.382 -27.375 1.00 68.12 344 GLN A C 1
ATOM 2780 O O . GLN A 1 344 ? 11.217 3.221 -27.306 1.00 68.12 344 GLN A O 1
ATOM 2785 N N . ASP A 1 345 ? 9.283 3.106 -28.469 1.00 68.94 345 ASP A N 1
ATOM 2786 C CA . ASP A 1 345 ? 9.897 2.663 -29.716 1.00 68.94 345 ASP A CA 1
ATOM 2787 C C . ASP A 1 345 ? 10.925 3.686 -30.215 1.00 68.94 345 ASP A C 1
ATOM 2789 O O . ASP A 1 345 ? 10.657 4.891 -30.306 1.00 68.94 345 ASP A O 1
ATOM 2793 N N . ILE A 1 346 ? 12.112 3.193 -30.573 1.00 73.25 346 ILE A N 1
ATOM 2794 C CA . ILE A 1 346 ? 13.208 4.021 -31.075 1.00 73.25 346 ILE A CA 1
ATOM 2795 C C . ILE A 1 346 ? 12.822 4.582 -32.449 1.00 73.25 346 ILE A C 1
ATOM 2797 O O . ILE A 1 346 ? 12.805 3.868 -33.452 1.00 73.25 346 ILE A O 1
ATOM 2801 N N . LYS A 1 347 ? 12.550 5.889 -32.518 1.00 68.88 347 LYS A N 1
ATOM 2802 C CA . LYS A 1 347 ? 12.373 6.603 -33.789 1.00 68.88 347 LYS A CA 1
ATOM 2803 C C . LYS A 1 347 ? 13.725 7.060 -34.321 1.00 68.88 347 LYS A C 1
ATOM 2805 O O . LYS A 1 347 ? 14.389 7.896 -33.714 1.00 68.88 347 LYS A O 1
ATOM 2810 N N . LEU A 1 348 ? 14.114 6.522 -35.473 1.00 74.62 348 LEU A N 1
ATOM 2811 C CA . LEU A 1 348 ? 15.360 6.880 -36.137 1.00 74.62 348 LEU A CA 1
ATOM 2812 C C . LEU A 1 348 ? 15.172 8.118 -37.026 1.00 74.62 348 LEU A C 1
ATOM 2814 O O . LEU A 1 348 ? 14.573 8.021 -38.096 1.00 74.62 348 LEU A O 1
ATOM 2818 N N . ASP A 1 349 ? 15.724 9.260 -36.611 1.00 75.69 349 ASP A N 1
ATOM 2819 C CA . ASP A 1 349 ? 15.816 10.463 -37.447 1.00 75.69 349 ASP A CA 1
ATOM 2820 C C . ASP A 1 349 ? 17.267 10.701 -37.895 1.00 75.69 349 ASP A C 1
ATOM 2822 O O . ASP A 1 349 ? 18.166 10.932 -37.082 1.00 75.69 349 ASP A O 1
ATOM 2826 N N . ILE A 1 350 ? 17.512 10.604 -39.205 1.00 79.56 350 ILE A N 1
ATOM 2827 C CA . ILE A 1 350 ? 18.843 10.778 -39.797 1.00 79.56 350 ILE A CA 1
ATOM 2828 C C . ILE A 1 350 ? 18.950 12.190 -40.363 1.00 79.56 350 ILE A C 1
ATOM 2830 O O . ILE A 1 350 ? 18.448 12.495 -41.449 1.00 79.56 350 ILE A O 1
ATOM 2834 N N . SER A 1 351 ? 19.700 13.044 -39.668 1.00 83.38 351 SER A N 1
ATOM 2835 C CA . SER A 1 351 ? 20.006 14.382 -40.165 1.00 83.38 351 SER A CA 1
ATOM 2836 C C . SER A 1 351 ? 21.028 14.328 -41.299 1.00 83.38 351 SER A C 1
ATOM 2838 O O . SER A 1 351 ? 22.148 13.839 -41.137 1.00 83.38 351 SER A O 1
ATOM 2840 N N . LYS A 1 352 ? 20.680 14.928 -42.444 1.00 82.19 352 LYS A N 1
ATOM 2841 C CA . LYS A 1 352 ? 21.576 15.044 -43.610 1.00 82.19 352 LYS A CA 1
ATOM 2842 C C . LYS A 1 352 ? 22.896 15.761 -43.292 1.00 82.19 352 LYS A C 1
ATOM 2844 O O . LYS A 1 352 ? 23.874 15.539 -43.992 1.00 82.19 352 LYS A O 1
ATOM 2849 N N . LYS A 1 353 ? 22.937 16.602 -42.250 1.00 86.50 353 LYS A N 1
ATOM 2850 C CA . LYS A 1 353 ? 24.134 17.371 -41.853 1.00 86.50 353 LYS A CA 1
ATOM 2851 C C . LYS A 1 353 ? 25.265 16.491 -41.316 1.00 86.50 353 LYS A C 1
ATOM 2853 O O . LYS A 1 353 ? 26.427 16.853 -41.440 1.00 86.50 353 LYS A O 1
ATOM 2858 N N . ASN A 1 354 ? 24.917 15.339 -40.754 1.00 85.81 354 ASN A N 1
ATOM 2859 C CA . ASN A 1 354 ? 25.857 14.421 -40.111 1.00 85.81 354 ASN A CA 1
ATOM 2860 C C . ASN A 1 354 ? 26.290 13.275 -41.039 1.00 85.81 354 ASN A C 1
ATOM 2862 O O . ASN A 1 354 ? 26.971 12.340 -40.616 1.00 85.81 354 ASN A O 1
ATOM 2866 N N . LEU A 1 355 ? 25.860 13.336 -42.299 1.00 89.25 355 LEU A N 1
ATOM 2867 C CA . LEU A 1 355 ? 26.055 12.309 -43.303 1.00 89.25 355 LEU A CA 1
ATOM 2868 C C . LEU A 1 355 ? 27.164 12.738 -44.267 1.00 89.25 355 LEU A C 1
ATOM 2870 O O . LEU A 1 355 ? 27.017 13.712 -45.005 1.00 89.25 355 LEU A O 1
ATOM 2874 N N . LYS A 1 356 ? 28.258 11.982 -44.303 1.00 90.75 356 LYS A N 1
ATOM 2875 C CA . LYS A 1 356 ? 29.342 12.148 -45.273 1.00 90.75 356 LYS A CA 1
ATOM 2876 C C . LYS A 1 356 ? 29.259 11.035 -46.311 1.00 90.75 356 LYS A C 1
ATOM 2878 O O . LYS A 1 356 ? 29.272 9.859 -45.955 1.00 90.75 356 LYS A O 1
ATOM 2883 N N . ILE A 1 357 ? 29.163 11.398 -47.587 1.00 90.88 357 ILE A N 1
ATOM 2884 C CA . ILE A 1 357 ? 29.061 10.447 -48.701 1.00 90.88 357 ILE A CA 1
ATOM 2885 C C . ILE A 1 357 ? 30.280 10.628 -49.592 1.00 90.88 357 ILE A C 1
ATOM 2887 O O . ILE A 1 357 ? 30.524 11.724 -50.088 1.00 90.88 357 ILE A O 1
ATOM 2891 N N . GLU A 1 358 ? 31.027 9.551 -49.780 1.00 91.31 358 GLU A N 1
ATOM 2892 C CA . GLU A 1 358 ? 32.240 9.495 -50.586 1.00 91.31 358 GLU A CA 1
ATOM 2893 C C . GLU A 1 358 ? 32.020 8.490 -51.722 1.00 91.31 358 GLU A C 1
ATOM 2895 O O . GLU A 1 358 ? 31.575 7.365 -51.489 1.00 91.31 358 GLU A O 1
ATOM 2900 N N . THR A 1 359 ? 32.306 8.898 -52.955 1.00 89.81 359 THR A N 1
ATOM 2901 C CA . THR A 1 359 ? 32.312 8.020 -54.131 1.00 89.81 359 THR A CA 1
ATOM 2902 C C . THR A 1 359 ? 33.726 7.500 -54.356 1.00 89.81 359 THR A C 1
ATOM 2904 O O . THR A 1 359 ? 34.689 8.264 -54.294 1.00 89.81 359 THR A O 1
ATOM 2907 N N . CYS A 1 360 ? 33.863 6.203 -54.600 1.00 85.75 360 CYS A N 1
ATOM 2908 C CA . CYS A 1 360 ? 35.138 5.539 -54.838 1.00 85.75 360 CYS A CA 1
ATOM 2909 C C . CYS A 1 360 ? 35.047 4.567 -56.021 1.00 85.75 360 CYS A C 1
ATOM 2911 O O . CYS A 1 360 ? 33.966 4.215 -56.502 1.00 85.75 360 CYS A O 1
ATOM 2913 N N . ARG A 1 361 ? 36.206 4.116 -56.506 1.00 83.69 361 ARG A N 1
ATOM 2914 C CA . ARG A 1 361 ? 36.273 3.042 -57.503 1.00 83.69 361 ARG A CA 1
ATOM 2915 C C . ARG A 1 361 ? 35.914 1.717 -56.848 1.00 83.69 361 ARG A C 1
ATOM 2917 O O . ARG A 1 361 ? 36.402 1.415 -55.759 1.00 83.69 361 ARG A O 1
ATOM 2924 N N . ALA A 1 362 ? 35.058 0.945 -57.510 1.00 80.38 362 ALA A N 1
ATOM 2925 C CA . ALA A 1 362 ? 34.710 -0.396 -57.057 1.00 80.38 362 ALA A CA 1
ATOM 2926 C C . ALA A 1 362 ? 35.950 -1.302 -57.088 1.00 80.38 362 ALA A C 1
ATOM 2928 O O . ALA A 1 362 ? 36.779 -1.197 -57.993 1.00 80.38 362 ALA A O 1
ATOM 2929 N N . SER A 1 363 ? 36.089 -2.184 -56.098 1.00 77.38 363 SER A N 1
ATOM 2930 C CA . SER A 1 363 ? 37.196 -3.139 -56.027 1.00 77.38 363 SER A CA 1
ATOM 2931 C C . SER A 1 363 ? 36.750 -4.509 -56.545 1.00 77.38 363 SER A C 1
ATOM 2933 O O . SER A 1 363 ? 35.751 -5.062 -56.087 1.00 77.38 363 SER A O 1
ATOM 2935 N N . GLY A 1 364 ? 37.477 -5.074 -57.517 1.00 76.50 364 GLY A N 1
ATOM 2936 C CA . GLY A 1 364 ? 37.198 -6.416 -58.038 1.00 76.50 364 GLY A CA 1
ATOM 2937 C C . GLY A 1 364 ? 37.655 -6.652 -59.479 1.00 76.50 364 GLY A C 1
ATOM 2938 O O . GLY A 1 364 ? 38.099 -5.737 -60.170 1.00 76.50 364 GLY A O 1
ATOM 2939 N N . ALA A 1 365 ? 37.531 -7.903 -59.935 1.00 68.44 365 ALA A N 1
ATOM 2940 C CA . ALA A 1 365 ? 37.797 -8.304 -61.316 1.00 68.44 365 ALA A CA 1
ATOM 2941 C C . ALA A 1 365 ? 36.663 -7.810 -62.236 1.00 68.44 365 ALA A C 1
ATOM 2943 O O . ALA A 1 365 ? 35.682 -8.512 -62.472 1.00 68.44 365 ALA A O 1
ATOM 2944 N N . GLY A 1 366 ? 36.764 -6.565 -62.702 1.00 64.94 366 GLY A N 1
ATOM 2945 C CA . GLY A 1 366 ? 35.779 -5.919 -63.569 1.00 64.94 366 GLY A CA 1
ATOM 2946 C C . GLY A 1 366 ? 36.340 -5.516 -64.935 1.00 64.94 366 GLY A C 1
ATOM 2947 O O . GLY A 1 366 ? 37.547 -5.368 -65.105 1.00 64.94 366 GLY A O 1
ATOM 2948 N N . GLY A 1 367 ? 35.456 -5.331 -65.923 1.00 71.56 367 GLY A N 1
ATOM 2949 C CA . GLY A 1 367 ? 35.818 -4.833 -67.259 1.00 71.56 367 GLY A CA 1
ATOM 2950 C C . GLY A 1 367 ? 36.258 -3.360 -67.265 1.00 71.56 367 GLY A C 1
ATOM 2951 O O . GLY A 1 367 ? 36.308 -2.713 -66.222 1.00 71.56 367 GLY A O 1
ATOM 2952 N N . GLN A 1 368 ? 36.521 -2.792 -68.450 1.00 68.75 368 GLN A N 1
ATOM 2953 C CA . GLN A 1 368 ? 37.011 -1.406 -68.614 1.00 68.75 368 GLN A CA 1
ATOM 2954 C C . GLN A 1 368 ? 36.210 -0.362 -67.810 1.00 68.75 368 GLN A C 1
ATOM 2956 O O . GLN A 1 368 ? 36.804 0.527 -67.207 1.00 68.75 368 GLN A O 1
ATOM 2961 N N . HIS A 1 369 ? 34.886 -0.530 -67.719 1.00 66.94 369 HIS A N 1
ATOM 2962 C CA . HIS A 1 369 ? 33.984 0.351 -66.970 1.00 66.94 369 HIS A CA 1
ATOM 2963 C C . HIS A 1 369 ? 34.276 0.417 -65.456 1.00 66.94 369 HIS A C 1
ATOM 2965 O O . HIS A 1 369 ? 34.027 1.439 -64.826 1.00 66.94 369 HIS A O 1
ATOM 2971 N N . VAL A 1 370 ? 34.824 -0.645 -64.855 1.00 71.25 370 VAL A N 1
ATOM 2972 C CA . VAL A 1 370 ? 35.187 -0.677 -63.424 1.00 71.25 370 VAL A CA 1
ATOM 2973 C C . VAL A 1 370 ? 36.476 0.109 -63.156 1.00 71.25 370 VAL A C 1
ATOM 2975 O O . VAL A 1 370 ? 36.639 0.678 -62.080 1.00 71.25 370 VAL A O 1
ATOM 2978 N N . ASN A 1 371 ? 37.355 0.220 -64.157 1.00 70.81 371 ASN A N 1
ATOM 2979 C CA . ASN A 1 371 ? 38.621 0.949 -64.042 1.00 70.81 371 ASN A CA 1
ATOM 2980 C C . ASN A 1 371 ? 38.466 2.463 -64.263 1.00 70.81 371 ASN A C 1
ATOM 2982 O O . ASN A 1 371 ? 39.294 3.238 -63.780 1.00 70.81 371 ASN A O 1
ATOM 2986 N N . THR A 1 372 ? 37.428 2.887 -64.990 1.00 74.56 372 THR A N 1
ATOM 2987 C CA . THR A 1 372 ? 37.203 4.294 -65.361 1.00 74.56 372 THR A CA 1
ATOM 2988 C C . THR A 1 372 ? 36.132 4.996 -64.531 1.00 74.56 372 THR A C 1
ATOM 2990 O O . THR A 1 372 ? 36.208 6.213 -64.383 1.00 74.56 372 THR A O 1
ATOM 2993 N N . THR A 1 373 ? 35.142 4.267 -64.005 1.00 80.12 373 THR A N 1
ATOM 2994 C CA . THR A 1 373 ? 33.946 4.861 -63.388 1.00 80.12 373 THR A CA 1
ATOM 2995 C C . THR A 1 373 ? 33.933 4.685 -61.868 1.00 80.12 373 THR A C 1
ATOM 2997 O O . THR A 1 373 ? 33.950 3.562 -61.355 1.00 80.12 373 THR A O 1
ATOM 3000 N N . ASP A 1 374 ? 33.797 5.796 -61.140 1.00 82.81 374 ASP A N 1
ATOM 3001 C CA . ASP A 1 374 ? 33.630 5.814 -59.682 1.00 82.81 374 ASP A CA 1
ATOM 3002 C C . ASP A 1 374 ? 32.191 5.403 -59.319 1.00 82.81 374 ASP A C 1
ATOM 3004 O O . ASP A 1 374 ? 31.278 6.221 -59.215 1.00 82.81 374 ASP A O 1
ATOM 3008 N N . SER A 1 375 ? 31.970 4.094 -59.211 1.00 83.38 375 SER A N 1
ATOM 3009 C CA . SER A 1 375 ? 30.642 3.493 -59.022 1.00 83.38 375 SER A CA 1
ATOM 3010 C C . SER A 1 375 ? 30.354 3.052 -57.585 1.00 83.38 375 SER A C 1
ATOM 3012 O O . SER A 1 375 ? 29.181 2.933 -57.225 1.00 83.38 375 SER A O 1
ATOM 3014 N N . ALA A 1 376 ? 31.375 2.833 -56.750 1.00 87.69 376 ALA A N 1
ATOM 3015 C CA . ALA A 1 376 ? 31.199 2.431 -55.358 1.00 87.69 376 ALA A CA 1
ATOM 3016 C C . ALA A 1 376 ? 30.919 3.647 -54.466 1.00 87.69 376 ALA A C 1
ATOM 3018 O O . ALA A 1 376 ? 31.443 4.740 -54.683 1.00 87.69 376 ALA A O 1
ATOM 3019 N N . VAL A 1 377 ? 30.079 3.464 -53.446 1.00 91.19 377 VAL A N 1
ATOM 3020 C CA . VAL A 1 377 ? 29.696 4.541 -52.526 1.00 91.19 377 VAL A CA 1
ATOM 3021 C C . VAL A 1 377 ? 29.939 4.109 -51.091 1.00 91.19 377 VAL A C 1
ATOM 3023 O O . VAL A 1 377 ? 29.472 3.056 -50.653 1.00 91.19 377 VAL A O 1
ATOM 3026 N N . LYS A 1 378 ? 30.639 4.963 -50.344 1.00 91.88 378 LYS A N 1
ATOM 3027 C CA . LYS A 1 378 ? 30.822 4.870 -48.900 1.00 91.88 378 LYS A CA 1
ATOM 3028 C C . LYS A 1 378 ? 30.022 5.972 -48.220 1.00 91.88 378 LYS A C 1
ATOM 3030 O O . LYS A 1 378 ? 30.189 7.154 -48.506 1.00 91.88 378 LYS A O 1
ATOM 3035 N N . VAL A 1 379 ? 29.169 5.585 -47.284 1.00 92.81 379 VAL A N 1
ATOM 3036 C CA . VAL A 1 379 ? 28.390 6.497 -46.450 1.00 92.81 379 VAL A CA 1
ATOM 3037 C C . VAL A 1 379 ? 28.903 6.390 -45.021 1.00 92.81 379 VAL A C 1
ATOM 3039 O O . VAL A 1 379 ? 29.020 5.294 -44.478 1.00 92.81 379 VAL A O 1
ATOM 3042 N N . THR A 1 380 ? 29.222 7.529 -44.418 1.00 91.25 380 THR A N 1
ATOM 3043 C CA . THR A 1 380 ? 29.650 7.655 -43.023 1.00 91.25 380 THR A CA 1
ATOM 3044 C C . THR A 1 380 ? 28.660 8.545 -42.288 1.00 91.25 380 THR A C 1
ATOM 3046 O O . THR A 1 380 ? 28.339 9.633 -42.764 1.00 91.25 380 THR A O 1
ATOM 3049 N N . TYR A 1 381 ? 28.181 8.096 -41.135 1.00 91.88 381 TYR A N 1
ATOM 3050 C CA . TYR A 1 381 ? 27.303 8.863 -40.261 1.00 91.88 381 TYR A CA 1
ATOM 3051 C C . TYR A 1 381 ? 27.965 9.056 -38.901 1.00 91.88 381 TYR A C 1
ATOM 3053 O O . TYR A 1 381 ? 28.351 8.079 -38.257 1.00 91.88 381 TYR A O 1
ATOM 3061 N N . THR A 1 382 ? 28.092 10.312 -38.479 1.00 87.50 382 THR A N 1
ATOM 3062 C CA . THR A 1 382 ? 28.677 10.692 -37.186 1.00 87.50 382 THR A CA 1
ATOM 3063 C C . THR A 1 382 ? 27.563 11.122 -36.243 1.00 87.50 382 THR A C 1
ATOM 3065 O O . THR A 1 382 ? 26.781 12.012 -36.573 1.00 87.50 382 THR A O 1
ATOM 3068 N N . TYR A 1 383 ? 27.485 10.525 -35.059 1.00 83.38 383 TYR A N 1
ATOM 3069 C CA . TYR A 1 383 ? 26.449 10.846 -34.080 1.00 83.38 383 TYR A CA 1
ATOM 3070 C C . TYR A 1 383 ? 27.017 10.873 -32.660 1.00 83.38 383 TYR A C 1
ATOM 3072 O O . TYR A 1 383 ? 28.068 10.302 -32.372 1.00 83.38 383 TYR A O 1
ATOM 3080 N N . PHE A 1 384 ? 26.335 11.607 -31.783 1.00 76.06 384 PHE A N 1
ATOM 3081 C CA . PHE A 1 384 ? 26.736 11.797 -30.393 1.00 76.06 384 PHE A CA 1
ATOM 3082 C C . PHE A 1 384 ? 25.808 10.997 -29.488 1.00 76.06 384 PHE A C 1
ATOM 3084 O O . PHE A 1 384 ? 24.605 11.253 -29.467 1.00 76.06 384 PHE A O 1
ATOM 3091 N N . VAL A 1 385 ? 26.366 10.046 -28.740 1.00 72.81 385 VAL A N 1
ATOM 3092 C CA . VAL A 1 385 ? 25.631 9.227 -27.763 1.00 72.81 385 VAL A CA 1
ATOM 3093 C C . VAL A 1 385 ? 26.479 9.105 -26.509 1.00 72.81 385 VAL A C 1
ATOM 3095 O O . VAL A 1 385 ? 27.688 8.894 -26.585 1.00 72.81 385 VAL A O 1
ATOM 3098 N N . ASN A 1 386 ? 25.857 9.280 -25.342 1.00 64.56 386 ASN A N 1
ATOM 3099 C CA . ASN A 1 386 ? 26.506 9.127 -24.034 1.00 64.56 386 ASN A CA 1
ATOM 3100 C C . ASN A 1 386 ? 27.816 9.934 -23.884 1.00 64.56 386 ASN A C 1
ATOM 3102 O O . ASN A 1 386 ? 28.785 9.467 -23.288 1.00 64.56 386 ASN A O 1
ATOM 3106 N N . GLY A 1 387 ? 27.863 11.142 -24.463 1.00 70.62 387 GLY A N 1
ATOM 3107 C CA . GLY A 1 387 ? 29.020 12.044 -24.391 1.00 70.62 387 GLY A CA 1
ATOM 3108 C C . GLY A 1 387 ? 30.217 11.652 -25.268 1.00 70.62 387 GLY A C 1
ATOM 3109 O O . GLY A 1 387 ? 31.262 12.293 -25.173 1.00 70.62 387 GLY A O 1
ATOM 3110 N N . LYS A 1 388 ? 30.088 10.630 -26.125 1.00 77.06 388 LYS A N 1
ATOM 3111 C CA . LYS A 1 388 ? 31.128 10.200 -27.071 1.00 77.06 388 LYS A CA 1
ATOM 3112 C C . LYS A 1 388 ? 30.672 10.400 -28.516 1.00 77.06 388 LYS A C 1
ATOM 3114 O O . LYS A 1 388 ? 29.496 10.240 -28.840 1.00 77.06 388 LYS A O 1
ATOM 3119 N N . THR A 1 389 ? 31.625 10.743 -29.381 1.00 82.38 389 THR A N 1
ATOM 3120 C CA . THR A 1 389 ? 31.421 10.792 -30.832 1.00 82.38 389 THR A CA 1
ATOM 3121 C C . THR A 1 389 ? 31.596 9.388 -31.395 1.00 82.38 389 THR A C 1
ATOM 3123 O O . THR A 1 389 ? 32.703 8.851 -31.374 1.00 82.38 389 THR A O 1
ATOM 3126 N N . GLU A 1 390 ? 30.521 8.797 -31.905 1.00 82.75 390 GLU A N 1
ATOM 3127 C CA . GLU A 1 390 ? 30.564 7.518 -32.612 1.00 82.75 390 GLU A CA 1
ATOM 3128 C C . GLU A 1 390 ? 30.393 7.733 -34.120 1.00 82.75 390 GLU A C 1
ATOM 3130 O O . GLU A 1 390 ? 29.782 8.705 -34.577 1.00 82.75 390 GLU A O 1
ATOM 3135 N N . THR A 1 391 ? 30.964 6.822 -34.912 1.00 87.50 391 THR A N 1
ATOM 3136 C CA . THR A 1 391 ? 30.835 6.841 -36.373 1.00 87.50 391 THR A CA 1
ATOM 3137 C C . THR A 1 391 ? 30.457 5.460 -36.882 1.00 87.50 391 THR A C 1
ATOM 3139 O O . THR A 1 391 ? 31.085 4.466 -36.520 1.00 87.50 391 THR A O 1
ATOM 3142 N N . ILE A 1 392 ? 29.436 5.399 -37.734 1.00 89.44 392 ILE A N 1
ATOM 3143 C CA . ILE A 1 392 ? 29.031 4.181 -38.438 1.00 89.44 392 ILE A CA 1
ATOM 3144 C C . ILE A 1 392 ? 29.268 4.394 -39.923 1.00 89.44 392 ILE A C 1
ATOM 3146 O O . ILE A 1 392 ? 28.937 5.441 -40.481 1.00 89.44 392 ILE A O 1
ATOM 3150 N N . THR A 1 393 ? 29.848 3.387 -40.568 1.00 91.44 393 THR A N 1
ATOM 3151 C CA 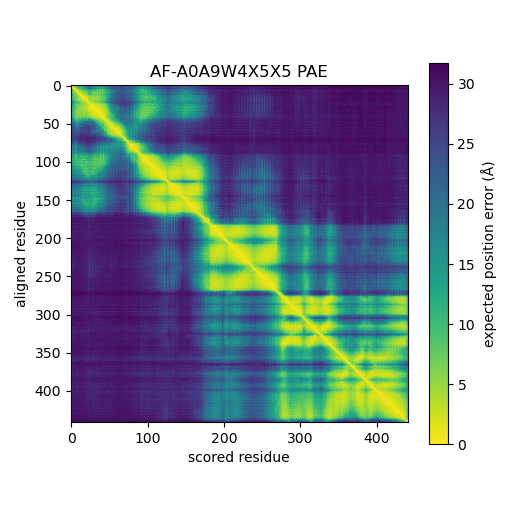. THR A 1 393 ? 30.103 3.407 -42.007 1.00 91.44 393 THR A CA 1
ATOM 3152 C C . THR A 1 393 ? 29.391 2.251 -42.692 1.00 91.44 393 THR A C 1
ATOM 3154 O O . THR A 1 393 ? 29.247 1.166 -42.125 1.00 91.44 393 THR A O 1
ATOM 3157 N N . ALA A 1 394 ? 28.941 2.486 -43.918 1.00 92.00 394 ALA A N 1
ATOM 3158 C CA . ALA A 1 394 ? 28.394 1.479 -44.813 1.00 92.00 394 ALA A CA 1
ATOM 3159 C C . ALA A 1 394 ? 28.937 1.713 -46.224 1.00 92.00 394 ALA A C 1
ATOM 3161 O O . ALA A 1 394 ? 29.113 2.853 -46.654 1.00 92.00 394 ALA A O 1
ATOM 3162 N N . THR A 1 395 ? 29.215 0.633 -46.941 1.00 91.25 395 THR A N 1
ATOM 3163 C CA . THR A 1 395 ? 29.752 0.663 -48.304 1.00 91.25 395 THR A CA 1
ATOM 3164 C C . THR A 1 395 ? 28.904 -0.224 -49.196 1.00 91.25 395 THR A C 1
ATOM 3166 O O . THR A 1 395 ? 28.525 -1.312 -48.770 1.00 91.25 395 THR A O 1
ATOM 3169 N N . SER A 1 396 ? 28.649 0.210 -50.427 1.00 91.12 396 SER A N 1
ATOM 3170 C CA . SER A 1 396 ? 27.979 -0.598 -51.450 1.00 91.12 396 SER A CA 1
ATOM 3171 C C . SER A 1 396 ? 28.690 -0.443 -52.788 1.00 91.12 396 SER A C 1
ATOM 3173 O O . SER A 1 396 ? 28.997 0.677 -53.203 1.00 91.12 396 SER A O 1
ATOM 3175 N N . GLN A 1 397 ? 28.910 -1.569 -53.466 1.00 89.19 397 GLN A N 1
ATOM 3176 C CA . GLN A 1 397 ? 29.489 -1.630 -54.813 1.00 89.19 397 GLN A CA 1
ATOM 3177 C C . GLN A 1 397 ? 28.759 -2.608 -55.752 1.00 89.19 397 GLN A C 1
ATOM 3179 O O . GLN A 1 397 ? 29.188 -2.803 -56.883 1.00 89.19 397 GLN A O 1
ATOM 3184 N N . ASP A 1 398 ? 27.647 -3.202 -55.308 1.00 84.44 398 ASP A N 1
ATOM 3185 C CA . ASP A 1 398 ? 26.931 -4.263 -56.036 1.00 84.44 398 ASP A CA 1
ATOM 3186 C C . ASP A 1 398 ? 26.102 -3.738 -57.223 1.00 84.44 398 ASP A C 1
ATOM 3188 O O . ASP A 1 398 ? 25.712 -4.477 -58.126 1.00 84.44 398 ASP A O 1
ATOM 3192 N N . GLY A 1 399 ? 25.779 -2.445 -57.217 1.00 81.69 399 GLY A N 1
ATOM 3193 C CA . GLY A 1 399 ? 25.075 -1.755 -58.292 1.00 81.69 399 GLY A CA 1
ATOM 3194 C C . GLY A 1 399 ? 25.998 -1.303 -59.415 1.00 81.69 399 GLY A C 1
ATOM 3195 O O . GLY A 1 399 ? 27.178 -1.034 -59.208 1.00 81.69 399 GLY A O 1
ATOM 3196 N N . ARG A 1 400 ? 25.426 -1.155 -60.616 1.00 79.88 400 ARG A N 1
ATOM 3197 C CA . ARG A 1 400 ? 26.138 -0.622 -61.789 1.00 79.88 400 ARG A CA 1
ATOM 3198 C C . ARG A 1 400 ? 26.280 0.904 -61.758 1.00 79.88 400 ARG A C 1
ATOM 3200 O O . ARG A 1 400 ? 27.171 1.429 -62.418 1.00 79.88 400 ARG A O 1
ATOM 3207 N N . SER A 1 401 ? 25.413 1.604 -61.019 1.00 85.62 401 SER A N 1
ATOM 3208 C CA . SER A 1 401 ? 25.405 3.065 -60.906 1.00 85.62 401 SER A CA 1
ATOM 3209 C C . SER A 1 401 ? 25.709 3.542 -59.480 1.00 85.62 401 SER A C 1
ATOM 3211 O O . SER A 1 401 ? 25.398 2.867 -58.495 1.00 85.62 401 SER A O 1
ATOM 3213 N N . GLN A 1 402 ? 26.272 4.749 -59.367 1.00 85.06 402 GLN A N 1
ATOM 3214 C CA . GLN A 1 402 ? 26.523 5.396 -58.074 1.00 85.06 402 GLN A CA 1
ATOM 3215 C C . GLN A 1 402 ? 25.230 5.665 -57.283 1.00 85.06 402 GLN A C 1
ATOM 3217 O O . GLN A 1 402 ? 25.244 5.664 -56.056 1.00 85.06 402 GLN A O 1
ATOM 3222 N N . HIS A 1 403 ? 24.102 5.893 -57.966 1.00 87.94 403 HIS A N 1
ATOM 3223 C CA . HIS A 1 403 ? 22.826 6.198 -57.318 1.00 87.94 403 HIS A CA 1
ATOM 3224 C C . HIS A 1 403 ? 22.249 4.950 -56.644 1.00 87.94 403 HIS A C 1
ATOM 3226 O O . HIS A 1 403 ? 21.920 5.007 -55.460 1.00 87.94 403 HIS A O 1
ATOM 3232 N N . ASP A 1 404 ? 22.266 3.808 -57.339 1.00 88.19 404 ASP A N 1
ATOM 3233 C CA . ASP A 1 404 ? 21.825 2.525 -56.776 1.00 88.19 404 ASP A CA 1
ATOM 3234 C C . ASP A 1 404 ? 22.693 2.119 -55.577 1.00 88.19 404 ASP A C 1
ATOM 3236 O O . ASP A 1 404 ? 22.196 1.666 -54.545 1.00 88.19 404 ASP A O 1
ATOM 3240 N N . ASN A 1 405 ? 24.012 2.309 -55.690 1.00 89.81 405 ASN A N 1
ATOM 3241 C CA . ASN A 1 405 ? 24.940 2.016 -54.600 1.00 89.81 405 ASN A CA 1
ATOM 3242 C C . ASN A 1 405 ? 24.761 2.962 -53.411 1.00 89.81 405 ASN A C 1
ATOM 3244 O O . ASN A 1 405 ? 24.850 2.527 -52.264 1.00 89.81 405 ASN A O 1
ATOM 3248 N N . ARG A 1 406 ? 24.447 4.237 -53.649 1.00 89.75 406 ARG A N 1
ATOM 3249 C CA . ARG A 1 406 ? 24.128 5.188 -52.580 1.00 89.75 406 ARG A CA 1
ATOM 3250 C C . ARG A 1 406 ? 22.874 4.777 -51.815 1.00 89.75 406 ARG A C 1
ATOM 3252 O O . ARG A 1 406 ? 22.893 4.820 -50.588 1.00 89.75 406 ARG A O 1
ATOM 3259 N N . GLU A 1 407 ? 21.807 4.382 -52.504 1.00 90.12 407 GLU A N 1
ATOM 3260 C CA . GLU A 1 407 ? 20.573 3.935 -51.849 1.00 90.12 407 GLU A CA 1
ATOM 3261 C C . GLU A 1 407 ? 20.796 2.670 -51.020 1.00 90.12 407 GLU A C 1
ATOM 3263 O O . GLU A 1 407 ? 20.430 2.641 -49.846 1.00 90.12 407 GLU A O 1
ATOM 3268 N N . ARG A 1 408 ? 21.490 1.665 -51.570 1.00 91.44 408 ARG A N 1
ATOM 3269 C CA . ARG A 1 408 ? 21.830 0.442 -50.825 1.00 91.44 408 ARG A CA 1
ATOM 3270 C C . ARG A 1 408 ? 22.717 0.718 -49.617 1.00 91.44 408 ARG A C 1
ATOM 3272 O O . ARG A 1 408 ? 22.434 0.216 -48.531 1.00 91.44 408 ARG A O 1
ATOM 3279 N N . ALA A 1 409 ? 23.749 1.548 -49.771 1.00 91.12 409 ALA A N 1
ATOM 3280 C CA . ALA A 1 409 ? 24.614 1.931 -48.659 1.00 91.12 409 ALA A CA 1
ATOM 3281 C C . ALA A 1 409 ? 23.835 2.679 -47.562 1.00 91.12 409 ALA A C 1
ATOM 3283 O O . ALA A 1 409 ? 24.107 2.475 -46.381 1.00 91.12 409 ALA A O 1
ATOM 3284 N N . LEU A 1 410 ? 22.844 3.503 -47.926 1.00 90.31 410 LEU A N 1
ATOM 3285 C CA . LEU A 1 410 ? 21.965 4.172 -46.964 1.00 90.31 410 LEU A CA 1
ATOM 3286 C C . LEU A 1 410 ? 21.038 3.198 -46.235 1.00 90.31 410 LEU A C 1
ATOM 3288 O O . LEU A 1 410 ? 20.840 3.364 -45.034 1.00 90.31 410 LEU A O 1
ATOM 3292 N N . THR A 1 411 ? 20.489 2.198 -46.924 1.00 90.25 411 THR A N 1
ATOM 3293 C CA . THR A 1 411 ? 19.681 1.143 -46.293 1.00 90.25 411 THR A CA 1
ATOM 3294 C C . THR A 1 411 ? 20.517 0.348 -45.293 1.00 90.25 411 THR A C 1
ATOM 3296 O O . THR A 1 411 ? 20.157 0.282 -44.124 1.00 90.25 411 THR A O 1
ATOM 3299 N N . VAL A 1 412 ? 21.705 -0.119 -45.691 1.00 91.50 412 VAL A N 1
ATOM 3300 C CA . VAL A 1 412 ? 22.627 -0.835 -44.789 1.00 91.50 412 VAL A CA 1
ATOM 3301 C C . VAL A 1 412 ? 23.042 0.033 -43.597 1.00 91.50 412 VAL A C 1
ATOM 3303 O O . VAL A 1 412 ? 23.165 -0.461 -42.478 1.00 91.50 412 VAL A O 1
ATOM 3306 N N . LEU A 1 413 ? 23.258 1.335 -43.808 1.00 91.25 413 LEU A N 1
ATOM 3307 C CA . LEU A 1 413 ? 23.568 2.263 -42.722 1.00 91.25 413 LEU A CA 1
ATOM 3308 C C . LEU A 1 413 ? 22.396 2.416 -41.744 1.00 91.25 413 LEU A C 1
ATOM 3310 O O . LEU A 1 413 ? 22.626 2.424 -40.538 1.00 91.25 413 LEU A O 1
ATOM 3314 N N . LYS A 1 414 ? 21.158 2.523 -42.247 1.00 89.69 414 LYS A N 1
ATOM 3315 C CA . LYS A 1 414 ? 19.945 2.571 -41.416 1.00 89.69 414 LYS A CA 1
ATOM 3316 C C . LYS A 1 414 ? 19.800 1.307 -40.576 1.00 89.69 414 LYS A C 1
ATOM 3318 O O . LYS A 1 414 ? 19.580 1.427 -39.376 1.00 89.69 414 LYS A O 1
ATOM 3323 N N . ASP A 1 415 ? 19.984 0.139 -41.186 1.00 89.56 415 ASP A N 1
ATOM 3324 C CA . ASP A 1 415 ? 19.858 -1.151 -40.504 1.00 89.56 415 ASP A CA 1
ATOM 3325 C C . ASP A 1 415 ? 20.911 -1.291 -39.397 1.00 89.56 415 ASP A C 1
ATOM 3327 O O . ASP A 1 415 ? 20.567 -1.570 -38.250 1.00 89.56 415 ASP A O 1
ATOM 3331 N N . ARG A 1 416 ? 22.181 -0.975 -39.695 1.00 89.88 416 ARG A N 1
ATOM 3332 C CA . ARG A 1 416 ? 23.271 -0.982 -38.699 1.00 89.88 416 ARG A CA 1
ATOM 3333 C C . ARG A 1 416 ? 23.032 0.002 -37.557 1.00 89.88 416 ARG A C 1
ATOM 3335 O O . ARG A 1 416 ? 23.349 -0.295 -36.408 1.00 89.88 416 ARG A O 1
ATOM 3342 N N . LEU A 1 417 ? 22.510 1.189 -37.865 1.00 88.56 417 LEU A N 1
ATOM 3343 C CA . LEU A 1 417 ? 22.222 2.212 -36.862 1.00 88.56 417 LEU A CA 1
ATOM 3344 C C . LEU A 1 417 ? 21.054 1.789 -35.961 1.00 88.56 417 LEU A C 1
ATOM 3346 O O . LEU A 1 417 ? 21.134 1.958 -34.748 1.00 88.56 417 LEU A O 1
ATOM 3350 N N . LEU A 1 418 ? 20.002 1.197 -36.533 1.00 87.88 418 LEU A N 1
ATOM 3351 C CA . LEU A 1 418 ? 18.876 0.656 -35.776 1.00 87.88 418 LEU A CA 1
ATOM 3352 C C . LEU A 1 418 ? 19.312 -0.503 -34.870 1.00 87.88 418 LEU A C 1
ATOM 3354 O O . LEU A 1 418 ? 19.002 -0.486 -33.682 1.00 87.88 418 LEU A O 1
ATOM 3358 N N . GLU A 1 419 ? 20.078 -1.459 -35.400 1.00 88.94 419 GLU A N 1
ATOM 3359 C CA . GLU A 1 419 ? 20.623 -2.593 -34.642 1.00 88.94 419 GLU A CA 1
ATOM 3360 C C . GLU A 1 419 ? 21.481 -2.114 -33.463 1.00 88.94 419 GLU A C 1
ATOM 3362 O O . GLU A 1 419 ? 21.346 -2.600 -32.337 1.00 88.94 419 GLU A O 1
ATOM 3367 N N . LYS A 1 420 ? 22.333 -1.109 -33.695 1.00 87.19 420 LYS A N 1
ATOM 3368 C CA . LYS A 1 420 ? 23.166 -0.498 -32.657 1.00 87.19 420 LYS A CA 1
ATOM 3369 C C . LYS A 1 420 ? 22.323 0.141 -31.553 1.00 87.19 420 LYS A C 1
ATOM 3371 O O . LYS A 1 420 ? 22.571 -0.129 -30.379 1.00 87.19 420 LYS A O 1
ATOM 3376 N N . LEU A 1 421 ? 21.311 0.932 -31.914 1.00 83.38 421 LEU A N 1
ATOM 3377 C CA . LEU A 1 421 ? 20.411 1.574 -30.951 1.00 83.38 421 LEU A CA 1
ATOM 3378 C C . LEU A 1 421 ? 19.602 0.550 -30.145 1.00 83.38 421 LEU A C 1
ATOM 3380 O O . LEU A 1 421 ? 19.503 0.677 -28.927 1.00 83.38 421 LEU A O 1
ATOM 3384 N N . GLN A 1 422 ? 19.083 -0.493 -30.797 1.00 86.25 422 GLN A N 1
ATOM 3385 C CA . GLN A 1 422 ? 18.391 -1.598 -30.127 1.00 86.25 422 GLN A CA 1
ATOM 3386 C C . GLN A 1 422 ? 19.318 -2.343 -29.163 1.00 86.25 422 GLN A C 1
ATOM 3388 O O . GLN A 1 422 ? 18.932 -2.653 -28.039 1.00 86.25 422 GLN A O 1
ATOM 3393 N N . THR A 1 423 ? 20.559 -2.600 -29.579 1.00 87.62 423 THR A N 1
ATOM 3394 C CA . THR A 1 423 ? 21.566 -3.265 -28.745 1.00 87.62 423 THR A CA 1
ATOM 3395 C C . THR A 1 423 ? 21.918 -2.427 -27.520 1.00 87.62 423 THR A C 1
ATOM 3397 O O . THR A 1 423 ? 22.045 -2.961 -26.419 1.00 87.62 423 THR A O 1
ATOM 3400 N N . ASP A 1 424 ? 22.088 -1.118 -27.690 1.00 84.19 424 ASP A N 1
ATOM 3401 C CA . ASP A 1 424 ? 22.430 -0.219 -26.590 1.00 84.19 424 ASP A CA 1
ATOM 3402 C C . ASP A 1 424 ? 21.250 -0.053 -25.618 1.00 84.19 424 ASP A C 1
ATOM 3404 O O . ASP A 1 424 ? 21.455 -0.149 -24.407 1.00 84.19 424 ASP A O 1
ATOM 3408 N N . GLN A 1 425 ? 20.014 0.050 -26.124 1.00 83.19 425 GLN A N 1
ATOM 3409 C CA . GLN A 1 425 ? 18.802 0.011 -25.299 1.00 83.19 425 GLN A CA 1
ATOM 3410 C C . GLN A 1 425 ? 18.697 -1.313 -24.528 1.00 83.19 425 GLN A C 1
ATOM 3412 O O . GLN A 1 425 ? 18.495 -1.309 -23.316 1.00 83.19 425 GLN A O 1
ATOM 3417 N N . ALA A 1 426 ? 18.897 -2.458 -25.188 1.00 85.06 426 ALA A N 1
ATOM 3418 C CA . ALA A 1 426 ? 18.850 -3.771 -24.544 1.00 85.06 426 ALA A CA 1
ATOM 3419 C C . ALA A 1 426 ? 19.908 -3.920 -23.438 1.00 85.06 426 ALA A C 1
ATOM 3421 O O . ALA A 1 426 ? 19.629 -4.513 -22.393 1.00 85.06 426 ALA A O 1
ATOM 3422 N N . LYS A 1 427 ? 21.106 -3.353 -23.630 1.00 86.88 427 LYS A N 1
ATOM 3423 C CA . LYS A 1 427 ? 22.145 -3.293 -22.589 1.00 86.88 427 LYS A CA 1
ATOM 3424 C C . LYS A 1 427 ? 21.716 -2.430 -21.409 1.00 86.88 427 LYS A C 1
ATOM 3426 O O . LYS A 1 427 ? 21.930 -2.830 -20.269 1.00 86.88 427 LYS A O 1
ATOM 3431 N N . GLU A 1 428 ? 21.114 -1.273 -21.663 1.00 82.50 428 GLU A N 1
ATOM 3432 C CA . GLU A 1 428 ? 20.605 -0.396 -20.607 1.00 82.50 428 GLU A CA 1
ATOM 3433 C C . GLU A 1 428 ? 19.521 -1.098 -19.778 1.00 82.50 428 GLU A C 1
ATOM 3435 O O . GLU A 1 428 ? 19.629 -1.163 -18.551 1.00 82.50 428 GLU A O 1
ATOM 3440 N N . VAL A 1 429 ? 18.547 -1.731 -20.443 1.00 82.81 429 VAL A N 1
ATOM 3441 C CA . VAL A 1 429 ? 17.513 -2.544 -19.784 1.00 82.81 429 VAL A CA 1
ATOM 3442 C C . VAL A 1 429 ? 18.137 -3.697 -18.996 1.00 82.81 429 VAL A C 1
ATOM 3444 O O . VAL A 1 429 ? 17.758 -3.943 -17.852 1.00 82.81 429 VAL A O 1
ATOM 3447 N N . GLY A 1 430 ? 19.115 -4.399 -19.575 1.00 84.56 430 GLY A N 1
ATOM 3448 C CA . GLY A 1 430 ? 19.814 -5.505 -18.918 1.00 84.56 430 GLY A CA 1
ATOM 3449 C C . GLY A 1 430 ? 20.573 -5.077 -17.660 1.00 84.56 430 GLY A C 1
ATOM 3450 O O . GLY A 1 430 ? 20.516 -5.768 -16.639 1.00 84.56 430 GLY A O 1
ATOM 3451 N N . ASN A 1 431 ? 21.228 -3.916 -17.700 1.00 84.25 431 ASN A N 1
ATOM 3452 C CA . ASN A 1 431 ? 21.937 -3.343 -16.557 1.00 84.25 431 ASN A CA 1
ATOM 3453 C C . ASN A 1 431 ? 20.965 -2.920 -15.447 1.00 84.25 431 ASN A C 1
ATOM 3455 O O . ASN A 1 431 ? 21.190 -3.257 -14.285 1.00 84.25 431 ASN A O 1
ATOM 3459 N N . LEU A 1 432 ? 19.867 -2.239 -15.803 1.00 81.38 432 LEU A N 1
ATOM 3460 C CA . LEU A 1 432 ? 18.801 -1.859 -14.866 1.00 81.38 432 LEU A CA 1
ATOM 3461 C C . LEU A 1 432 ? 18.180 -3.084 -14.196 1.00 81.38 432 LEU A C 1
ATOM 3463 O O . LEU A 1 432 ? 17.990 -3.125 -12.987 1.00 81.38 432 LEU A O 1
ATOM 3467 N N . ARG A 1 433 ? 17.904 -4.122 -14.978 1.00 83.12 433 ARG A N 1
ATOM 3468 C CA . ARG A 1 433 ? 17.384 -5.381 -14.462 1.00 83.12 433 ARG A CA 1
ATOM 3469 C C . ARG A 1 433 ? 18.349 -6.050 -13.484 1.00 83.12 433 ARG A C 1
ATOM 3471 O O . ARG A 1 433 ? 17.929 -6.522 -12.431 1.00 83.12 433 ARG A O 1
ATOM 3478 N N . SER A 1 434 ? 19.631 -6.109 -13.835 1.00 82.31 434 SER A N 1
ATOM 3479 C CA . SER A 1 434 ? 20.647 -6.771 -13.009 1.00 82.31 434 SER A CA 1
ATOM 3480 C 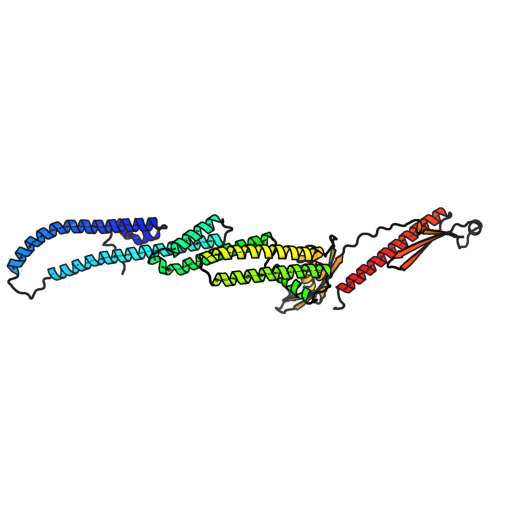C . SER A 1 434 ? 20.860 -6.046 -11.679 1.00 82.31 434 SER A C 1
ATOM 3482 O O . SER A 1 434 ? 21.054 -6.697 -10.656 1.00 82.31 434 SER A O 1
ATOM 3484 N N . SER A 1 435 ? 20.766 -4.712 -11.662 1.00 81.56 435 SER A N 1
ATOM 3485 C CA . SER A 1 435 ? 20.856 -3.943 -10.417 1.00 81.56 435 SER A CA 1
ATOM 3486 C C . SER A 1 435 ? 19.649 -4.155 -9.494 1.00 81.56 435 SER A C 1
ATOM 3488 O O . SER A 1 435 ? 19.807 -4.086 -8.278 1.00 81.56 435 SER A O 1
ATOM 3490 N N . MET A 1 436 ? 18.469 -4.459 -10.046 1.00 77.06 436 MET A N 1
ATOM 3491 C CA . MET A 1 436 ? 17.236 -4.702 -9.283 1.00 77.06 436 MET A CA 1
ATOM 3492 C C . MET A 1 436 ? 17.154 -6.094 -8.647 1.00 77.06 436 MET A C 1
ATOM 3494 O O . MET A 1 436 ? 16.567 -6.241 -7.579 1.00 77.06 436 MET A O 1
ATOM 3498 N N . ILE A 1 437 ? 17.699 -7.125 -9.300 1.00 71.88 437 ILE A N 1
ATOM 3499 C CA . ILE A 1 437 ? 17.567 -8.518 -8.836 1.00 71.88 437 ILE A CA 1
ATOM 3500 C C . ILE A 1 437 ? 18.517 -8.818 -7.664 1.00 71.88 437 ILE A C 1
ATOM 3502 O O . ILE A 1 437 ? 18.210 -9.673 -6.836 1.00 71.88 437 ILE A O 1
ATOM 3506 N N . GLY A 1 438 ? 19.623 -8.073 -7.532 1.00 64.38 438 GLY A N 1
ATOM 3507 C CA . GLY A 1 438 ? 20.676 -8.375 -6.560 1.00 64.38 438 GLY A CA 1
ATOM 3508 C C . GLY A 1 438 ? 21.362 -9.716 -6.864 1.00 64.38 438 GLY A C 1
ATOM 3509 O O . GLY A 1 438 ? 20.812 -10.591 -7.522 1.00 64.38 438 GLY A O 1
ATOM 3510 N N . SER A 1 439 ? 22.595 -9.912 -6.401 1.00 57.06 439 SER A N 1
ATOM 3511 C CA . SER A 1 439 ? 23.348 -11.157 -6.644 1.00 57.06 439 SER A CA 1
ATOM 3512 C C . SER A 1 439 ? 22.960 -12.295 -5.687 1.00 57.06 439 SER A C 1
ATOM 3514 O O . SER A 1 439 ? 23.805 -13.111 -5.332 1.00 57.06 439 SER A O 1
ATOM 3516 N N . SER A 1 440 ? 21.729 -12.295 -5.176 1.00 46.56 440 SER A N 1
ATOM 3517 C CA . SER A 1 440 ? 21.281 -13.182 -4.097 1.00 46.56 440 SER A CA 1
ATOM 3518 C C . SER A 1 440 ? 20.414 -14.318 -4.641 1.00 46.56 440 SER A C 1
ATOM 3520 O O . SER A 1 440 ? 19.256 -14.458 -4.247 1.00 46.56 440 SER A O 1
ATOM 3522 N N . GLU A 1 441 ? 20.986 -15.095 -5.560 1.00 40.84 441 GLU A N 1
ATOM 3523 C CA . GLU A 1 441 ? 20.597 -16.494 -5.793 1.00 40.84 441 GLU A CA 1
ATOM 3524 C C . GLU A 1 441 ? 21.498 -17.430 -4.986 1.00 40.84 441 GLU A C 1
ATOM 3526 O O . GLU A 1 441 ? 22.723 -17.165 -4.928 1.00 40.84 441 GLU A O 1
#

Organism: NCBI:txid1117311

Mean predicted aligned error: 21.0 Å

Foldseek 3Di:
DPLDLPLADPVCSPVVVVLVPDQDPVVLVVSLVVRVVRLVVVVVVVVVVVVVVVVVVVVVVVVCVVVVVDDDPDPDPVVVVVVVVVVVVVSSVVVSVVVNVVSLLSNLVSVLVVLVVLLVVVLVDVDDPVSLVVSLVVLVCLLPDPDPSSVVCNVVSVVSNVVSVVSVVCVVVCVLCVVLVHDPVLLVVLLVVLVCLVVVNDPPNDDPVLSVVSVVLNVVLVVLVVVLVVLVVVLVVDDPVVVVVSVVVNVVSVNVNSVSSSVSVCSLLVPPPDPFDKDKDKFWDPDPVQSVVVSVVVVVVPPDDPSVCQVVAEKDKDWAQGPPDPDRDTDITIMGIDIGGDDDDDDDDADPVQKDKDFAQDDDDDDPLSVPDRAKMKIKGWDDDPNDIDIDIFIARPDPHNVVRVVVRVVVRVVVVSVVVVVVVVVVRVVSRDVRHPPPD

Sequence (441 aa):
PQLTNNELSPEYQNWESQINQITDIQQITNFQARILADIQARRHDKKTAQKSYQENQAEAENLKKEKAAENPSEYSEEAKQKIEKKLKNNGLVEIETKLTQTIYQKGVKRKVADLTSRVNQVLNSKSDKNQIATLKKELLQFISSSNIYYTSHKKEVKSLLTKLENYSTNNQQSNLYRILGVNKELEIKIIDYLKRLEKNEISPPINSKKKGLLLISKSEYEKLDQEQKEYQELSQELSKEEQNLILAEVEGLKEKKAKLINKIKEQIIEEEGISQSVIMEIRPGPGGNEAGLFVRDLYRMGKGVFNYLKNESGVHRVQRIPKTAKGGEIHTSTATVVILPEFQDIKLDISKKNLKIETCRASGAGGQHVNTTDSAVKVTYTYFVNGKTETITATSQDGRSQHDNRERALTVLKDRLLEKLQTDQAKEVGNLRSSMIGSSE

Secondary structure (DSSP, 8-state):
----TTSS-GGGTTHHHHHHH---HHHHHHHHHHHHHHHHHHHHHHHHHHHHHHHHHHHHHHHHHHHTTS-S----HHHHHHHHHHHHHHHHHHHHHHHHHHHHHHHHHHHHHHHHHHHHHHHHTT--HHHHHHHHHHHHHHHH---GGGGGGHHHHHHHHHHHHHHHHHHHHHHHHHHHT--HHHHHHHHHHHHHHHTT--SSPPPHHHHHHHHHHHHHHHHHHHHHHHHHHHHHHS-HHHHHHHHHHHHHHHHHHHHHHHHHHHHHHTT----S-EEEEEEE-SSTHHHHHHHHHHHHHT-S-GGGTGGG-EEEEEEE--TT-SS-PPEEEEEEEEEEEPPPP------GGGEEEEEEPPPSS--HHHHH---EEEEEEEEEETTEEEEEEEEE-SSSSHHHHHHHHHHHHHHHHHHHHHHHHHHHHHHHHHHHH-S--

Nearest PDB structures (foldseek):
  9d7s-assembly2_2w  TM=8.483E-01  e=1.092E-11  Thermus thermophilus HB8
  7nqh-assembly1_BL  TM=8.946E-01  e=2.715E-10  Homo sapiens
  4v63-assembly1_AX  TM=6.705E-01  e=3.950E-12  Thermus thermophilus HB27
  8oir-assembly1_Aa  TM=5.879E-01  e=1.153E-12  Homo sapiens
  8oiq-assembly1_Aa  TM=5.838E-01  e=7.118E-12  Homo sapiens

Radius of gyration: 49.08 Å; Cα contacts (8 Å, |Δi|>4): 352; chains: 1; bounding box: 116×56×153 Å

Solvent-accessible surface area (backbone atoms only — not comparable to full-atom values): 25338 Å² total; per-residue (Å²): 129,85,78,69,66,83,81,54,57,82,90,50,62,54,48,72,62,54,58,71,71,63,87,48,68,69,58,50,52,51,50,49,52,52,52,52,48,53,53,49,49,52,53,47,58,54,47,59,59,42,55,66,46,52,60,56,47,56,60,50,49,56,58,43,65,73,57,66,81,69,78,88,86,69,84,48,72,66,62,57,53,52,51,55,56,53,52,59,59,53,47,57,56,52,49,52,51,52,50,52,52,51,53,51,50,54,50,48,54,49,54,52,50,50,53,49,50,55,50,51,51,46,74,75,42,98,60,56,74,67,59,56,53,53,50,51,52,54,50,50,52,59,60,70,48,86,53,75,77,44,61,84,48,36,64,60,48,49,52,52,48,52,55,54,50,52,48,53,52,49,50,53,53,47,48,54,30,59,75,65,71,46,49,77,69,51,52,52,52,52,52,52,49,54,53,32,52,75,72,67,71,48,83,80,77,72,60,69,73,56,52,51,54,54,51,51,54,47,54,55,47,52,51,52,54,50,55,43,48,54,52,55,56,54,42,73,79,48,55,81,71,58,32,55,58,47,51,53,51,46,50,52,46,51,51,53,48,52,53,50,53,47,52,51,49,49,61,65,55,68,71,56,84,53,95,54,62,62,50,75,47,72,41,59,42,64,44,62,74,55,5,50,52,49,33,54,53,50,57,66,69,64,75,71,66,58,76,79,42,71,84,58,40,20,78,45,78,47,78,43,60,48,94,84,50,94,57,91,55,73,42,70,25,25,25,37,30,44,73,41,78,58,77,77,82,86,78,87,80,84,61,73,89,42,52,47,77,47,74,35,64,48,87,75,101,61,61,74,64,43,80,75,41,62,21,14,20,37,36,36,40,56,47,79,55,96,94,40,85,47,75,51,73,23,69,23,54,90,39,91,40,44,66,58,5,41,54,50,11,50,50,53,38,50,52,54,50,50,53,49,52,53,52,54,49,51,48,52,52,49,50,55,51,55,68,43,54,52,92,80,122